Protein AF-0000000084489197 (afdb_homodimer)

Structure (mmCIF, N/CA/C/O backbone):
data_AF-0000000084489197-model_v1
#
loop_
_entity.id
_entity.type
_entity.pdbx_description
1 polymer 'Deoxynucleoside kinase domain-containing protein'
#
loop_
_atom_site.group_PDB
_atom_site.id
_atom_site.type_symbol
_atom_site.label_atom_id
_atom_site.label_alt_id
_atom_site.label_comp_id
_atom_site.label_asym_id
_atom_site.label_entity_id
_atom_site.label_seq_id
_atom_site.pdbx_PDB_ins_code
_atom_site.Cartn_x
_atom_site.Cartn_y
_atom_site.Cartn_z
_atom_site.occupancy
_atom_site.B_iso_or_equiv
_atom_site.auth_seq_id
_atom_site.auth_comp_id
_atom_site.auth_asym_id
_atom_site.auth_atom_id
_atom_site.pdbx_PDB_model_num
ATOM 1 N N . CYS A 1 1 ? -31.391 29.422 -34.375 1 20.08 1 CYS A N 1
ATOM 2 C CA . CYS A 1 1 ? -30.141 28.922 -33.812 1 20.08 1 CYS A CA 1
ATOM 3 C C . CYS A 1 1 ? -29.812 29.641 -32.5 1 20.08 1 CYS A C 1
ATOM 5 O O . CYS A 1 1 ? -28.672 29.594 -32.031 1 20.08 1 CYS A O 1
ATOM 7 N N . LEU A 1 2 ? -30.672 30.047 -31.672 1 21.22 2 LEU A N 1
ATOM 8 C CA . LEU A 1 2 ? -30.844 31.094 -30.672 1 21.22 2 LEU A CA 1
ATOM 9 C C . LEU A 1 2 ? -30.109 30.719 -29.391 1 21.22 2 LEU A C 1
ATOM 11 O O . LEU A 1 2 ? -30.469 29.734 -28.719 1 21.22 2 LEU A O 1
ATOM 15 N N . VAL A 1 3 ? -28.672 30.969 -29.328 1 22.27 3 VAL A N 1
ATOM 16 C CA . VAL A 1 3 ? -27.656 30.594 -28.359 1 22.27 3 VAL A CA 1
ATOM 17 C C . VAL A 1 3 ? -27.953 31.266 -27.016 1 22.27 3 VAL A C 1
ATOM 19 O O . VAL A 1 3 ? -27.953 32.5 -26.922 1 22.27 3 VAL A O 1
ATOM 22 N N . HIS A 1 4 ? -28.938 30.969 -26.25 1 20.45 4 HIS A N 1
ATOM 23 C CA . HIS A 1 4 ? -29.312 31.656 -25.016 1 20.45 4 HIS A CA 1
ATOM 24 C C . HIS A 1 4 ? -28.188 31.594 -23.984 1 20.45 4 HIS A C 1
ATOM 26 O O . HIS A 1 4 ? -27.766 30.516 -23.578 1 20.45 4 HIS A O 1
ATOM 32 N N . LYS A 1 5 ? -27.141 32.531 -23.984 1 23.92 5 LYS A N 1
ATOM 33 C CA . LYS A 1 5 ? -25.938 32.812 -23.188 1 23.92 5 LYS A CA 1
ATOM 34 C C . LYS A 1 5 ? -26.281 33 -21.719 1 23.92 5 LYS A C 1
ATOM 36 O O . LYS A 1 5 ? -26.719 34.094 -21.312 1 23.92 5 LYS A O 1
ATOM 41 N N . SER A 1 6 ? -27.016 32.156 -21.047 1 22.67 6 SER A N 1
ATOM 42 C CA . SER A 1 6 ? -27.391 32.438 -19.672 1 22.67 6 SER A CA 1
ATOM 43 C C . SER A 1 6 ? -26.156 32.625 -18.781 1 22.67 6 SER A C 1
ATOM 45 O O . SER A 1 6 ? -25.281 31.766 -18.734 1 22.67 6 SER A O 1
ATOM 47 N N . SER A 1 7 ? -25.562 33.844 -18.578 1 24.34 7 SER A N 1
ATOM 48 C CA . SER A 1 7 ? -24.469 34.438 -17.812 1 24.34 7 SER A CA 1
ATOM 49 C C . SER A 1 7 ? -24.531 34.031 -16.344 1 24.34 7 SER A C 1
ATOM 51 O O . SER A 1 7 ? -25.297 34.594 -15.57 1 24.34 7 SER A O 1
ATOM 53 N N . GLY A 1 8 ? -24.703 32.844 -15.953 1 25.62 8 GLY A N 1
ATOM 54 C CA . GLY A 1 8 ? -24.859 32.469 -14.555 1 25.62 8 GLY A CA 1
ATOM 55 C C . GLY A 1 8 ? -23.672 32.875 -13.703 1 25.62 8 GLY A C 1
ATOM 56 O O . GLY A 1 8 ? -22.531 32.469 -13.977 1 25.62 8 GLY A O 1
ATOM 57 N N . LYS A 1 9 ? -23.672 34.125 -13.094 1 25.8 9 LYS A N 1
ATOM 58 C CA . LYS A 1 9 ? -22.781 34.812 -12.18 1 25.8 9 LYS A CA 1
ATOM 59 C C . LYS A 1 9 ? -22.344 33.906 -11.039 1 25.8 9 LYS A C 1
ATOM 61 O O . LYS A 1 9 ? -23.156 33.469 -10.234 1 25.8 9 LYS A O 1
ATOM 66 N N . SER A 1 10 ? -21.312 33.125 -11.195 1 24.94 10 SER A N 1
ATOM 67 C CA . SER A 1 10 ? -20.641 32.281 -10.227 1 24.94 10 SER A CA 1
ATOM 68 C C . SER A 1 10 ? -20.047 33.094 -9.078 1 24.94 10 SER A C 1
ATOM 70 O O . SER A 1 10 ? -19.266 34.031 -9.297 1 24.94 10 SER A O 1
ATOM 72 N N . VAL A 1 11 ? -20.766 33.5 -7.953 1 24.17 11 VAL A N 1
ATOM 73 C CA . VAL A 1 11 ? -20.375 34.219 -6.734 1 24.17 11 VAL A CA 1
ATOM 74 C C . VAL A 1 11 ? -19.078 33.625 -6.184 1 24.17 11 VAL A C 1
ATOM 76 O O . VAL A 1 11 ? -19.047 32.469 -5.793 1 24.17 11 VAL A O 1
ATOM 79 N N . SER A 1 12 ? -17.891 34.094 -6.613 1 23.64 12 SER A N 1
ATOM 80 C CA . SER A 1 12 ? -16.516 33.938 -6.16 1 23.64 12 SER A CA 1
ATOM 81 C C . SER A 1 12 ? -16.359 34.375 -4.711 1 23.64 12 SER A C 1
ATOM 83 O O . SER A 1 12 ? -16.453 35.562 -4.398 1 23.64 12 SER A O 1
ATOM 85 N N . CYS A 1 13 ? -17.031 33.906 -3.656 1 24.08 13 CYS A N 1
ATOM 86 C CA . CYS A 1 13 ? -16.875 34.344 -2.273 1 24.08 13 CYS A CA 1
ATOM 87 C C . CYS A 1 13 ? -15.398 34.406 -1.883 1 24.08 13 CYS A C 1
ATOM 89 O O . CYS A 1 13 ? -14.75 33.375 -1.724 1 24.08 13 CYS A O 1
ATOM 91 N N . CYS A 1 14 ? -14.578 35.312 -2.402 1 25.39 14 CYS A N 1
ATOM 92 C CA . CYS A 1 14 ? -13.258 35.75 -1.943 1 25.39 14 CYS A CA 1
ATOM 93 C C . CYS A 1 14 ? -13.297 36.156 -0.477 1 25.39 14 CYS A C 1
ATOM 95 O O . CYS A 1 14 ? -13.828 37.219 -0.139 1 25.39 14 CYS A O 1
ATOM 97 N N . LEU A 1 15 ? -13.609 35.312 0.496 1 26.47 15 LEU A N 1
ATOM 98 C CA . LEU A 1 15 ? -13.508 35.75 1.884 1 26.47 15 LEU A CA 1
ATOM 99 C C . LEU A 1 15 ? -12.164 36.438 2.145 1 26.47 15 LEU A C 1
ATOM 101 O O . LEU A 1 15 ? -11.117 35.781 2.105 1 26.47 15 LEU A O 1
ATOM 105 N N . GLU A 1 16 ? -11.891 37.531 1.593 1 25.44 16 GLU A N 1
ATOM 106 C CA . GLU A 1 16 ? -10.766 38.375 1.943 1 25.44 16 GLU A CA 1
ATOM 107 C C . GLU A 1 16 ? -10.797 38.75 3.424 1 25.44 16 GLU A C 1
ATOM 109 O O . GLU A 1 16 ? -11.758 39.375 3.896 1 25.44 16 GLU A O 1
ATOM 114 N N . PHE A 1 17 ? -10.203 37.938 4.297 1 26.41 17 PHE A N 1
ATOM 115 C CA . PHE A 1 17 ? -10.086 38.281 5.715 1 26.41 17 PHE A CA 1
ATOM 116 C C . PHE A 1 17 ? -9.406 39.625 5.898 1 26.41 17 PHE A C 1
ATOM 118 O O . PHE A 1 17 ? -8.438 39.938 5.207 1 26.41 17 PHE A O 1
ATOM 125 N N . VAL A 1 18 ? -10.141 40.594 6.395 1 27.44 18 VAL A N 1
ATOM 126 C CA . VAL A 1 18 ? -9.953 42 6.711 1 27.44 18 VAL A CA 1
ATOM 127 C C . VAL A 1 18 ? -8.656 42.188 7.5 1 27.44 18 VAL A C 1
ATOM 129 O O . VAL A 1 18 ? -8.133 41.25 8.078 1 27.44 18 VAL A O 1
ATOM 132 N N . SER A 1 19 ? -8.258 43.5 7.898 1 25 19 SER A N 1
ATOM 133 C CA . SER A 1 19 ? -7.125 44.25 8.422 1 25 19 SER A CA 1
ATOM 134 C C . SER A 1 19 ? -6.582 43.625 9.703 1 25 19 SER A C 1
ATOM 136 O O . SER A 1 19 ? -7.32 42.969 10.438 1 25 19 SER A O 1
ATOM 138 N N . PRO A 1 20 ? -5.121 43.75 10.062 1 28.89 20 PRO A N 1
ATOM 139 C CA . PRO A 1 20 ? -4.156 43.219 11.031 1 28.89 20 PRO A CA 1
ATOM 140 C C . PRO A 1 20 ? -4.535 43.531 12.477 1 28.89 20 PRO A C 1
ATOM 142 O O . PRO A 1 20 ? -3.703 43.375 13.375 1 28.89 20 PRO A O 1
ATOM 145 N N . HIS A 1 21 ? -5.555 44.312 12.836 1 28.25 21 HIS A N 1
ATOM 146 C CA . HIS A 1 21 ? -5.523 44.469 14.281 1 28.25 21 HIS A CA 1
ATOM 147 C C . HIS A 1 21 ? -5.453 43.125 15 1 28.25 21 HIS A C 1
ATOM 149 O O . HIS A 1 21 ? -5.852 42.125 14.453 1 28.25 21 HIS A O 1
ATOM 155 N N . THR A 1 22 ? -4.723 43.156 16.297 1 31.41 22 THR A N 1
ATOM 156 C CA . THR A 1 22 ? -4.258 42.094 17.188 1 31.41 22 THR A CA 1
ATOM 157 C C . THR A 1 22 ? -5.348 41.062 17.406 1 31.41 22 THR A C 1
ATOM 159 O O . THR A 1 22 ? -5.32 40.312 18.391 1 31.41 22 THR A O 1
ATOM 162 N N . PHE A 1 23 ? -6.414 41.188 16.703 1 29.86 23 PHE A N 1
ATOM 163 C CA . PHE A 1 23 ? -7.523 40.281 16.922 1 29.86 23 PHE A CA 1
ATOM 164 C C . PHE A 1 23 ? -7.082 38.844 16.734 1 29.86 23 PHE A C 1
ATOM 166 O O . PHE A 1 23 ? -6.41 38.5 15.75 1 29.86 23 PHE A O 1
ATOM 173 N N . ASP A 1 24 ? -7.09 38.031 17.844 1 34.84 24 ASP A N 1
ATOM 174 C CA . ASP A 1 24 ? -6.57 36.688 18.047 1 34.84 24 ASP A CA 1
ATOM 175 C C . ASP A 1 24 ? -6.977 35.75 16.922 1 34.84 24 ASP A C 1
ATOM 177 O O . ASP A 1 24 ? -8.164 35.5 16.703 1 34.84 24 ASP A O 1
ATOM 181 N N . HIS A 1 25 ? -6.328 35.781 15.867 1 34.16 25 HIS A N 1
ATOM 182 C CA . HIS A 1 25 ? -6.418 34.906 14.695 1 34.16 25 HIS A CA 1
ATOM 183 C C . HIS A 1 25 ? -6.926 33.531 15.078 1 34.16 25 HIS A C 1
ATOM 185 O O . HIS A 1 25 ? -7.68 32.906 14.32 1 34.16 25 HIS A O 1
ATOM 191 N N . PHE A 1 26 ? -6.469 33.125 16.266 1 37.25 26 PHE A N 1
ATOM 192 C CA . PHE A 1 26 ? -6.906 31.797 16.641 1 37.25 26 PHE A CA 1
ATOM 193 C C . PHE A 1 26 ? -8.391 31.781 16.984 1 37.25 26 PHE A C 1
ATOM 195 O O . PHE A 1 26 ? -9.094 30.812 16.688 1 37.25 26 PHE A O 1
ATOM 202 N N . ARG A 1 27 ? -8.852 32.938 17.75 1 36.84 27 ARG A N 1
ATOM 203 C CA . ARG A 1 27 ? -10.273 33.031 18.062 1 36.84 27 ARG A CA 1
ATOM 204 C C . ARG A 1 27 ? -11.109 33.125 16.781 1 36.84 27 ARG A C 1
ATOM 206 O O . ARG A 1 27 ? -12.172 32.5 16.703 1 36.84 27 ARG A O 1
ATOM 213 N N . ILE A 1 28 ? -10.562 33.812 15.922 1 39 28 ILE A N 1
ATOM 214 C CA . ILE A 1 28 ? -11.266 33.938 14.648 1 39 28 ILE A CA 1
ATOM 215 C C . ILE A 1 28 ? -11.273 32.562 13.953 1 39 28 ILE A C 1
ATOM 217 O O . ILE A 1 28 ? -12.305 32.156 13.414 1 39 28 ILE A O 1
ATOM 221 N N . PHE A 1 29 ? -10.133 31.906 14.117 1 40.16 29 PHE A N 1
ATOM 222 C CA . PHE A 1 29 ? -10.047 30.594 13.492 1 40.16 29 PHE A CA 1
ATOM 223 C C . PHE A 1 29 ? -11.008 29.609 14.156 1 40.16 29 PHE A C 1
ATOM 225 O O . PHE A 1 29 ? -11.672 28.828 13.469 1 40.16 29 PHE A O 1
ATOM 232 N N . LYS A 1 30 ? -11.031 29.641 15.578 1 42.47 30 LYS A N 1
ATOM 233 C CA . LYS A 1 30 ? -12.023 28.828 16.297 1 42.47 30 LYS A CA 1
ATOM 234 C C . LYS A 1 30 ? -13.438 29.203 15.867 1 42.47 30 LYS A C 1
ATOM 236 O O . LYS A 1 30 ? -14.281 28.312 15.664 1 42.47 30 LYS A O 1
ATOM 241 N N . TYR A 1 31 ? -13.602 30.562 15.922 1 41.84 31 TYR A N 1
ATOM 242 C CA . TYR A 1 31 ? -14.914 31.016 15.469 1 41.84 31 TYR A CA 1
ATOM 243 C C . TYR A 1 31 ? -15.148 30.641 14.016 1 41.84 31 TYR A C 1
ATOM 245 O O . TYR A 1 31 ? -16.25 30.219 13.648 1 41.84 31 TYR A O 1
ATOM 253 N N . ILE A 1 32 ? -14.141 30.75 13.258 1 42.72 32 ILE A N 1
ATOM 254 C CA . ILE A 1 32 ? -14.289 30.406 11.852 1 42.72 32 ILE A CA 1
ATOM 255 C C . ILE A 1 32 ? -14.484 28.906 11.703 1 42.72 32 ILE A C 1
ATOM 257 O O . ILE A 1 32 ? -15.383 28.453 10.984 1 42.72 32 ILE A O 1
ATOM 261 N N . LEU A 1 33 ? -13.625 28.172 12.438 1 44.09 33 LEU A N 1
ATOM 262 C CA . LEU A 1 33 ? -13.906 26.734 12.422 1 44.09 33 LEU A CA 1
ATOM 263 C C . LEU A 1 33 ? -15.266 26.453 13.062 1 44.09 33 LEU A C 1
ATOM 265 O O . LEU A 1 33 ? -16.047 25.641 12.539 1 44.09 33 LEU A O 1
ATOM 269 N N . PHE A 1 34 ? -15.477 27.047 14.352 1 44.16 34 PHE A N 1
ATOM 270 C CA . PHE A 1 34 ? -16.812 26.984 14.93 1 44.16 34 PHE A CA 1
ATOM 271 C C . PHE A 1 34 ? -17.844 27.562 13.969 1 44.16 34 PHE A C 1
ATOM 273 O O . PHE A 1 34 ? -18.891 26.953 13.727 1 44.16 34 PHE A O 1
ATOM 280 N N . TYR A 1 35 ? -17.578 28.812 13.625 1 41.94 35 TYR A N 1
ATOM 281 C CA . TYR A 1 35 ? -18.484 29.453 12.688 1 41.94 35 TYR A CA 1
ATOM 282 C C . TYR A 1 35 ? -18.484 28.75 11.336 1 41.94 35 TYR A C 1
ATOM 284 O O . TYR A 1 35 ? -19.531 28.547 10.727 1 41.94 35 TYR A O 1
ATOM 292 N N . ILE A 1 36 ? -17.406 28.5 10.797 1 42.56 36 ILE A N 1
ATOM 293 C CA . ILE A 1 36 ? -17.375 27.688 9.594 1 42.56 36 ILE A CA 1
ATOM 294 C C . ILE A 1 36 ? -18.031 26.344 9.859 1 42.56 36 ILE A C 1
ATOM 296 O O . ILE A 1 36 ? -18.875 25.891 9.07 1 42.56 36 ILE A O 1
ATOM 300 N N . VAL A 1 37 ? -17.641 25.672 10.906 1 41.03 37 VAL A N 1
ATOM 301 C CA . VAL A 1 37 ? -18.297 24.422 11.289 1 41.03 37 VAL A CA 1
ATOM 302 C C . VAL A 1 37 ? -19.703 24.703 11.781 1 41.03 37 VAL A C 1
ATOM 304 O O . VAL A 1 37 ? -20.656 24 11.43 1 41.03 37 VAL A O 1
ATOM 307 N N . LEU A 1 38 ? -19.906 25.609 12.734 1 37.56 38 LEU A N 1
ATOM 308 C CA . LEU A 1 38 ? -21.25 25.922 13.227 1 37.56 38 LEU A CA 1
ATOM 309 C C . LEU A 1 38 ? -22.016 26.766 12.227 1 37.56 38 LEU A C 1
ATOM 311 O O . LEU A 1 38 ? -23.203 26.547 11.984 1 37.56 38 LEU A O 1
ATOM 315 N N . PHE A 1 39 ? -21.656 27.969 11.969 1 36.62 39 PHE A N 1
ATOM 316 C CA . PHE A 1 39 ? -22.438 28.844 11.102 1 36.62 39 PHE A CA 1
ATOM 317 C C . PHE A 1 39 ? -22.422 28.328 9.664 1 36.62 39 PHE A C 1
ATOM 319 O O . PHE A 1 39 ? -23.422 28.438 8.945 1 36.62 39 PHE A O 1
ATOM 326 N N . HIS A 1 40 ? -21.328 28 9.078 1 33.97 40 HIS A N 1
ATOM 327 C CA . HIS A 1 40 ? -21.547 27.312 7.805 1 33.97 40 HIS A CA 1
ATOM 328 C C . HIS A 1 40 ? -22.312 26.016 8.008 1 33.97 40 HIS A C 1
ATOM 330 O O . HIS A 1 40 ? -22.906 25.484 7.066 1 33.97 40 HIS A O 1
ATOM 336 N N . THR A 1 41 ? -22.359 25.438 9.148 1 36 41 THR A N 1
ATOM 337 C CA . THR A 1 41 ? -23.375 24.422 9.406 1 36 41 THR A CA 1
ATOM 338 C C . THR A 1 41 ? -24.766 25.047 9.445 1 36 41 THR A C 1
ATOM 340 O O . THR A 1 41 ? -25.75 24.406 9.07 1 36 41 THR A O 1
ATOM 343 N N . GLY A 1 42 ? -24.984 26.219 9.93 1 35.78 42 GLY A N 1
ATOM 344 C CA . GLY A 1 42 ? -26.359 26.719 9.844 1 35.78 42 GLY A CA 1
ATOM 345 C C . GLY A 1 42 ? -26.781 27.031 8.422 1 35.78 42 GLY A C 1
ATOM 346 O O . GLY A 1 42 ? -27.844 26.594 7.973 1 35.78 42 GLY A O 1
ATOM 347 N N . ARG A 1 43 ? -26.234 28.062 7.695 1 34.22 43 ARG A N 1
ATOM 348 C CA . ARG A 1 43 ? -26.641 28.297 6.312 1 34.22 43 ARG A CA 1
ATOM 349 C C . ARG A 1 43 ? -26.078 27.219 5.391 1 34.22 43 ARG A C 1
ATOM 351 O O . ARG A 1 43 ? -26.766 26.75 4.48 1 34.22 43 ARG A O 1
ATOM 358 N N . ILE A 1 44 ? -24.828 26.844 5.453 1 35.25 44 ILE A N 1
ATOM 359 C CA . ILE A 1 44 ? -24.375 25.703 4.68 1 35.25 44 ILE A CA 1
ATOM 360 C C . ILE A 1 44 ? -24.891 24.406 5.32 1 35.25 44 ILE A C 1
ATOM 362 O O . ILE A 1 44 ? -25.297 23.484 4.617 1 35.25 44 ILE A O 1
ATOM 366 N N . ILE A 1 45 ? -25.078 24.234 6.566 1 35 45 ILE A N 1
ATOM 367 C CA . ILE A 1 45 ? -25.891 23.156 7.133 1 35 45 ILE A CA 1
ATOM 368 C C . ILE A 1 45 ? -27.328 23.297 6.668 1 35 45 ILE A C 1
ATOM 370 O O . ILE A 1 45 ? -27.969 22.297 6.32 1 35 45 ILE A O 1
ATOM 374 N N . LYS A 1 46 ? -27.906 24.438 6.758 1 36.59 46 LYS A N 1
ATOM 375 C CA . LYS A 1 46 ? -29.219 24.516 6.117 1 36.59 46 LYS A CA 1
ATOM 376 C C . LYS A 1 46 ? -29.125 24.141 4.641 1 36.59 46 LYS A C 1
ATOM 378 O O . LYS A 1 46 ? -29.969 23.391 4.133 1 36.59 46 LYS A O 1
ATOM 383 N N . ARG A 1 47 ? -28.297 24.781 3.775 1 34.5 47 ARG A N 1
ATOM 384 C CA . ARG A 1 47 ? -28.141 24.281 2.418 1 34.5 47 ARG A CA 1
ATOM 385 C C . ARG A 1 47 ? -27.438 22.922 2.426 1 34.5 47 ARG A C 1
ATOM 387 O O . ARG A 1 47 ? -27.797 22.031 1.64 1 34.5 47 ARG A O 1
ATOM 394 N N . MET A 1 48 ? -26.469 22.75 3.234 1 34.28 48 MET A N 1
ATOM 395 C CA . MET A 1 48 ? -25.922 21.406 3.383 1 34.28 48 MET A CA 1
ATOM 396 C C . MET A 1 48 ? -26.859 20.516 4.195 1 34.28 48 MET A C 1
ATOM 398 O O . MET A 1 48 ? -26.906 19.297 3.977 1 34.28 48 MET A O 1
ATOM 402 N N . ALA A 1 49 ? -27.359 20.844 5.215 1 35.28 49 ALA A N 1
ATOM 403 C CA . ALA A 1 49 ? -28.484 20.156 5.824 1 35.28 49 ALA A CA 1
ATOM 404 C C . ALA A 1 49 ? -29.609 19.938 4.812 1 35.28 49 ALA A C 1
ATOM 406 O O . ALA A 1 49 ? -30.25 18.891 4.801 1 35.28 49 ALA A O 1
ATOM 407 N N . ASP A 1 50 ? -30.109 21 4.324 1 37.38 50 ASP A N 1
ATOM 408 C CA . ASP A 1 50 ? -31 20.703 3.201 1 37.38 50 ASP A CA 1
ATOM 409 C C . ASP A 1 50 ? -30.328 19.75 2.211 1 37.38 50 ASP A C 1
ATOM 411 O O . ASP A 1 50 ? -31.016 18.938 1.588 1 37.38 50 ASP A O 1
ATOM 415 N N . LEU A 1 51 ? -29.078 20.016 2.018 1 34.62 51 LEU A N 1
ATOM 416 C CA . LEU A 1 51 ? -28.359 18.938 1.327 1 34.62 51 LEU A CA 1
ATOM 417 C C . LEU A 1 51 ? -28.156 17.75 2.25 1 34.62 51 LEU A C 1
ATOM 419 O O . LEU A 1 51 ? -27.828 16.656 1.79 1 34.62 51 LEU A O 1
ATOM 423 N N . LYS A 1 52 ? -27.938 18 3.496 1 35.66 52 LYS A N 1
ATOM 424 C CA . LYS A 1 52 ? -27.953 16.844 4.387 1 35.66 52 LYS A CA 1
ATOM 425 C C . LYS A 1 52 ? -29.328 16.188 4.414 1 35.66 52 LYS A C 1
ATOM 427 O O . LYS A 1 52 ? -29.516 15.141 5.031 1 35.66 52 LYS A O 1
ATOM 432 N N . GLN A 1 53 ? -30.312 17.031 4.586 1 34.16 53 GLN A N 1
ATOM 433 C CA . GLN A 1 53 ? -31.484 16.188 4.668 1 34.16 53 GLN A CA 1
ATOM 434 C C . GLN A 1 53 ? -31.312 14.914 3.859 1 34.16 53 GLN A C 1
ATOM 436 O O . GLN A 1 53 ? -31.766 13.844 4.266 1 34.16 53 GLN A O 1
ATOM 441 N N . LYS A 1 54 ? -31.047 15.188 2.602 1 36.16 54 LYS A N 1
ATOM 442 C CA . LYS A 1 54 ? -30.969 13.898 1.923 1 36.16 54 LYS A CA 1
ATOM 443 C C . LYS A 1 54 ? -29.734 13.117 2.377 1 36.16 54 LYS A C 1
ATOM 445 O O . LYS A 1 54 ? -29.641 11.906 2.176 1 36.16 54 LYS A O 1
ATOM 450 N N . SER A 1 55 ? -28.328 13.766 2.611 1 37.53 55 SER A N 1
ATOM 451 C CA . SER A 1 55 ? -27.141 12.938 2.611 1 37.53 55 SER A CA 1
ATOM 452 C C . SER A 1 55 ? -26.766 12.508 4.023 1 37.53 55 SER A C 1
ATOM 454 O O . SER A 1 55 ? -26.125 13.266 4.766 1 37.53 55 SER A O 1
ATOM 456 N N . GLN A 1 56 ? -27.25 12.32 5.117 1 44.41 56 GLN A N 1
ATOM 457 C CA . GLN A 1 56 ? -27.141 11.477 6.305 1 44.41 56 GLN A CA 1
ATOM 458 C C . GLN A 1 56 ? -25.859 10.641 6.273 1 44.41 56 GLN A C 1
ATOM 460 O O . GLN A 1 56 ? -25.547 9.945 7.242 1 44.41 56 GLN A O 1
ATOM 465 N N . SER A 1 57 ? -25.031 10.414 5.203 1 59.69 57 SER A N 1
ATOM 466 C CA . SER A 1 57 ? -24.109 9.297 4.984 1 59.69 57 SER A CA 1
ATOM 467 C C . SER A 1 57 ? -22.734 9.578 5.57 1 59.69 57 SER A C 1
ATOM 469 O O . SER A 1 57 ? -22.219 8.805 6.379 1 59.69 57 SER A O 1
ATOM 471 N N . HIS A 1 58 ? -21.625 10.602 5.152 1 73.12 58 HIS A N 1
ATOM 472 C CA . HIS A 1 58 ? -20.219 10.648 5.543 1 73.12 58 HIS A CA 1
ATOM 473 C C . HIS A 1 58 ? -19.922 11.875 6.398 1 73.12 58 HIS A C 1
ATOM 475 O O . HIS A 1 58 ? -20.547 12.93 6.215 1 73.12 58 HIS A O 1
ATOM 481 N N . PRO A 1 59 ? -19.125 11.883 7.602 1 84.31 59 PRO A N 1
ATOM 482 C CA . PRO A 1 59 ? -18.734 13.031 8.43 1 84.31 59 PRO A CA 1
ATOM 483 C C . PRO A 1 59 ? -18.047 14.125 7.629 1 84.31 59 PRO A C 1
ATOM 485 O O . PRO A 1 59 ? -17.438 13.852 6.586 1 84.31 59 PRO A O 1
ATOM 488 N N . PHE A 1 60 ? -18.281 15.422 8.117 1 83.69 60 PHE A N 1
ATOM 489 C CA . PHE A 1 60 ? -17.484 16.516 7.586 1 83.69 60 PHE A CA 1
ATOM 490 C C . PHE A 1 60 ? -16.016 16.391 8.008 1 83.69 60 PHE A C 1
ATOM 492 O O . PHE A 1 60 ? -15.695 16.531 9.188 1 83.69 60 PHE A O 1
ATOM 499 N N . THR A 1 61 ? -15.094 16.172 7.09 1 90.94 61 THR A N 1
ATOM 500 C CA . THR A 1 61 ? -13.719 15.844 7.422 1 90.94 61 THR A CA 1
ATOM 501 C C . THR A 1 61 ? -12.805 17.062 7.242 1 90.94 61 THR A C 1
ATOM 503 O O . THR A 1 61 ? -12.727 17.625 6.152 1 90.94 61 THR A O 1
ATOM 506 N N . VAL A 1 62 ? -12.094 17.469 8.344 1 89.69 62 VAL A N 1
ATOM 507 C CA . VAL A 1 62 ? -11.125 18.562 8.352 1 89.69 62 VAL A CA 1
ATOM 508 C C . VAL A 1 62 ? -9.734 18 8.641 1 89.69 62 VAL A C 1
ATOM 510 O O . VAL A 1 62 ? -9.539 17.25 9.594 1 89.69 62 VAL A O 1
ATOM 513 N N . ILE A 1 63 ? -8.812 18.375 7.789 1 95.81 63 ILE A N 1
ATOM 514 C CA . ILE A 1 63 ? -7.438 17.984 8.094 1 95.81 63 ILE A CA 1
ATOM 515 C C . ILE A 1 63 ? -6.625 19.219 8.461 1 95.81 63 ILE A C 1
ATOM 517 O O . ILE A 1 63 ? -6.801 20.297 7.863 1 95.81 63 ILE A O 1
ATOM 521 N N . VAL A 1 64 ? -5.828 19.047 9.516 1 94.44 64 VAL A N 1
ATOM 522 C CA . VAL A 1 64 ? -4.945 20.125 9.969 1 94.44 64 VAL A CA 1
ATOM 523 C C . VAL A 1 64 ? -3.518 19.844 9.508 1 94.44 64 VAL A C 1
ATOM 525 O O . VAL A 1 64 ? -2.922 18.828 9.875 1 94.44 64 VAL A O 1
ATOM 528 N N . GLU A 1 65 ? -3.049 20.797 8.711 1 97.19 65 GLU A N 1
ATOM 529 C CA . GLU A 1 65 ? -1.732 20.641 8.094 1 97.19 65 GLU A CA 1
ATOM 530 C C . GLU A 1 65 ? -0.768 21.719 8.594 1 97.19 65 GLU A C 1
ATOM 532 O O . GLU A 1 65 ? -1.195 22.75 9.094 1 97.19 65 GLU A O 1
ATOM 537 N N . GLY A 1 66 ? 0.533 21.422 8.438 1 96.94 66 GLY A N 1
ATOM 538 C CA . GLY A 1 66 ? 1.598 22.328 8.859 1 96.94 66 GLY A CA 1
ATOM 539 C C . GLY A 1 66 ? 2.918 21.609 9.094 1 96.94 66 GLY A C 1
ATOM 540 O O . GLY A 1 66 ? 2.969 20.391 9.125 1 96.94 66 GLY A O 1
ATOM 541 N N . ASN A 1 67 ? 3.969 22.406 9.258 1 96.75 67 ASN A N 1
ATOM 542 C CA . ASN A 1 67 ? 5.305 21.875 9.5 1 96.75 67 ASN A CA 1
ATOM 543 C C . ASN A 1 67 ? 5.383 21.156 10.844 1 96.75 67 ASN A C 1
ATOM 545 O O . ASN A 1 67 ? 4.434 21.188 11.633 1 96.75 67 ASN A O 1
ATOM 549 N N . ILE A 1 68 ? 6.457 20.375 10.961 1 92.69 68 ILE A N 1
ATOM 550 C CA . ILE A 1 68 ? 6.762 19.797 12.258 1 92.69 68 ILE A CA 1
ATOM 551 C C . ILE A 1 68 ? 6.93 20.906 13.297 1 92.69 68 ILE A C 1
ATOM 553 O O . ILE A 1 68 ? 7.66 21.875 13.062 1 92.69 68 ILE A O 1
ATOM 557 N N . GLY A 1 69 ? 6.137 20.938 14.391 1 92.5 69 GLY A N 1
ATOM 558 C CA . GLY A 1 69 ? 6.25 21.953 15.422 1 92.5 69 GLY A CA 1
ATOM 559 C C . GLY A 1 69 ? 5.332 23.141 15.188 1 92.5 69 GLY A C 1
ATOM 560 O O . GLY A 1 69 ? 5.434 24.156 15.891 1 92.5 69 GLY A O 1
ATOM 561 N N . SER A 1 70 ? 4.438 22.969 14.242 1 93.75 70 SER A N 1
ATOM 562 C CA . SER A 1 70 ? 3.594 24.109 13.898 1 93.75 70 SER A CA 1
ATOM 563 C C . SER A 1 70 ? 2.445 24.266 14.891 1 93.75 70 SER A C 1
ATOM 565 O O . SER A 1 70 ? 1.719 25.266 14.852 1 93.75 70 SER A O 1
ATOM 567 N N . GLY A 1 71 ? 2.238 23.281 15.789 1 89 71 GLY A N 1
ATOM 568 C CA . GLY A 1 71 ? 1.212 23.406 16.812 1 89 71 GLY A CA 1
ATOM 569 C C . GLY A 1 71 ? -0.059 22.656 16.484 1 89 71 GLY A C 1
ATOM 570 O O . GLY A 1 71 ? -1.116 22.922 17.062 1 89 71 GLY A O 1
ATOM 571 N N . LYS A 1 72 ? -0.003 21.719 15.523 1 91.31 72 LYS A N 1
ATOM 572 C CA . LYS A 1 72 ? -1.168 20.953 15.094 1 91.31 72 LYS A CA 1
ATOM 573 C C . LYS A 1 72 ? -1.785 20.188 16.25 1 91.31 72 LYS A C 1
ATOM 575 O O . LYS A 1 72 ? -3.002 20.219 16.453 1 91.31 72 LYS A O 1
ATOM 580 N N . THR A 1 73 ? -0.921 19.484 17.062 1 88.06 73 THR A N 1
ATOM 581 C CA . THR A 1 73 ? -1.403 18.672 18.172 1 88.06 73 THR A CA 1
ATOM 582 C C . THR A 1 73 ? -2.133 19.531 19.203 1 88.06 73 THR A C 1
ATOM 584 O O . THR A 1 73 ? -3.199 19.156 19.688 1 88.06 73 THR A O 1
ATOM 587 N N . THR A 1 74 ? -1.537 20.641 19.547 1 84.12 74 THR A N 1
ATOM 588 C CA . THR A 1 74 ? -2.168 21.578 20.453 1 84.12 74 THR A CA 1
ATOM 589 C C . THR A 1 74 ? -3.51 22.047 19.906 1 84.12 74 THR A C 1
ATOM 591 O O . THR A 1 74 ? -4.496 22.125 20.641 1 84.12 74 THR A O 1
ATOM 594 N N . PHE A 1 75 ? -3.494 22.375 18.656 1 83.62 75 PHE A N 1
ATOM 595 C CA . PHE A 1 75 ? -4.715 22.797 17.984 1 83.62 75 PHE A CA 1
ATOM 596 C C . PHE A 1 75 ? -5.797 21.734 18.078 1 83.62 75 PHE A C 1
ATOM 598 O O . PHE A 1 75 ? -6.938 22.031 18.438 1 83.62 75 PHE A O 1
ATOM 605 N N . LEU A 1 76 ? -5.488 20.531 17.812 1 87.56 76 LEU A N 1
ATOM 606 C CA . LEU A 1 76 ? -6.441 19.422 17.859 1 87.56 76 LEU A CA 1
ATOM 607 C C . LEU A 1 76 ? -6.957 19.203 19.281 1 87.56 76 LEU A C 1
ATOM 609 O O . LEU A 1 76 ? -8.141 18.922 19.469 1 87.56 76 LEU A O 1
ATOM 613 N N . ASN A 1 77 ? -6.09 19.297 20.234 1 84.25 77 ASN A N 1
ATOM 614 C CA . ASN A 1 77 ? -6.445 19.047 21.625 1 84.25 77 ASN A CA 1
ATOM 615 C C . ASN A 1 77 ? -7.523 20.016 22.109 1 84.25 77 ASN A C 1
ATOM 617 O O . ASN A 1 77 ? -8.32 19.656 22.984 1 84.25 77 ASN A O 1
ATOM 621 N N . TYR A 1 78 ? -7.57 21.109 21.578 1 77.69 78 TYR A N 1
ATOM 622 C CA . TYR A 1 78 ? -8.586 22.094 21.938 1 77.69 78 TYR A CA 1
ATOM 623 C C . TYR A 1 78 ? -9.984 21.578 21.609 1 77.69 78 TYR A C 1
ATOM 625 O O . TYR A 1 78 ? -10.953 21.906 22.297 1 77.69 78 TYR A O 1
ATOM 633 N N . PHE A 1 79 ? -10.055 20.734 20.609 1 77.62 79 PHE A N 1
ATOM 634 C CA . PHE A 1 79 ? -11.352 20.281 20.141 1 77.62 79 PHE A CA 1
ATOM 635 C C . PHE A 1 79 ? -11.703 18.938 20.75 1 77.62 79 PHE A C 1
ATOM 637 O O . PHE A 1 79 ? -12.812 18.422 20.562 1 77.62 79 PHE A O 1
ATOM 644 N N . LYS A 1 80 ? -10.852 18.375 21.484 1 82.81 80 LYS A N 1
ATOM 645 C CA . LYS A 1 80 ? -11.055 17.031 22.031 1 82.81 80 LYS A CA 1
ATOM 646 C C . LYS A 1 80 ? -12.219 17.016 23.016 1 82.81 80 LYS A C 1
ATOM 648 O O . LYS A 1 80 ? -12.867 15.977 23.203 1 82.81 80 LYS A O 1
ATOM 653 N N . LYS A 1 81 ? -12.602 18.109 23.562 1 76.5 81 LYS A N 1
ATOM 654 C CA . LYS A 1 81 ? -13.656 18.172 24.578 1 76.5 81 LYS A CA 1
ATOM 655 C C . LYS A 1 81 ? -15.031 18.281 23.938 1 76.5 81 LYS A C 1
ATOM 657 O O . LYS A 1 81 ? -16.047 18.078 24.594 1 76.5 81 LYS A O 1
ATOM 662 N N . ASN A 1 82 ? -14.992 18.547 22.719 1 74.31 82 ASN A N 1
ATOM 663 C CA . ASN A 1 82 ? -16.266 18.672 22 1 74.31 82 ASN A CA 1
ATOM 664 C C . ASN A 1 82 ? -16.812 17.297 21.594 1 74.31 82 ASN A C 1
ATOM 666 O O . ASN A 1 82 ? -16.188 16.578 20.812 1 74.31 82 ASN A O 1
ATOM 670 N N . LYS A 1 83 ? -17.984 16.984 22.016 1 75.06 83 LYS A N 1
ATOM 671 C CA . LYS A 1 83 ? -18.578 15.664 21.859 1 75.06 83 LYS A CA 1
ATOM 672 C C . LYS A 1 83 ? -19.016 15.422 20.422 1 75.06 83 LYS A C 1
ATOM 674 O O . LYS A 1 83 ? -19.281 14.281 20.031 1 75.06 83 LYS A O 1
ATOM 679 N N . ASP A 1 84 ? -19.016 16.375 19.625 1 75.12 84 ASP A N 1
ATOM 680 C CA . ASP A 1 84 ? -19.484 16.234 18.25 1 75.12 84 ASP A CA 1
ATOM 681 C C . ASP A 1 84 ? -18.328 16.062 17.281 1 75.12 84 ASP A C 1
ATOM 683 O O . ASP A 1 84 ? -18.531 15.859 16.094 1 75.12 84 ASP A O 1
ATOM 687 N N . ILE A 1 85 ? -17.172 16.141 17.844 1 84.44 85 ILE A N 1
ATOM 688 C CA . ILE A 1 85 ? -16 16.125 16.984 1 84.44 85 ILE A CA 1
ATOM 689 C C . ILE A 1 85 ? -15.164 14.875 17.266 1 84.44 85 ILE A C 1
ATOM 691 O O . ILE A 1 85 ? -14.812 14.617 18.422 1 84.44 85 ILE A O 1
ATOM 695 N N . CYS A 1 86 ? -14.914 14.102 16.234 1 91.94 86 CYS A N 1
ATOM 696 C CA . CYS A 1 86 ? -13.945 13.016 16.297 1 91.94 86 CYS A CA 1
ATOM 697 C C . CYS A 1 86 ? -12.547 13.508 15.977 1 91.94 86 CYS A C 1
ATOM 699 O O . CYS A 1 86 ? -12.266 13.914 14.852 1 91.94 86 CYS A O 1
ATOM 701 N N . VAL A 1 87 ? -11.695 13.523 16.969 1 93.62 87 VAL A N 1
ATOM 702 C CA . VAL A 1 87 ? -10.344 14.023 16.766 1 93.62 87 VAL A CA 1
ATOM 703 C C . VAL A 1 87 ? -9.383 12.844 16.578 1 93.62 87 VAL A C 1
ATOM 705 O O . VAL A 1 87 ? -9.344 11.93 17.406 1 93.62 87 VAL A O 1
ATOM 708 N N . LEU A 1 88 ? -8.641 12.875 15.492 1 95.62 88 LEU A N 1
ATOM 709 C CA . LEU A 1 88 ? -7.668 11.836 15.188 1 95.62 88 LEU A CA 1
ATOM 710 C C . LEU A 1 88 ? -6.27 12.43 15.047 1 95.62 88 LEU A C 1
ATOM 712 O O . LEU A 1 88 ? -5.969 13.094 14.047 1 95.62 88 LEU A O 1
ATOM 716 N N . ALA A 1 89 ? -5.434 12.156 16 1 94.69 89 ALA A N 1
ATOM 717 C CA . ALA A 1 89 ? -4.039 12.586 15.953 1 94.69 89 ALA A CA 1
ATOM 718 C C . ALA A 1 89 ? -3.213 11.688 15.047 1 94.69 89 ALA A C 1
ATOM 720 O O . ALA A 1 89 ? -3.643 10.578 14.703 1 94.69 89 ALA A O 1
ATOM 721 N N . GLU A 1 90 ? -2.074 12.188 14.656 1 94.12 90 GLU A N 1
ATOM 722 C CA . GLU A 1 90 ? -1.117 11.312 13.984 1 94.12 90 GLU A CA 1
ATOM 723 C C . GLU A 1 90 ? -0.781 10.102 14.844 1 94.12 90 GLU A C 1
ATOM 725 O O . GLU A 1 90 ? -0.539 10.227 16.047 1 94.12 90 GLU A O 1
ATOM 730 N N . PRO A 1 91 ? -0.736 8.977 14.227 1 93.81 91 PRO A N 1
ATOM 731 C CA . PRO A 1 91 ? -0.472 7.773 15.016 1 93.81 91 PRO A CA 1
ATOM 732 C C . PRO A 1 91 ? 1.02 7.5 15.195 1 93.81 91 PRO A C 1
ATOM 734 O O . PRO A 1 91 ? 1.508 6.441 14.805 1 93.81 91 PRO A O 1
ATOM 737 N N . ILE A 1 92 ? 1.703 8.328 15.883 1 90.62 92 ILE A N 1
ATOM 738 C CA . ILE A 1 92 ? 3.15 8.281 16.062 1 90.62 92 ILE A CA 1
ATOM 739 C C . ILE A 1 92 ? 3.543 7.008 16.797 1 90.62 92 ILE A C 1
ATOM 741 O O . ILE A 1 92 ? 4.59 6.414 16.516 1 90.62 92 ILE A O 1
ATOM 745 N N . GLU A 1 93 ? 2.701 6.641 17.688 1 92.75 93 GLU A N 1
ATOM 746 C CA . GLU A 1 93 ? 2.998 5.434 18.453 1 92.75 93 GLU A CA 1
ATOM 747 C C . GLU A 1 93 ? 3.084 4.211 17.547 1 92.75 93 GLU A C 1
ATOM 749 O O . GLU A 1 93 ? 3.889 3.309 17.781 1 92.75 93 GLU A O 1
ATOM 754 N N . MET A 1 94 ? 2.27 4.184 16.531 1 94.5 94 MET A N 1
ATOM 755 C CA . MET A 1 94 ? 2.34 3.09 15.562 1 94.5 94 MET A CA 1
ATOM 756 C C . MET A 1 94 ? 3.662 3.121 14.797 1 94.5 94 MET A C 1
ATOM 758 O O . MET A 1 94 ? 4.207 2.072 14.453 1 94.5 94 MET A O 1
ATOM 762 N N . TRP A 1 95 ? 4.168 4.316 14.578 1 95.38 95 TRP A N 1
ATOM 763 C CA . TRP A 1 95 ? 5.418 4.465 13.836 1 95.38 95 TRP A CA 1
ATOM 764 C C . TRP A 1 95 ? 6.613 4.094 14.703 1 95.38 95 TRP A C 1
ATOM 766 O O . TRP A 1 95 ? 7.629 3.611 14.203 1 95.38 95 TRP A O 1
ATOM 776 N N . ARG A 1 96 ? 6.457 4.285 15.992 1 93.81 96 ARG A N 1
ATOM 777 C CA . ARG A 1 96 ? 7.52 3.988 16.953 1 93.81 96 ARG A CA 1
ATOM 778 C C . ARG A 1 96 ? 7.535 2.506 17.297 1 93.81 96 ARG A C 1
ATOM 780 O O . ARG A 1 96 ? 8.539 1.991 17.797 1 93.81 96 ARG A O 1
ATOM 787 N N . ASP A 1 97 ? 6.387 1.93 17.094 1 95.31 97 ASP A N 1
ATOM 788 C CA . ASP A 1 97 ? 6.301 0.499 17.375 1 95.31 97 ASP A CA 1
ATOM 789 C C . ASP A 1 97 ? 5.477 -0.219 16.312 1 95.31 97 ASP A C 1
ATOM 791 O O . ASP A 1 97 ? 4.273 -0.432 16.484 1 95.31 97 ASP A O 1
ATOM 795 N N . CYS A 1 98 ? 6.078 -0.668 15.344 1 92.5 98 CYS A N 1
ATOM 796 C CA . CYS A 1 98 ? 5.504 -1.476 14.273 1 92.5 98 CYS A CA 1
ATOM 797 C C . CYS A 1 98 ? 5.895 -2.941 14.43 1 92.5 98 CYS A C 1
ATOM 799 O O . CYS A 1 98 ? 6.84 -3.406 13.789 1 92.5 98 CYS A O 1
ATOM 801 N N . ASN A 1 99 ? 5.133 -3.646 15.281 1 93.06 99 ASN A N 1
ATOM 802 C CA . ASN A 1 99 ? 5.434 -5.035 15.609 1 93.06 99 ASN A CA 1
ATOM 803 C C . ASN A 1 99 ? 6.832 -5.184 16.203 1 93.06 99 ASN A C 1
ATOM 805 O O . ASN A 1 99 ? 7.625 -6.008 15.742 1 93.06 99 ASN A O 1
ATOM 809 N N . GLY A 1 100 ? 7.172 -4.227 17.078 1 93.75 100 GLY A N 1
ATOM 810 C CA . GLY A 1 100 ? 8.422 -4.301 17.828 1 93.75 100 GLY A CA 1
ATOM 811 C C . GLY A 1 100 ? 9.539 -3.488 17.188 1 93.75 100 GLY A C 1
ATOM 812 O O . GLY A 1 100 ? 10.633 -3.396 17.75 1 93.75 100 GLY A O 1
ATOM 813 N N . ASN A 1 101 ? 9.258 -2.873 16.062 1 94.19 101 ASN A N 1
ATOM 814 C CA . ASN A 1 101 ? 10.273 -2.08 15.383 1 94.19 101 ASN A CA 1
ATOM 815 C C . ASN A 1 101 ? 9.938 -0.592 15.406 1 94.19 101 ASN A C 1
ATOM 817 O O . ASN A 1 101 ? 8.805 -0.204 15.109 1 94.19 101 ASN A O 1
ATOM 821 N N . ASN A 1 102 ? 10.859 0.203 15.812 1 94.5 102 ASN A N 1
ATOM 822 C CA . ASN A 1 102 ? 10.703 1.654 15.781 1 94.5 102 ASN A CA 1
ATOM 823 C C . ASN A 1 102 ? 11.047 2.229 14.414 1 94.5 102 ASN A C 1
ATOM 825 O O . ASN A 1 102 ? 12.172 2.688 14.188 1 94.5 102 ASN A O 1
ATOM 829 N N . LEU A 1 103 ? 10.094 2.295 13.523 1 95.5 103 LEU A N 1
ATOM 830 C CA . LEU A 1 103 ? 10.32 2.717 12.148 1 95.5 103 LEU A CA 1
ATOM 831 C C . LEU A 1 103 ? 10.727 4.184 12.086 1 95.5 103 LEU A C 1
ATOM 833 O O . LEU A 1 103 ? 11.531 4.574 11.234 1 95.5 103 LEU A O 1
ATOM 837 N N . LEU A 1 104 ? 10.078 4.957 12.938 1 92.38 104 LEU A N 1
ATOM 838 C CA . LEU A 1 104 ? 10.43 6.371 13 1 92.38 104 LEU A CA 1
ATOM 839 C C . LEU A 1 104 ? 11.8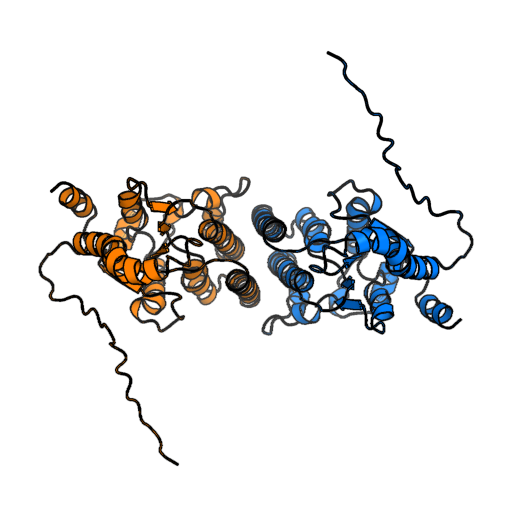98 6.551 13.375 1 92.38 104 LEU A C 1
ATOM 841 O O . LEU A 1 104 ? 12.617 7.324 12.734 1 92.38 104 LEU A O 1
ATOM 845 N N . GLY A 1 105 ? 12.305 5.828 14.359 1 90.25 105 GLY A N 1
ATOM 846 C CA . GLY A 1 105 ? 13.711 5.848 14.734 1 90.25 105 GLY A CA 1
ATOM 847 C C . GLY A 1 105 ? 14.633 5.387 13.625 1 90.25 105 GLY A C 1
ATOM 848 O O . GLY A 1 105 ? 15.672 6.008 13.375 1 90.25 105 GLY A O 1
ATOM 849 N N . LEU A 1 106 ? 14.266 4.305 12.938 1 92.75 106 LEU A N 1
ATOM 850 C CA . LEU A 1 106 ? 15.055 3.77 11.836 1 92.75 106 LEU A CA 1
ATOM 851 C C . LEU A 1 106 ? 15.195 4.797 10.719 1 92.75 106 LEU A C 1
ATOM 853 O O . LEU A 1 106 ? 16.266 4.941 10.133 1 92.75 106 LEU A O 1
ATOM 857 N N . LEU A 1 107 ? 14.133 5.535 10.469 1 92.38 107 LEU A N 1
ATOM 858 C CA . LEU A 1 107 ? 14.164 6.57 9.445 1 92.38 107 LEU A CA 1
ATOM 859 C C . LEU A 1 107 ? 15.25 7.602 9.75 1 92.38 107 LEU A C 1
ATOM 861 O O . LEU A 1 107 ? 16.062 7.918 8.891 1 92.38 107 LEU A O 1
ATOM 865 N N . TYR A 1 108 ? 15.227 8.07 10.953 1 84.19 108 TYR A N 1
ATOM 866 C CA . TYR A 1 108 ? 16.156 9.133 11.305 1 84.19 108 TYR A CA 1
ATOM 867 C C . TYR A 1 108 ? 17.578 8.602 11.391 1 84.19 108 TYR A C 1
ATOM 869 O O . TYR A 1 108 ? 18.547 9.328 11.125 1 84.19 108 TYR A O 1
ATOM 877 N N . GLU A 1 109 ? 17.75 7.367 11.68 1 86.75 109 GLU A N 1
ATOM 878 C CA . GLU A 1 109 ? 19.062 6.746 11.758 1 86.75 109 GLU A CA 1
ATOM 879 C C . GLU A 1 109 ? 19.656 6.531 10.367 1 86.75 109 GLU A C 1
ATOM 881 O O . GLU A 1 109 ? 20.844 6.75 10.156 1 86.75 109 GLU A O 1
ATOM 886 N N . ASN A 1 110 ? 18.844 6.074 9.445 1 91.19 110 ASN A N 1
ATOM 887 C CA . ASN A 1 110 ? 19.297 5.793 8.086 1 91.19 110 ASN A CA 1
ATOM 888 C C . ASN A 1 110 ? 18.172 6.039 7.07 1 91.19 110 ASN A C 1
ATOM 890 O O . ASN A 1 110 ? 17.547 5.09 6.594 1 91.19 110 ASN A O 1
ATOM 894 N N . PRO A 1 111 ? 18.016 7.281 6.703 1 91.44 111 PRO A N 1
ATOM 895 C CA . PRO A 1 111 ? 16.922 7.609 5.781 1 91.44 111 PRO A CA 1
ATOM 896 C C . PRO A 1 111 ? 17.062 6.914 4.43 1 91.44 111 PRO A C 1
ATOM 898 O O . PRO A 1 111 ? 16.062 6.539 3.818 1 91.44 111 PRO A O 1
ATOM 901 N N . ASN A 1 112 ? 18.281 6.652 3.994 1 91.69 112 ASN A N 1
ATOM 902 C CA . ASN A 1 112 ? 18.484 6.008 2.701 1 91.69 112 ASN A CA 1
ATOM 903 C C . ASN A 1 112 ? 17.875 4.605 2.678 1 91.69 112 ASN A C 1
ATOM 905 O O . ASN A 1 112 ? 17.359 4.164 1.652 1 91.69 112 ASN A O 1
ATOM 909 N N . ARG A 1 113 ? 17.875 4.039 3.816 1 91.94 113 ARG A N 1
ATOM 910 C CA . ARG A 1 113 ? 17.438 2.648 3.898 1 91.94 113 ARG A CA 1
ATOM 911 C C . ARG A 1 113 ? 15.961 2.562 4.238 1 91.94 113 ARG A C 1
ATOM 913 O O . ARG A 1 113 ? 15.25 1.682 3.742 1 91.94 113 ARG A O 1
ATOM 920 N N . TRP A 1 114 ? 15.453 3.479 5.047 1 94.62 114 TRP A N 1
ATOM 921 C CA . TRP A 1 114 ? 14.18 3.199 5.711 1 94.62 114 TRP A CA 1
ATOM 922 C C . TRP A 1 114 ? 13.102 4.172 5.25 1 94.62 114 TRP A C 1
ATOM 924 O O . TRP A 1 114 ? 11.922 3.992 5.559 1 94.62 114 TRP A O 1
ATOM 934 N N . CYS A 1 115 ? 13.461 5.117 4.449 1 95.75 115 CYS A N 1
ATOM 935 C CA . CYS A 1 115 ? 12.5 6.137 4.051 1 95.75 115 CYS A CA 1
ATOM 936 C C . CYS A 1 115 ? 11.328 5.516 3.295 1 95.75 115 CYS A C 1
ATOM 938 O O . CYS A 1 115 ? 10.172 5.828 3.568 1 95.75 115 CYS A O 1
ATOM 940 N N . PHE A 1 116 ? 11.664 4.688 2.424 1 96.75 116 PHE A N 1
ATOM 941 C CA . PHE A 1 116 ? 10.617 4.059 1.623 1 96.75 116 PHE A CA 1
ATOM 942 C C . PHE A 1 116 ? 9.648 3.287 2.51 1 96.75 116 PHE A C 1
ATOM 944 O O . PHE A 1 116 ? 8.438 3.496 2.438 1 96.75 116 PHE A O 1
ATOM 951 N N . SER A 1 117 ? 10.141 2.436 3.377 1 96.38 117 SER A N 1
ATOM 952 C CA . SER A 1 117 ? 9.312 1.641 4.281 1 96.38 117 SER A CA 1
ATOM 953 C C . SER A 1 117 ? 8.477 2.533 5.191 1 96.38 117 SER A C 1
ATOM 955 O O . SER A 1 117 ? 7.281 2.297 5.371 1 96.38 117 SER A O 1
ATOM 957 N N . PHE A 1 118 ? 9.125 3.504 5.656 1 97.38 118 PHE A N 1
ATOM 958 C CA . PHE A 1 118 ? 8.461 4.379 6.613 1 97.38 118 PHE A CA 1
ATOM 959 C C . PHE A 1 118 ? 7.328 5.148 5.945 1 97.38 118 PHE A C 1
ATOM 961 O O . PHE A 1 118 ? 6.215 5.211 6.473 1 97.38 118 PHE A O 1
ATOM 968 N N . GLN A 1 119 ? 7.586 5.684 4.789 1 97.38 119 GLN A N 1
ATOM 969 C CA . GLN A 1 119 ? 6.582 6.504 4.121 1 97.38 119 GLN A CA 1
ATOM 970 C C . GLN A 1 119 ? 5.379 5.664 3.695 1 97.38 119 GLN A C 1
ATOM 972 O O . GLN A 1 119 ? 4.242 6.133 3.746 1 97.38 119 GLN A O 1
ATOM 977 N N . LEU A 1 120 ? 5.656 4.457 3.301 1 97.75 120 LEU A N 1
ATOM 978 C CA . LEU A 1 120 ? 4.543 3.57 2.98 1 97.75 120 LEU A CA 1
ATOM 979 C C . LEU A 1 120 ? 3.711 3.268 4.223 1 97.75 120 LEU A C 1
ATOM 981 O O . LEU A 1 120 ? 2.482 3.207 4.148 1 97.75 120 LEU A O 1
ATOM 985 N N . TYR A 1 121 ? 4.402 3.098 5.309 1 97.69 121 TYR A N 1
ATOM 986 C CA . TYR A 1 121 ? 3.678 2.828 6.547 1 97.69 121 TYR A CA 1
ATOM 987 C C . TYR A 1 121 ? 2.859 4.039 6.973 1 97.69 121 TYR A C 1
ATOM 989 O O . TYR A 1 121 ? 1.737 3.896 7.465 1 97.69 121 TYR A O 1
ATOM 997 N N . VAL A 1 122 ? 3.41 5.188 6.77 1 97.38 122 VAL A N 1
ATOM 998 C CA . VAL A 1 122 ? 2.688 6.418 7.07 1 97.38 122 VAL A CA 1
AT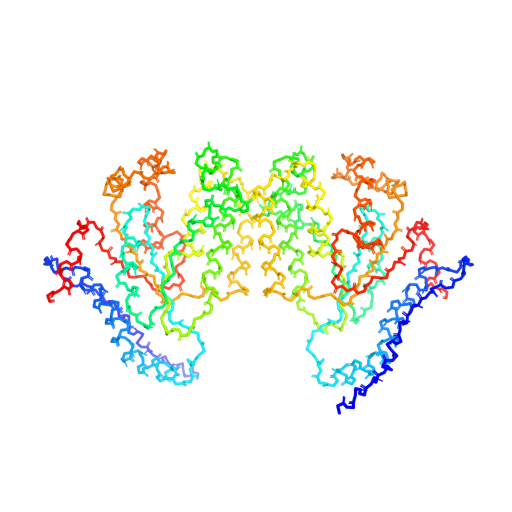OM 999 C C . VAL A 1 122 ? 1.429 6.504 6.211 1 97.38 122 VAL A C 1
ATOM 1001 O O . VAL A 1 122 ? 0.341 6.789 6.719 1 97.38 122 VAL A O 1
ATOM 1004 N N . LEU A 1 123 ? 1.549 6.215 4.93 1 97.25 123 LEU A N 1
ATOM 1005 C CA . LEU A 1 123 ? 0.387 6.25 4.047 1 97.25 123 LEU A CA 1
ATOM 1006 C C . LEU A 1 123 ? -0.68 5.266 4.512 1 97.25 123 LEU A C 1
ATOM 1008 O O . LEU A 1 123 ? -1.867 5.598 4.539 1 97.25 123 LEU A O 1
ATOM 1012 N N . LEU A 1 124 ? -0.23 4.129 4.914 1 96.38 124 LEU A N 1
ATOM 1013 C CA . LEU A 1 124 ? -1.151 3.1 5.375 1 96.38 124 LEU A CA 1
ATOM 1014 C C . LEU A 1 124 ? -1.899 3.557 6.621 1 96.38 124 LEU A C 1
ATOM 1016 O O . LEU A 1 124 ? -3.127 3.455 6.688 1 96.38 124 LEU A O 1
ATOM 1020 N N . THR A 1 125 ? -1.202 4.07 7.598 1 96.88 125 THR A N 1
ATOM 1021 C CA . THR A 1 125 ? -1.806 4.434 8.875 1 96.88 125 THR A CA 1
ATOM 1022 C C . THR A 1 125 ? -2.68 5.676 8.727 1 96.88 125 THR A C 1
ATOM 1024 O O . THR A 1 125 ? -3.715 5.793 9.391 1 96.88 125 THR A O 1
ATOM 1027 N N . MET A 1 126 ? -2.285 6.602 7.828 1 96.81 126 MET A N 1
ATOM 1028 C CA . MET A 1 126 ? -3.129 7.77 7.582 1 96.81 126 MET A CA 1
ATOM 1029 C C . MET A 1 126 ? -4.41 7.371 6.859 1 96.81 126 MET A C 1
ATOM 1031 O O . MET A 1 126 ? -5.473 7.949 7.102 1 96.81 126 MET A O 1
ATOM 1035 N N . MET A 1 127 ? -4.238 6.449 5.938 1 95.56 127 MET A N 1
ATOM 1036 C CA . MET A 1 127 ? -5.426 5.934 5.262 1 95.56 127 MET A CA 1
ATOM 1037 C C . MET A 1 127 ? -6.398 5.324 6.27 1 95.56 127 MET A C 1
ATOM 1039 O O . MET A 1 127 ? -7.613 5.496 6.145 1 95.56 127 MET A O 1
ATOM 1043 N N . GLN A 1 128 ? -5.906 4.688 7.246 1 94.31 128 GLN A N 1
ATOM 1044 C CA . GLN A 1 128 ? -6.738 4.113 8.297 1 94.31 128 GLN A CA 1
ATOM 1045 C C . GLN A 1 128 ? -7.473 5.203 9.078 1 94.31 128 GLN A C 1
ATOM 1047 O O . GLN A 1 128 ? -8.641 5.039 9.438 1 94.31 128 GLN A O 1
ATOM 1052 N N . ASN A 1 129 ? -6.82 6.309 9.32 1 95.69 129 ASN A N 1
ATOM 1053 C CA . ASN A 1 129 ? -7.484 7.438 9.969 1 95.69 129 ASN A CA 1
ATOM 1054 C C . ASN A 1 129 ? -8.609 7.996 9.102 1 95.69 129 ASN A C 1
ATOM 1056 O O . ASN A 1 129 ? -9.695 8.281 9.594 1 95.69 129 ASN A O 1
ATOM 1060 N N . HIS A 1 130 ? -8.305 8.094 7.828 1 95.81 130 HIS A N 1
ATOM 1061 C CA . HIS A 1 130 ? -9.312 8.609 6.902 1 95.81 130 HIS A CA 1
ATOM 1062 C C . HIS A 1 130 ? -10.57 7.742 6.93 1 95.81 130 HIS A C 1
ATOM 1064 O O . HIS A 1 130 ? -11.688 8.266 6.871 1 95.81 130 HIS A O 1
ATOM 1070 N N . THR A 1 131 ? -10.414 6.48 7.059 1 93.69 131 THR A N 1
ATOM 1071 C CA . THR A 1 131 ? -11.531 5.562 6.859 1 93.69 131 THR A CA 1
ATOM 1072 C C . THR A 1 131 ? -12.141 5.152 8.203 1 93.69 131 THR A C 1
ATOM 1074 O O . THR A 1 131 ? -13.062 4.34 8.242 1 93.69 131 THR A O 1
ATOM 1077 N N . LEU A 1 132 ? -11.586 5.711 9.266 1 93.62 132 LEU A N 1
ATOM 1078 C CA . LEU A 1 1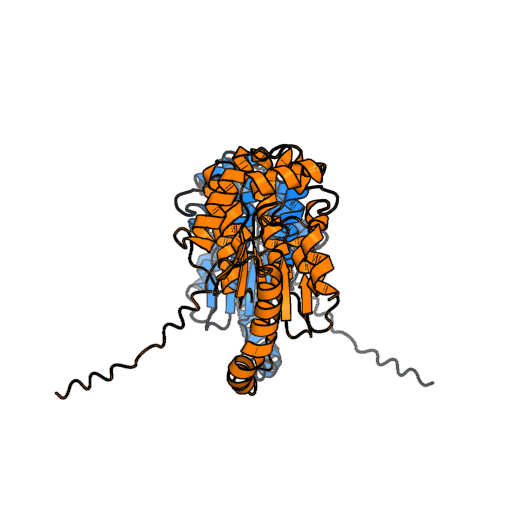32 ? -12.156 5.402 10.57 1 93.62 132 LEU A CA 1
ATOM 1079 C C . LEU A 1 132 ? -13.617 5.824 10.641 1 93.62 132 LEU A C 1
ATOM 1081 O O . LEU A 1 132 ? -13.953 6.973 10.352 1 93.62 132 LEU A O 1
ATOM 1085 N N . LYS A 1 133 ? -14.453 4.891 10.93 1 91.06 133 LYS A N 1
ATOM 1086 C CA . LYS A 1 133 ? -15.875 5.191 11.07 1 91.06 133 LYS A CA 1
ATOM 1087 C C . LYS A 1 133 ? -16.156 5.941 12.375 1 91.06 133 LYS A C 1
ATOM 1089 O O . LYS A 1 133 ? -15.555 5.633 13.406 1 91.06 133 LYS A O 1
ATOM 1094 N N . THR A 1 134 ? -16.938 6.949 12.195 1 91 134 THR A N 1
ATOM 1095 C CA . THR A 1 134 ? -17.297 7.723 13.375 1 91 134 THR A CA 1
ATOM 1096 C C . THR A 1 134 ? -18.766 8.133 13.32 1 91 134 THR A C 1
ATOM 1098 O O . THR A 1 134 ? -19.328 8.328 12.234 1 91 134 THR A O 1
ATOM 1101 N N . GLU A 1 135 ? -19.359 8.18 14.477 1 88.19 135 GLU A N 1
ATOM 1102 C CA . GLU A 1 135 ? -20.734 8.641 14.586 1 88.19 135 GLU A CA 1
ATOM 1103 C C . GLU A 1 135 ? -20.797 10.164 14.695 1 88.19 135 GLU A C 1
ATOM 1105 O O . GLU A 1 135 ? -21.875 10.758 14.602 1 88.19 135 GLU A O 1
ATOM 1110 N N . HIS A 1 136 ? -19.625 10.695 14.828 1 83.81 136 HIS A N 1
ATOM 1111 C CA . HIS A 1 136 ? -19.562 12.148 14.961 1 83.81 136 HIS A CA 1
ATOM 1112 C C . HIS A 1 136 ? -19.812 12.836 13.625 1 83.81 136 HIS A C 1
ATOM 1114 O O . HIS A 1 136 ? -19.484 12.281 12.57 1 83.81 136 HIS A O 1
ATOM 1120 N N . SER A 1 137 ? -20.297 13.984 13.68 1 76.19 137 SER A N 1
ATOM 1121 C CA . SER A 1 137 ? -20.625 14.727 12.469 1 76.19 137 SER A CA 1
ATOM 1122 C C . SER A 1 137 ? -19.375 15.352 11.852 1 76.19 137 SER A C 1
ATOM 1124 O O . SER A 1 137 ? -19.359 15.656 10.656 1 76.19 137 SER A O 1
ATOM 1126 N N . ILE A 1 138 ? -18.359 15.578 12.727 1 83.38 138 ILE A N 1
ATOM 1127 C CA . ILE A 1 138 ? -17.125 16.188 12.25 1 83.38 138 ILE A CA 1
ATOM 1128 C C . ILE A 1 138 ? -15.938 15.289 12.594 1 83.38 138 ILE A C 1
ATOM 1130 O O . ILE A 1 138 ? -15.859 14.75 13.703 1 83.38 138 ILE A O 1
ATOM 1134 N N . LYS A 1 139 ? -15.109 15.109 11.672 1 91.38 139 LYS A N 1
ATOM 1135 C CA . LYS A 1 139 ? -13.836 14.422 11.859 1 91.38 139 LYS A CA 1
ATOM 1136 C C . LYS A 1 139 ? -12.656 15.375 11.656 1 91.38 139 LYS A C 1
ATOM 1138 O O . LYS A 1 139 ? -12.508 15.961 10.586 1 91.38 139 LYS A O 1
ATOM 1143 N N . LEU A 1 140 ? -11.93 15.633 12.727 1 91.75 140 LEU A N 1
ATOM 1144 C CA . LEU A 1 140 ? -10.742 16.484 12.719 1 91.75 140 LEU A CA 1
ATOM 1145 C C . LEU A 1 140 ? -9.469 15.641 12.797 1 91.75 140 LEU A C 1
ATOM 1147 O O . LEU A 1 140 ? -9.227 14.977 13.805 1 91.75 140 LEU A O 1
ATOM 1151 N N . MET A 1 141 ? -8.633 15.719 11.734 1 96.06 141 MET A N 1
ATOM 1152 C CA . MET A 1 141 ? -7.473 14.844 11.656 1 96.06 141 MET A CA 1
ATOM 1153 C C . MET A 1 141 ? -6.184 15.648 11.586 1 96.06 141 MET A C 1
ATOM 1155 O O . MET A 1 141 ? -6.121 16.672 10.898 1 96.06 141 MET A O 1
ATOM 1159 N N . GLU A 1 142 ? -5.223 15.156 12.297 1 96.5 142 GLU A N 1
ATOM 1160 C CA . GLU A 1 142 ? -3.867 15.68 12.117 1 96.5 142 GLU A CA 1
ATOM 1161 C C . GLU A 1 142 ? -3.225 15.109 10.859 1 96.5 142 GLU A C 1
ATOM 1163 O O . GLU A 1 142 ? -2.963 13.906 10.773 1 96.5 142 GLU A O 1
ATOM 1168 N N . ARG A 1 143 ? -2.988 15.883 9.898 1 97.31 143 ARG A N 1
ATOM 1169 C CA . ARG A 1 143 ? -2.428 15.516 8.609 1 97.31 143 ARG A CA 1
ATOM 1170 C C . ARG A 1 143 ? -3.326 14.516 7.883 1 97.31 143 ARG A C 1
ATOM 1172 O O . ARG A 1 143 ? -4.527 14.438 8.164 1 97.31 143 ARG A O 1
ATOM 1179 N N . SER A 1 144 ? -2.832 13.977 6.738 1 97.62 144 SER A N 1
ATOM 1180 C CA . SER A 1 144 ? -3.6 13.109 5.852 1 97.62 144 SER A CA 1
ATOM 1181 C C . SER A 1 144 ? -2.686 12.359 4.887 1 97.62 144 SER A C 1
ATOM 1183 O O . SER A 1 144 ? -1.467 12.539 4.914 1 97.62 144 SER A O 1
ATOM 1185 N N . VAL A 1 145 ? -3.279 11.516 4.098 1 97.94 145 VAL A N 1
ATOM 1186 C CA . VAL A 1 145 ? -2.518 10.844 3.053 1 97.94 145 VAL A CA 1
ATOM 1187 C C . VAL A 1 145 ? -1.951 11.867 2.078 1 97.94 145 VAL A C 1
ATOM 1189 O O . VAL A 1 145 ? -0.923 11.625 1.44 1 97.94 145 VAL A O 1
ATOM 1192 N N . TYR A 1 146 ? -2.549 13.055 2.01 1 98 146 TYR A N 1
ATOM 1193 C CA . TYR A 1 146 ? -2.131 14.062 1.047 1 98 146 TYR A CA 1
ATOM 1194 C C . TYR A 1 146 ? -0.796 14.68 1.449 1 98 146 TYR A C 1
ATOM 1196 O O . TYR A 1 146 ? 0.134 14.742 0.642 1 98 146 TYR A O 1
ATOM 1204 N N . SER A 1 147 ? -0.694 15.07 2.691 1 97.81 147 SER A N 1
ATOM 1205 C CA . SER A 1 147 ? 0.597 15.609 3.104 1 97.81 147 SER A CA 1
ATOM 1206 C C . SER A 1 147 ? 1.673 14.531 3.111 1 97.81 147 SER A C 1
ATOM 1208 O O . SER A 1 147 ? 2.85 14.812 2.883 1 97.81 147 SER A O 1
ATOM 1210 N N . GLY A 1 148 ? 1.206 13.281 3.377 1 97.5 148 GLY A N 1
ATOM 1211 C CA . GLY A 1 148 ? 2.15 12.195 3.209 1 97.5 148 GLY A CA 1
ATOM 1212 C C . GLY A 1 148 ? 2.797 12.164 1.837 1 97.5 148 GLY A C 1
ATOM 1213 O O . GLY A 1 148 ? 4.023 12.148 1.723 1 97.5 148 GLY A O 1
ATOM 1214 N N . ARG A 1 149 ? 1.988 12.297 0.871 1 97.94 149 ARG A N 1
ATOM 1215 C CA . ARG A 1 149 ? 2.492 12.195 -0.495 1 97.94 149 ARG A CA 1
ATOM 1216 C C . ARG A 1 149 ? 3.029 13.539 -0.978 1 97.94 149 ARG A C 1
ATOM 1218 O O . ARG A 1 149 ? 4.098 13.602 -1.588 1 97.94 149 ARG A O 1
ATOM 1225 N N . TYR A 1 150 ? 2.357 14.625 -0.711 1 97.81 150 TYR A N 1
ATOM 1226 C CA . TYR A 1 150 ? 2.635 15.891 -1.381 1 97.81 150 TYR A CA 1
ATOM 1227 C C . TYR A 1 150 ? 3.715 16.672 -0.644 1 97.81 150 TYR A C 1
ATOM 1229 O O . TYR A 1 150 ? 4.305 17.609 -1.198 1 97.81 150 TYR A O 1
ATOM 1237 N N . CYS A 1 151 ? 3.955 16.281 0.575 1 97.5 151 CYS A N 1
ATOM 1238 C CA . CYS A 1 151 ? 4.973 17.016 1.319 1 97.5 151 CYS A CA 1
ATOM 1239 C C . CYS A 1 151 ? 6.156 16.125 1.653 1 97.5 151 CYS A C 1
ATOM 1241 O O . CYS A 1 151 ? 7.254 16.312 1.127 1 97.5 151 CYS A O 1
ATOM 1243 N N . PHE A 1 152 ? 5.895 15.023 2.363 1 96.62 152 PHE A N 1
ATOM 1244 C CA . PHE A 1 152 ? 6.992 14.242 2.92 1 96.62 152 PHE A CA 1
ATOM 1245 C C . PHE A 1 152 ? 7.625 13.367 1.85 1 96.62 152 PHE A C 1
ATOM 1247 O O . PHE A 1 152 ? 8.844 13.367 1.681 1 96.62 152 PHE A O 1
ATOM 1254 N N . ILE A 1 153 ? 6.816 12.641 1.146 1 97 153 ILE A N 1
ATOM 1255 C CA . ILE A 1 153 ? 7.348 11.781 0.093 1 97 153 ILE A CA 1
ATOM 1256 C C . ILE A 1 153 ? 7.977 12.641 -1.005 1 97 153 ILE A C 1
ATOM 1258 O O . ILE A 1 153 ? 9.023 12.289 -1.556 1 97 153 ILE A O 1
ATOM 1262 N N . GLU A 1 154 ? 7.332 13.773 -1.291 1 96.19 154 GLU A N 1
ATOM 1263 C CA . GLU A 1 154 ? 7.898 14.719 -2.246 1 96.19 154 GLU A CA 1
ATOM 1264 C C . GLU A 1 154 ? 9.305 15.148 -1.828 1 96.19 154 GLU A C 1
ATOM 1266 O O . GLU A 1 154 ? 10.234 15.102 -2.631 1 96.19 154 GLU A O 1
ATOM 1271 N N . LYS A 1 155 ? 9.453 15.484 -0.623 1 95.62 155 LYS A N 1
ATOM 1272 C CA . LYS A 1 155 ? 10.742 15.938 -0.108 1 95.62 155 LYS A CA 1
ATOM 1273 C C . LYS A 1 155 ? 11.789 14.828 -0.176 1 95.62 155 LYS A C 1
ATOM 1275 O O . LYS A 1 155 ? 12.906 15.047 -0.638 1 95.62 155 LYS A O 1
ATOM 1280 N N . MET A 1 156 ? 11.398 13.648 0.242 1 95.25 156 MET A N 1
ATOM 1281 C CA . MET A 1 156 ? 12.344 12.531 0.321 1 95.25 156 MET A CA 1
ATOM 1282 C C . MET A 1 156 ? 12.766 12.078 -1.072 1 95.25 156 MET A C 1
ATOM 1284 O O . MET A 1 156 ? 13.898 11.641 -1.27 1 95.25 156 MET A O 1
ATOM 1288 N N . THR A 1 157 ? 11.859 12.188 -2.004 1 95.25 157 THR A N 1
ATOM 1289 C CA . THR A 1 157 ? 12.188 11.836 -3.383 1 95.25 157 THR A CA 1
ATOM 1290 C C . THR A 1 157 ? 13.156 12.852 -3.982 1 95.25 157 THR A C 1
ATOM 1292 O O . THR A 1 157 ? 14.141 12.477 -4.621 1 95.25 157 THR A O 1
ATOM 1295 N N . LYS A 1 158 ? 12.906 14.094 -3.727 1 94.12 158 LYS A N 1
ATOM 1296 C CA . LYS A 1 158 ? 13.773 15.164 -4.227 1 94.12 158 LYS A CA 1
ATOM 1297 C C . LYS A 1 158 ? 15.18 15.047 -3.654 1 94.12 158 LYS A C 1
ATOM 1299 O O . LYS A 1 158 ? 16.156 15.336 -4.344 1 94.12 158 LYS A O 1
ATOM 1304 N N . GLU A 1 159 ? 15.281 14.562 -2.463 1 93.69 159 GLU A N 1
ATOM 1305 C CA . GLU A 1 159 ? 16.562 14.438 -1.787 1 93.69 159 GLU A CA 1
ATOM 1306 C C . GLU A 1 159 ? 17.281 13.141 -2.186 1 93.69 159 GLU A C 1
ATOM 1308 O O . GLU A 1 159 ? 18.422 12.914 -1.79 1 93.69 159 GLU A O 1
ATOM 1313 N N . GLY A 1 160 ? 16.562 12.273 -2.805 1 94.12 160 GLY A N 1
ATOM 1314 C CA . GLY A 1 160 ? 17.172 11.062 -3.312 1 94.12 160 GLY A CA 1
ATOM 1315 C C . GLY A 1 160 ? 17.062 9.891 -2.35 1 94.12 160 GLY A C 1
ATOM 1316 O O . GLY A 1 160 ? 17.594 8.812 -2.617 1 94.12 160 GLY A O 1
ATOM 1317 N N . PHE A 1 161 ? 16.391 10.094 -1.236 1 94.81 161 PHE A N 1
ATOM 1318 C CA . PHE A 1 161 ? 16.234 9.023 -0.259 1 94.81 161 PHE A CA 1
ATOM 1319 C C . PHE A 1 161 ? 15.289 7.953 -0.771 1 94.81 161 PHE A C 1
ATOM 1321 O O . PHE A 1 161 ? 15.359 6.797 -0.344 1 94.81 161 PHE A O 1
ATOM 1328 N N . ILE A 1 162 ? 14.375 8.359 -1.652 1 96.38 162 ILE A N 1
ATOM 1329 C CA . ILE A 1 162 ? 13.492 7.426 -2.348 1 96.38 162 ILE A CA 1
ATOM 1330 C C . ILE A 1 162 ? 13.844 7.395 -3.834 1 96.38 162 ILE A C 1
ATOM 1332 O O . ILE A 1 162 ? 13.602 8.367 -4.555 1 96.38 162 ILE A O 1
ATOM 1336 N N . PRO A 1 163 ? 14.43 6.301 -4.223 1 94.81 163 PRO A N 1
ATOM 1337 C CA . PRO A 1 163 ? 14.781 6.242 -5.645 1 94.81 163 PRO A CA 1
ATOM 1338 C C . PRO A 1 163 ? 13.555 6.246 -6.555 1 94.81 163 PRO A C 1
ATOM 1340 O O . PRO A 1 163 ? 12.469 5.824 -6.137 1 94.81 163 PRO A O 1
ATOM 1343 N N . PRO A 1 164 ? 13.742 6.559 -7.809 1 93.62 164 PRO A N 1
ATOM 1344 C CA . PRO A 1 164 ? 12.625 6.766 -8.727 1 93.62 164 PRO A CA 1
ATOM 1345 C C . PRO A 1 164 ? 11.742 5.523 -8.875 1 93.62 164 PRO A C 1
ATOM 1347 O O . PRO A 1 164 ? 10.516 5.625 -8.828 1 93.62 164 PRO A O 1
ATOM 1350 N N . PRO A 1 165 ? 12.266 4.344 -8.961 1 94.44 165 PRO A N 1
ATOM 1351 C CA . PRO A 1 165 ? 11.375 3.189 -9.07 1 94.44 165 PRO A CA 1
ATOM 1352 C C . PRO A 1 165 ? 10.5 3 -7.84 1 94.44 165 PRO A C 1
ATOM 1354 O O . PRO A 1 165 ? 9.312 2.664 -7.965 1 94.44 165 PRO A O 1
ATOM 1357 N N . SER A 1 166 ? 11.055 3.262 -6.711 1 96.31 166 SER A N 1
ATOM 1358 C CA . SER A 1 166 ? 10.297 3.137 -5.473 1 96.31 166 SER A CA 1
ATOM 1359 C C . SER A 1 166 ? 9.234 4.223 -5.363 1 96.31 166 SER A C 1
ATOM 1361 O O . SER A 1 166 ? 8.133 3.971 -4.871 1 96.31 166 SER A O 1
ATOM 1363 N N . ALA A 1 167 ? 9.625 5.363 -5.84 1 96.19 167 ALA A N 1
ATOM 1364 C CA . ALA A 1 167 ? 8.664 6.457 -5.848 1 96.19 167 ALA A CA 1
ATOM 1365 C C . ALA A 1 167 ? 7.457 6.117 -6.715 1 96.19 167 ALA A C 1
ATOM 1367 O O . ALA A 1 167 ? 6.32 6.461 -6.375 1 96.19 167 ALA A O 1
ATOM 1368 N N . THR A 1 168 ? 7.688 5.445 -7.754 1 95.81 168 THR A N 1
ATOM 1369 C CA . THR A 1 168 ? 6.609 5.023 -8.641 1 95.81 168 THR A CA 1
ATOM 1370 C C . THR A 1 168 ? 5.664 4.062 -7.926 1 95.81 168 THR A C 1
ATOM 1372 O O . THR A 1 168 ? 4.445 4.141 -8.102 1 95.81 168 THR A O 1
ATOM 1375 N N . VAL A 1 169 ? 6.242 3.207 -7.156 1 96.75 169 VAL A N 1
ATOM 1376 C CA . VAL A 1 169 ? 5.441 2.256 -6.395 1 96.75 169 VAL A CA 1
ATOM 1377 C C . VAL A 1 169 ? 4.57 3.006 -5.387 1 96.75 169 VAL A C 1
ATOM 1379 O O . VAL A 1 169 ? 3.375 2.73 -5.262 1 96.75 169 VAL A O 1
ATOM 1382 N N . ILE A 1 170 ? 5.16 3.99 -4.73 1 97.69 170 ILE A N 1
ATOM 1383 C CA . ILE A 1 170 ? 4.418 4.793 -3.766 1 97.69 170 ILE A CA 1
ATOM 1384 C C . ILE A 1 170 ? 3.254 5.492 -4.465 1 97.69 170 ILE A C 1
ATOM 1386 O O . ILE A 1 170 ? 2.127 5.492 -3.959 1 97.69 170 ILE A O 1
ATOM 1390 N N . ASP A 1 171 ? 3.506 5.996 -5.605 1 96.81 171 ASP A N 1
ATOM 1391 C CA . ASP A 1 171 ? 2.467 6.691 -6.359 1 96.81 171 ASP A CA 1
ATOM 1392 C C . ASP A 1 171 ? 1.347 5.734 -6.762 1 96.81 171 ASP A C 1
ATOM 1394 O O . ASP A 1 171 ? 0.176 6.117 -6.789 1 96.81 171 ASP A O 1
ATOM 1398 N N . GLY A 1 172 ? 1.765 4.559 -7.086 1 95.56 172 GLY A N 1
ATOM 1399 C CA . GLY A 1 172 ? 0.75 3.557 -7.375 1 95.56 172 GLY A CA 1
ATOM 1400 C C . GLY A 1 172 ? -0.198 3.314 -6.219 1 95.56 172 GLY A C 1
ATOM 1401 O O . GLY A 1 172 ? -1.417 3.283 -6.402 1 95.56 172 GLY A O 1
ATOM 1402 N N . TYR A 1 173 ? 0.373 3.158 -5.078 1 96.25 173 TYR A N 1
ATOM 1403 C CA . TYR A 1 173 ? -0.446 2.928 -3.895 1 96.25 173 TYR A CA 1
ATOM 1404 C C . TYR A 1 173 ? -1.255 4.168 -3.541 1 96.25 173 TYR A C 1
ATOM 1406 O O . TYR A 1 173 ? -2.426 4.07 -3.168 1 96.25 173 TYR A O 1
ATOM 1414 N N . PHE A 1 174 ? -0.659 5.277 -3.629 1 97.19 174 PHE A N 1
ATOM 1415 C CA . PHE A 1 174 ? -1.362 6.523 -3.344 1 97.19 174 PHE A CA 1
ATOM 1416 C C . PHE A 1 174 ? -2.566 6.688 -4.262 1 97.19 174 PHE A C 1
ATOM 1418 O O . PHE A 1 174 ? -3.674 6.973 -3.801 1 97.19 174 PHE A O 1
ATOM 1425 N N . ASN A 1 175 ? -2.359 6.457 -5.547 1 95.12 175 ASN A N 1
ATOM 1426 C CA . ASN A 1 175 ? -3.449 6.547 -6.516 1 95.12 175 ASN A CA 1
ATOM 1427 C C . ASN A 1 175 ? -4.535 5.512 -6.238 1 95.12 175 ASN A C 1
ATOM 1429 O O . ASN A 1 175 ? -5.723 5.801 -6.379 1 95.12 175 ASN A O 1
ATOM 1433 N N . TRP A 1 176 ? -4.082 4.426 -5.891 1 91.44 176 TRP A N 1
ATOM 1434 C CA . TRP A 1 176 ? -5.047 3.389 -5.555 1 91.44 176 TRP A CA 1
ATOM 1435 C C . TRP A 1 176 ? -5.895 3.801 -4.355 1 91.44 176 TRP A C 1
ATOM 1437 O O . TRP A 1 176 ? -7.117 3.627 -4.359 1 91.44 176 TRP A O 1
ATOM 1447 N N . ILE A 1 177 ? -5.258 4.324 -3.354 1 93.12 177 ILE A N 1
ATOM 1448 C CA . ILE A 1 177 ? -5.957 4.805 -2.166 1 93.12 177 ILE A CA 1
ATOM 1449 C C . ILE A 1 177 ? -6.977 5.867 -2.564 1 93.12 177 ILE A C 1
ATOM 1451 O O . ILE A 1 177 ? -8.141 5.801 -2.16 1 93.12 177 ILE A O 1
ATOM 1455 N N . LEU A 1 178 ? -6.598 6.77 -3.396 1 93.31 178 LEU A N 1
ATOM 1456 C CA . LEU A 1 178 ? -7.465 7.863 -3.811 1 93.31 178 LEU A CA 1
ATOM 1457 C C . LEU A 1 178 ? -8.695 7.336 -4.543 1 93.31 178 LEU A C 1
ATOM 1459 O O . LEU A 1 178 ? -9.797 7.863 -4.379 1 93.31 178 LEU A O 1
ATOM 1463 N N . ASN A 1 179 ? -8.531 6.23 -5.215 1 90.81 179 ASN A N 1
ATOM 1464 C CA . ASN A 1 179 ? -9.578 5.781 -6.121 1 90.81 179 ASN A CA 1
ATOM 1465 C C . ASN A 1 179 ? -10.461 4.715 -5.477 1 90.81 179 ASN A C 1
ATOM 1467 O O . ASN A 1 179 ? -11.578 4.465 -5.934 1 90.81 179 ASN A O 1
ATOM 1471 N N . ASN A 1 180 ? -9.922 4.164 -4.418 1 86.88 180 ASN A N 1
ATOM 1472 C CA . ASN A 1 180 ? -10.641 2.996 -3.928 1 86.88 180 ASN A CA 1
ATOM 1473 C C . ASN A 1 180 ? -11.031 3.152 -2.459 1 86.88 180 ASN A C 1
ATOM 1475 O O . ASN A 1 180 ? -11.68 2.275 -1.888 1 86.88 180 ASN A O 1
ATOM 1479 N N . THR A 1 181 ? -10.641 4.219 -1.868 1 88.25 181 THR A N 1
ATOM 1480 C CA . THR A 1 181 ? -10.93 4.465 -0.459 1 88.25 181 THR A CA 1
ATOM 1481 C C . THR A 1 181 ? -11.516 5.859 -0.261 1 88.25 181 THR A C 1
ATOM 1483 O O . THR A 1 181 ? -11.195 6.785 -1.006 1 88.25 181 THR A O 1
ATOM 1486 N N . ASN A 1 182 ? -12.391 5.988 0.692 1 89.12 182 ASN A N 1
ATOM 1487 C CA . ASN A 1 182 ? -12.961 7.293 1.007 1 89.12 182 ASN A CA 1
ATOM 1488 C C . ASN A 1 182 ? -11.992 8.148 1.814 1 89.12 182 ASN A C 1
ATOM 1490 O O . ASN A 1 182 ? -12.031 8.148 3.047 1 89.12 182 ASN A O 1
ATOM 1494 N N . VAL A 1 183 ? -11.18 8.867 1.105 1 94.56 183 VAL A N 1
ATOM 1495 C CA . VAL A 1 183 ? -10.234 9.75 1.783 1 94.56 183 VAL A CA 1
ATOM 1496 C C . VAL A 1 183 ? -10.602 11.211 1.517 1 94.56 183 VAL A C 1
ATOM 1498 O O . VAL A 1 183 ? -9.734 12.078 1.457 1 94.56 183 VAL A O 1
ATOM 1501 N N . ASN A 1 184 ? -11.867 11.445 1.375 1 89.44 184 ASN A N 1
ATOM 1502 C CA . ASN A 1 184 ? -12.359 12.789 1.077 1 89.44 184 ASN A CA 1
ATOM 1503 C C . ASN A 1 184 ? -12.086 13.75 2.229 1 89.44 184 ASN A C 1
ATOM 1505 O O . ASN A 1 184 ? -12.172 13.367 3.398 1 89.44 184 ASN A O 1
ATOM 1509 N N . VAL A 1 185 ? -11.773 14.914 1.847 1 92.56 185 VAL A N 1
ATOM 1510 C CA . VAL A 1 185 ? -11.539 16.016 2.775 1 92.56 185 VAL A CA 1
ATOM 1511 C C . VAL A 1 185 ? -12.414 17.203 2.404 1 92.56 185 VAL A C 1
ATOM 1513 O O . VAL A 1 185 ? -12.5 17.578 1.234 1 92.56 185 VAL A O 1
ATOM 1516 N N . ASP A 1 186 ? -13.023 17.703 3.432 1 84 186 ASP A N 1
ATOM 1517 C CA . ASP A 1 186 ? -13.945 18.797 3.164 1 84 186 ASP A CA 1
ATOM 1518 C C . ASP A 1 186 ? -13.266 20.156 3.371 1 84 186 ASP A C 1
ATOM 1520 O O . ASP A 1 186 ? -13.648 21.156 2.754 1 84 186 ASP A O 1
ATOM 1524 N N . LEU A 1 187 ? -12.266 20.156 4.23 1 86.69 187 LEU A N 1
ATOM 1525 C CA . LEU A 1 187 ? -11.562 21.391 4.531 1 86.69 187 LEU A CA 1
ATOM 1526 C C . LEU A 1 187 ? -10.141 21.109 5.004 1 86.69 187 LEU A C 1
ATOM 1528 O O . LEU A 1 187 ? -9.914 20.188 5.797 1 86.69 187 LEU A O 1
ATOM 1532 N N . ILE A 1 188 ? -9.203 21.938 4.535 1 91.38 188 ILE A N 1
ATOM 1533 C CA . ILE A 1 188 ? -7.828 21.891 5.027 1 91.38 188 ILE A CA 1
ATOM 1534 C C . ILE A 1 188 ? -7.535 23.156 5.848 1 91.38 188 ILE A C 1
ATOM 1536 O O . ILE A 1 188 ? -7.777 24.266 5.391 1 91.38 188 ILE A O 1
ATOM 1540 N N . VAL A 1 189 ? -7.102 22.891 7.047 1 88 189 VAL A N 1
ATOM 1541 C CA . VAL A 1 189 ? -6.59 23.984 7.863 1 88 189 VAL A CA 1
ATOM 1542 C C . VAL A 1 189 ? -5.066 23.969 7.855 1 88 189 VAL A C 1
ATOM 1544 O O . VAL A 1 189 ? -4.445 22.984 8.281 1 88 189 VAL A O 1
ATOM 1547 N N . TYR A 1 190 ? -4.5 25.047 7.348 1 91.69 190 TYR A N 1
ATOM 1548 C CA . TYR A 1 190 ? -3.047 25.141 7.277 1 91.69 190 TYR A CA 1
ATOM 1549 C C . TYR A 1 190 ? -2.512 26.062 8.375 1 91.69 190 TYR A C 1
ATOM 1551 O O . TYR A 1 190 ? -2.713 27.281 8.328 1 91.69 190 TYR A O 1
ATOM 1559 N N . LEU A 1 191 ? -1.855 25.406 9.359 1 92.56 191 LEU A N 1
ATOM 1560 C CA . LEU A 1 191 ? -1.164 26.203 10.375 1 92.56 191 LEU A CA 1
ATOM 1561 C C . LEU A 1 191 ? 0.192 26.672 9.859 1 92.56 191 LEU A C 1
ATOM 1563 O O . LEU A 1 191 ? 1.197 25.984 10.016 1 92.56 191 LEU A O 1
ATOM 1567 N N . ARG A 1 192 ? 0.169 27.844 9.367 1 92.19 192 ARG A N 1
ATOM 1568 C CA . ARG A 1 192 ? 1.357 28.406 8.727 1 92.19 192 ARG A CA 1
ATOM 1569 C C . ARG A 1 192 ? 2.309 29 9.766 1 92.19 192 ARG A C 1
ATOM 1571 O O . ARG A 1 192 ? 1.922 29.891 10.531 1 92.19 192 ARG A O 1
ATOM 1578 N N . THR A 1 193 ? 3.506 28.438 9.797 1 94.81 193 THR A N 1
ATOM 1579 C CA . THR A 1 193 ? 4.516 28.844 10.766 1 94.81 193 THR A CA 1
ATOM 1580 C C . THR A 1 193 ? 5.875 29.016 10.094 1 94.81 193 THR A C 1
ATOM 1582 O O . THR A 1 193 ? 6.25 28.203 9.242 1 94.81 193 THR A O 1
ATOM 1585 N N . THR A 1 194 ? 6.605 30 10.531 1 96.12 194 THR A N 1
ATOM 1586 C CA . THR A 1 194 ? 7.926 30.203 9.938 1 96.12 194 THR A CA 1
ATOM 1587 C C . THR A 1 194 ? 8.891 29.125 10.398 1 96.12 194 THR A C 1
ATOM 1589 O O . THR A 1 194 ? 8.758 28.578 11.5 1 96.12 194 THR A O 1
ATOM 1592 N N . PRO A 1 195 ? 9.898 28.812 9.539 1 97.56 195 PRO A N 1
ATOM 1593 C CA . PRO A 1 195 ? 10.891 27.812 9.922 1 97.56 195 PRO A CA 1
ATOM 1594 C C . PRO A 1 195 ? 11.609 28.156 11.219 1 97.56 195 PRO A C 1
ATOM 1596 O O . PRO A 1 195 ? 11.906 27.266 12.023 1 97.56 195 PRO A O 1
ATOM 1599 N N . GLU A 1 196 ? 11.875 29.453 11.461 1 96.56 196 GLU A N 1
ATOM 1600 C CA . GLU A 1 196 ? 12.547 29.875 12.688 1 96.56 196 GLU A CA 1
ATOM 1601 C C . GLU A 1 196 ? 11.719 29.531 13.922 1 96.56 196 GLU A C 1
ATOM 1603 O O . GLU A 1 196 ? 12.25 29 14.898 1 96.56 196 GLU A O 1
ATOM 1608 N N . THR A 1 197 ? 10.469 29.828 13.836 1 95.19 197 THR A N 1
ATOM 1609 C CA . THR A 1 197 ? 9.57 29.562 14.953 1 95.19 197 THR A CA 1
ATOM 1610 C C . THR A 1 197 ? 9.453 28.062 15.227 1 95.19 197 THR A C 1
ATOM 1612 O O . THR A 1 197 ? 9.586 27.625 16.375 1 95.19 197 THR A O 1
ATOM 1615 N N . VAL A 1 198 ? 9.25 27.281 14.156 1 95.19 198 VAL A N 1
ATOM 1616 C CA . VAL A 1 198 ? 9.039 25.844 14.359 1 95.19 198 VAL A CA 1
ATOM 1617 C C . VAL A 1 198 ? 10.328 25.203 14.844 1 95.19 198 VAL A C 1
ATOM 1619 O O . VAL A 1 198 ? 10.305 24.297 15.688 1 95.19 198 VAL A O 1
ATOM 1622 N N . TYR A 1 199 ? 11.453 25.688 14.328 1 95.06 199 TYR A N 1
ATOM 1623 C CA . TYR A 1 199 ? 12.719 25.109 14.758 1 95.06 199 TYR A CA 1
ATOM 1624 C C . TYR A 1 199 ? 12.969 25.359 16.234 1 95.06 199 TYR A C 1
ATOM 1626 O O . TYR A 1 199 ? 13.438 24.484 16.953 1 95.06 199 TYR A O 1
ATOM 1634 N N . LYS A 1 200 ? 12.656 26.547 16.656 1 94.31 200 LYS A N 1
ATOM 1635 C CA . LYS A 1 200 ? 12.75 26.875 18.078 1 94.31 200 LYS A CA 1
ATOM 1636 C C . LYS A 1 200 ? 11.859 25.953 18.922 1 94.31 200 LYS A C 1
ATOM 1638 O O . LYS A 1 200 ? 12.297 25.422 19.938 1 94.31 200 LYS A O 1
ATOM 1643 N N . ARG A 1 201 ? 10.672 25.688 18.484 1 92.31 201 ARG A N 1
ATOM 1644 C CA . ARG A 1 201 ? 9.727 24.844 19.219 1 92.31 201 ARG A CA 1
ATOM 1645 C C . ARG A 1 201 ? 10.211 23.406 19.281 1 92.31 201 ARG A C 1
ATOM 1647 O O . ARG A 1 201 ? 10.094 22.75 20.312 1 92.31 201 ARG A O 1
ATOM 1654 N N . ILE A 1 202 ? 10.734 22.891 18.156 1 91.5 202 ILE A N 1
ATOM 1655 C CA . ILE A 1 202 ? 11.242 21.531 18.094 1 91.5 202 ILE A CA 1
ATOM 1656 C C . ILE A 1 202 ? 12.414 21.375 19.062 1 91.5 202 ILE A C 1
ATOM 1658 O O . ILE A 1 202 ? 12.5 20.375 19.781 1 91.5 202 ILE A O 1
ATOM 1662 N N . THR A 1 203 ? 13.273 22.391 19.094 1 91.5 203 THR A N 1
ATOM 1663 C CA . THR A 1 203 ? 14.445 22.344 19.953 1 91.5 203 THR A CA 1
ATOM 1664 C C . THR A 1 203 ? 14.039 22.422 21.422 1 91.5 203 THR A C 1
ATOM 1666 O O . THR A 1 203 ? 14.602 21.703 22.266 1 91.5 203 THR A O 1
ATOM 1669 N N . GLU A 1 204 ? 13.016 23.109 21.719 1 91.44 204 GLU A N 1
ATOM 1670 C CA . GLU A 1 204 ? 12.539 23.281 23.078 1 91.44 204 GLU A CA 1
ATOM 1671 C C . GLU A 1 204 ? 11.828 22.016 23.578 1 91.44 204 GLU A C 1
ATOM 1673 O O . GLU A 1 204 ? 11.992 21.609 24.734 1 91.44 204 GLU A O 1
ATOM 1678 N N . ARG A 1 205 ? 11.055 21.469 22.734 1 87.62 205 ARG A N 1
ATOM 1679 C CA . ARG A 1 205 ? 10.305 20.281 23.125 1 87.62 205 ARG A CA 1
ATOM 1680 C C . ARG A 1 205 ? 11.234 19.078 23.25 1 87.62 205 ARG A C 1
ATOM 1682 O O . ARG A 1 205 ? 10.961 18.156 24.016 1 87.62 205 ARG A O 1
ATOM 1689 N N . ASN A 1 206 ? 12.305 18.984 22.484 1 86 206 ASN A N 1
ATOM 1690 C CA . ASN A 1 206 ? 13.43 18.062 22.625 1 86 206 ASN A CA 1
ATOM 1691 C C . ASN A 1 206 ? 12.977 16.609 22.562 1 86 206 ASN A C 1
ATOM 1693 O O . ASN A 1 206 ? 13.336 15.797 23.422 1 86 206 ASN A O 1
ATOM 1697 N N . ARG A 1 207 ? 12.188 16.266 21.609 1 81.75 207 ARG A N 1
ATOM 1698 C CA . ARG A 1 207 ? 11.867 14.859 21.375 1 81.75 207 ARG A CA 1
ATOM 1699 C C . ARG A 1 207 ? 13.086 14.094 20.875 1 81.75 207 ARG A C 1
ATOM 1701 O O . ARG A 1 207 ? 13.836 14.594 20.031 1 81.75 207 ARG A O 1
ATOM 1708 N N . GLN A 1 208 ? 13.25 12.883 21.328 1 82.38 208 GLN A N 1
ATOM 1709 C CA . GLN A 1 208 ? 14.43 12.078 21.047 1 82.38 208 GLN A CA 1
ATOM 1710 C C . GLN A 1 208 ? 14.602 11.844 19.562 1 82.38 208 GLN A C 1
ATOM 1712 O O . GLN A 1 208 ? 15.711 11.977 19.031 1 82.38 208 GLN A O 1
ATOM 1717 N N . GLU A 1 209 ? 13.531 11.594 18.828 1 80.56 209 GLU A N 1
ATOM 1718 C CA . GLU A 1 209 ? 13.602 11.273 17.406 1 80.56 209 GLU A CA 1
ATOM 1719 C C . GLU A 1 209 ? 13.945 12.5 16.578 1 80.56 209 GLU A C 1
ATOM 1721 O O . GLU A 1 209 ? 14.531 12.383 15.5 1 80.56 209 GLU A O 1
ATOM 1726 N N . GLU A 1 210 ? 13.648 13.719 17.141 1 80.94 210 GLU A N 1
ATOM 1727 C CA . GLU A 1 210 ? 13.766 14.938 16.359 1 80.94 210 GLU A CA 1
ATOM 1728 C C . GLU A 1 210 ? 15.133 15.594 16.562 1 80.94 210 GLU A C 1
ATOM 1730 O O . GLU A 1 210 ? 15.43 16.609 15.93 1 80.94 210 GLU A O 1
ATOM 1735 N N . LYS A 1 211 ? 15.953 14.977 17.312 1 83.12 211 LYS A N 1
ATOM 1736 C CA . LYS A 1 211 ? 17.234 15.578 17.656 1 83.12 211 LYS A CA 1
ATOM 1737 C C . LYS A 1 211 ? 18.109 15.727 16.406 1 83.12 211 LYS A C 1
ATOM 1739 O O . LYS A 1 211 ? 18.938 16.641 16.344 1 83.12 211 LYS A O 1
ATOM 1744 N N . ALA A 1 212 ? 17.875 14.883 15.5 1 80.88 212 ALA A N 1
ATOM 1745 C CA . ALA A 1 212 ? 18.734 14.898 14.312 1 80.88 212 ALA A CA 1
ATOM 1746 C C . ALA A 1 212 ? 18.156 15.805 13.234 1 80.88 212 ALA A C 1
ATOM 1748 O O . ALA A 1 212 ? 18.766 15.992 12.18 1 80.88 212 ALA A O 1
ATOM 1749 N N . VAL A 1 213 ? 17.031 16.5 13.5 1 86 213 VAL A N 1
ATOM 1750 C CA . VAL A 1 213 ? 16.375 17.312 12.477 1 86 213 VAL A CA 1
ATOM 1751 C C . VAL A 1 213 ? 17.109 18.641 12.312 1 86 213 VAL A C 1
ATOM 1753 O O . VAL A 1 213 ? 17.344 19.359 13.289 1 86 213 VAL A O 1
ATOM 1756 N N . SER A 1 214 ? 17.516 19 11.133 1 90.38 214 SER A N 1
ATOM 1757 C CA . SER A 1 214 ? 18.25 20.234 10.867 1 90.38 214 SER A CA 1
ATOM 1758 C C . SER A 1 214 ? 17.297 21.375 10.516 1 90.38 214 SER A C 1
ATOM 1760 O O . SER A 1 214 ? 16.172 21.141 10.086 1 90.38 214 SER A O 1
ATOM 1762 N N . PHE A 1 215 ? 17.797 22.516 10.672 1 94.88 215 PHE A N 1
ATOM 1763 C CA . PHE A 1 215 ? 17.031 23.688 10.266 1 94.88 215 PHE A CA 1
ATOM 1764 C C . PHE A 1 215 ? 16.766 23.672 8.766 1 94.88 215 PHE A C 1
ATOM 1766 O O . PHE A 1 215 ? 15.703 24.078 8.305 1 94.88 215 PHE A O 1
ATOM 1773 N N . GLN A 1 216 ? 17.734 23.203 8.055 1 94.75 216 GLN A N 1
ATOM 1774 C CA . GLN A 1 216 ? 17.594 23.125 6.609 1 94.75 216 GLN A CA 1
ATOM 1775 C C . GLN A 1 216 ? 16.422 22.203 6.223 1 94.75 216 GLN A C 1
ATOM 1777 O O . GLN A 1 216 ? 15.648 22.531 5.328 1 94.75 216 GLN A O 1
ATOM 1782 N N . TYR A 1 217 ? 16.344 21.141 6.922 1 90.88 217 TYR A N 1
ATOM 1783 C CA . TYR A 1 217 ? 15.242 20.219 6.672 1 90.88 217 TYR A CA 1
ATOM 1784 C C . TYR A 1 217 ? 13.898 20.906 6.906 1 90.88 217 TYR A C 1
ATOM 1786 O O . TYR A 1 217 ? 13 20.812 6.066 1 90.88 217 TYR A O 1
ATOM 1794 N N . ILE A 1 218 ? 13.852 21.609 7.973 1 94.75 218 ILE A N 1
ATOM 1795 C CA . ILE A 1 218 ? 12.617 22.281 8.359 1 94.75 218 ILE A CA 1
ATOM 1796 C C . ILE A 1 218 ? 12.289 23.375 7.352 1 94.75 218 ILE A C 1
ATOM 1798 O O . ILE A 1 218 ? 11.133 23.531 6.953 1 94.75 218 ILE A O 1
ATOM 1802 N N . SER A 1 219 ? 13.25 24.062 6.953 1 97.5 219 SER A N 1
ATOM 1803 C CA . SER A 1 219 ? 13.062 25.141 5.996 1 97.5 219 SER A CA 1
ATOM 1804 C C . SER A 1 219 ? 12.57 24.625 4.652 1 97.5 219 SER A C 1
ATOM 1806 O O . SER A 1 219 ? 11.648 25.188 4.059 1 97.5 219 SER A O 1
ATOM 1808 N N . GLU A 1 220 ? 13.109 23.578 4.23 1 96.88 220 GLU A N 1
ATOM 1809 C CA . GLU A 1 220 ? 12.703 22.984 2.961 1 96.88 220 GLU A CA 1
ATOM 1810 C C . GLU A 1 220 ? 11.297 22.391 3.049 1 96.88 220 GLU A C 1
ATOM 1812 O O . GLU A 1 220 ? 10.516 22.5 2.102 1 96.88 220 GLU A O 1
ATOM 1817 N N . LEU A 1 221 ? 11.047 21.797 4.133 1 96.31 221 LEU A N 1
ATOM 1818 C CA . LEU A 1 221 ? 9.711 21.25 4.352 1 96.31 221 LEU A CA 1
ATOM 1819 C C . LEU A 1 221 ? 8.672 22.375 4.359 1 96.31 221 LEU A C 1
ATOM 1821 O O . LEU A 1 221 ? 7.57 22.219 3.832 1 96.31 221 LEU A O 1
ATOM 1825 N N . HIS A 1 222 ? 9.031 23.469 4.973 1 97.75 222 HIS A N 1
ATOM 1826 C CA . HIS A 1 222 ? 8.172 24.656 4.949 1 97.75 222 HIS A CA 1
ATOM 1827 C C . HIS A 1 222 ? 7.863 25.078 3.518 1 97.75 222 HIS A C 1
ATOM 1829 O O . HIS A 1 222 ? 6.707 25.344 3.178 1 97.75 222 HIS A O 1
ATOM 1835 N N . GLU A 1 223 ? 8.852 25.125 2.74 1 98.19 223 GLU A N 1
ATOM 1836 C CA . GLU A 1 223 ? 8.68 25.562 1.358 1 98.19 223 GLU A CA 1
ATOM 1837 C C . GLU A 1 223 ? 7.738 24.641 0.6 1 98.19 223 GLU A C 1
ATOM 1839 O O . GLU A 1 223 ? 6.93 25.094 -0.213 1 98.19 223 GLU A O 1
ATOM 1844 N N . ILE A 1 224 ? 7.828 23.406 0.842 1 98 224 ILE A N 1
ATOM 1845 C CA . ILE A 1 224 ? 6.969 22.438 0.171 1 98 224 ILE A CA 1
ATOM 1846 C C . ILE A 1 224 ? 5.523 22.641 0.616 1 98 224 ILE A C 1
ATOM 1848 O O . ILE A 1 224 ? 4.605 22.641 -0.21 1 98 224 ILE A O 1
ATOM 1852 N N . HIS A 1 225 ? 5.359 22.859 1.92 1 98.19 225 HIS A N 1
ATOM 1853 C CA . HIS A 1 225 ? 4.016 23.156 2.402 1 98.19 225 HIS A CA 1
ATOM 1854 C C . HIS A 1 225 ? 3.469 24.438 1.763 1 98.19 225 HIS A C 1
ATOM 1856 O O . HIS A 1 225 ? 2.299 24.484 1.378 1 98.19 225 HIS A O 1
ATOM 1862 N N . GLU A 1 226 ? 4.293 25.391 1.629 1 97.88 226 GLU A N 1
ATOM 1863 C CA . GLU A 1 226 ? 3.895 26.656 1.021 1 97.88 226 GLU A CA 1
ATOM 1864 C C . GLU A 1 226 ? 3.479 26.469 -0.434 1 97.88 226 GLU A C 1
ATOM 1866 O O . GLU A 1 226 ? 2.434 26.969 -0.857 1 97.88 226 GLU A O 1
ATOM 1871 N N . LYS A 1 227 ? 4.258 25.781 -1.126 1 97.75 227 LYS A N 1
ATOM 1872 C CA . LYS A 1 227 ? 3.984 25.562 -2.543 1 97.75 227 LYS A CA 1
ATOM 1873 C C . LYS A 1 227 ? 2.688 24.781 -2.734 1 97.75 227 LYS A C 1
ATOM 1875 O O . LYS A 1 227 ? 1.943 25.016 -3.686 1 97.75 227 LYS A O 1
ATOM 1880 N N . TRP A 1 228 ? 2.398 23.875 -1.803 1 97.81 228 TRP A N 1
ATOM 1881 C CA . TRP A 1 228 ? 1.2 23.047 -1.918 1 97.81 228 TRP A CA 1
ATOM 1882 C C . TRP A 1 228 ? -0.026 23.797 -1.405 1 97.81 228 TRP A C 1
ATOM 1884 O O . TRP A 1 228 ? -1.022 23.938 -2.119 1 97.81 228 TRP A O 1
ATOM 1894 N N . LEU A 1 229 ? 0.1 24.375 -0.268 1 96.12 229 LEU A N 1
ATOM 1895 C CA . LEU A 1 229 ? -1.1 24.812 0.437 1 96.12 229 LEU A CA 1
ATOM 1896 C C . LEU A 1 229 ? -1.302 26.312 0.281 1 96.12 229 LEU A C 1
ATOM 1898 O O . LEU A 1 229 ? -2.438 26.797 0.283 1 96.12 229 LEU A O 1
ATOM 1902 N N . TYR A 1 230 ? -0.273 27.016 0.234 1 94.38 230 TYR A N 1
ATOM 1903 C CA . TYR A 1 230 ? -0.384 28.469 0.207 1 94.38 230 TYR A CA 1
ATOM 1904 C C . TYR A 1 230 ? -0.376 28.984 -1.225 1 94.38 230 TYR A C 1
ATOM 1906 O O . TYR A 1 230 ? -1.308 29.688 -1.645 1 94.38 230 TYR A O 1
ATOM 1914 N N . HIS A 1 231 ? 0.63 28.594 -1.99 1 94.69 231 HIS A N 1
ATOM 1915 C CA . HIS A 1 231 ? 0.777 29.094 -3.354 1 94.69 231 HIS A CA 1
ATOM 1916 C C . HIS A 1 231 ? 0.034 28.203 -4.348 1 94.69 231 HIS A C 1
ATOM 1918 O O . HIS A 1 231 ? -0.252 28.625 -5.469 1 94.69 231 HIS A O 1
ATOM 1924 N N . LYS A 1 232 ? -0.214 27 -4.012 1 92.31 232 LYS A N 1
ATOM 1925 C CA . LYS A 1 232 ? -0.955 26.031 -4.824 1 92.31 232 LYS A CA 1
ATOM 1926 C C . LYS A 1 232 ? -0.297 25.844 -6.188 1 92.31 232 LYS A C 1
ATOM 1928 O O . LYS A 1 232 ? -0.975 25.844 -7.215 1 92.31 232 LYS A O 1
ATOM 1933 N N . THR A 1 233 ? 1.046 25.719 -6.148 1 91.81 233 THR A N 1
ATOM 1934 C CA . THR A 1 233 ? 1.818 25.594 -7.375 1 91.81 233 THR A CA 1
ATOM 1935 C C . THR A 1 233 ? 2.389 24.172 -7.512 1 91.81 233 THR A C 1
ATOM 1937 O O . THR A 1 233 ? 2.967 23.828 -8.547 1 91.81 233 THR A O 1
ATOM 1940 N N . LEU A 1 234 ? 2.332 23.438 -6.531 1 93 234 LEU A N 1
ATOM 1941 C CA . LEU A 1 234 ? 2.955 22.109 -6.535 1 93 234 LEU A CA 1
ATOM 1942 C C . LEU A 1 234 ? 1.948 21.031 -6.926 1 93 234 LEU A C 1
ATOM 1944 O O . LEU A 1 234 ? 2.104 20.375 -7.957 1 93 234 LEU A O 1
ATOM 1948 N N . TYR A 1 235 ? 0.909 20.797 -6.121 1 92.94 235 TYR A N 1
ATOM 1949 C CA . TYR A 1 235 ? -0.181 19.844 -6.359 1 92.94 235 TYR A CA 1
ATOM 1950 C C . TYR A 1 235 ? -1.533 20.516 -6.113 1 92.94 235 TYR A C 1
ATOM 1952 O O . TYR A 1 235 ? -1.628 21.484 -5.371 1 92.94 235 TYR A O 1
ATOM 1960 N N . SER A 1 236 ? -2.564 19.969 -6.773 1 92.06 236 SER A N 1
ATOM 1961 C CA . SER A 1 236 ? -3.912 20.453 -6.512 1 92.06 236 SER A CA 1
ATOM 1962 C C . SER A 1 236 ? -4.375 20.094 -5.105 1 92.06 236 SER A C 1
ATOM 1964 O O . SER A 1 236 ? -4.043 19.016 -4.598 1 92.06 236 SER A O 1
ATOM 1966 N N . CYS A 1 237 ? -5.043 20.984 -4.504 1 90.75 237 CYS A N 1
ATOM 1967 C CA . CYS A 1 237 ? -5.625 20.719 -3.197 1 90.75 237 CYS A CA 1
ATOM 1968 C C . CYS A 1 237 ? -6.961 19.984 -3.336 1 90.75 237 CYS A C 1
ATOM 1970 O O . CYS A 1 237 ? -7.781 20.359 -4.18 1 90.75 237 CYS A O 1
ATOM 1972 N N . PRO A 1 238 ? -7.184 19.031 -2.455 1 90.38 238 PRO A N 1
ATOM 1973 C CA . PRO A 1 238 ? -8.43 18.266 -2.555 1 90.38 238 PRO A CA 1
ATOM 1974 C C . PRO A 1 238 ? -9.633 19.047 -2.018 1 90.38 238 PRO A C 1
ATOM 1976 O O . PRO A 1 238 ? -10.781 18.641 -2.229 1 90.38 238 PRO A O 1
ATOM 1979 N N . SER A 1 239 ? -9.344 20.125 -1.31 1 85.94 239 SER A N 1
ATOM 1980 C CA . SER A 1 239 ? -10.391 20.922 -0.669 1 85.94 239 SER A CA 1
ATOM 1981 C C . SER A 1 239 ? -9.914 22.344 -0.426 1 85.94 239 SER A C 1
ATOM 1983 O O . SER A 1 239 ? -8.734 22.656 -0.587 1 85.94 239 SER A O 1
ATOM 1985 N N . PRO A 1 240 ? -10.922 23.188 -0.09 1 82.44 240 PRO A N 1
ATOM 1986 C CA . PRO A 1 240 ? -10.484 24.547 0.257 1 82.44 240 PRO A CA 1
ATOM 1987 C C . PRO A 1 240 ? -9.5 24.562 1.422 1 82.44 240 PRO A C 1
ATOM 1989 O O . PRO A 1 240 ? -9.547 23.703 2.293 1 82.44 240 PRO A O 1
ATOM 1992 N N . VAL A 1 241 ? -8.648 25.594 1.343 1 87.81 241 VAL A N 1
ATOM 1993 C CA . VAL A 1 241 ? -7.617 25.703 2.363 1 87.81 241 VAL A CA 1
ATOM 1994 C C . VAL A 1 241 ? -7.824 26.984 3.18 1 87.81 241 VAL A C 1
ATOM 1996 O O . VAL A 1 241 ? -7.895 28.078 2.621 1 87.81 241 VAL A O 1
ATOM 1999 N N . LEU A 1 242 ? -8.016 26.766 4.457 1 81.56 242 LEU A N 1
ATOM 2000 C CA . LEU A 1 242 ? -8.008 27.875 5.402 1 81.56 242 LEU A CA 1
ATOM 2001 C C . LEU A 1 242 ? -6.625 28.047 6.027 1 81.56 242 LEU A C 1
ATOM 2003 O O . LEU A 1 242 ? -6.145 27.156 6.738 1 81.56 242 LEU A O 1
ATOM 2007 N N . VAL A 1 243 ? -5.992 29.203 5.793 1 85.88 243 VAL A N 1
ATOM 2008 C CA . VAL A 1 243 ? -4.641 29.438 6.293 1 85.88 243 VAL A CA 1
ATOM 2009 C C . VAL A 1 243 ? -4.703 30.234 7.59 1 85.88 243 VAL A C 1
ATOM 2011 O O . VAL A 1 243 ? -5.32 31.297 7.641 1 85.88 243 VAL A O 1
ATOM 2014 N N . LEU A 1 244 ? -4.055 29.656 8.664 1 79.94 244 LEU A N 1
ATOM 2015 C CA . LEU A 1 244 ? -3.969 30.344 9.945 1 79.94 244 LEU A CA 1
ATOM 2016 C C . LEU A 1 244 ? -2.523 30.688 10.281 1 79.94 244 LEU A C 1
ATOM 2018 O O . LEU A 1 244 ? -1.627 29.859 10.133 1 79.94 244 LEU A O 1
ATOM 2022 N N . ASP A 1 245 ? -2.352 31.922 10.703 1 82.12 245 ASP A N 1
ATOM 2023 C CA . ASP A 1 245 ? -1.027 32.281 11.195 1 82.12 245 ASP A CA 1
ATOM 2024 C C . ASP A 1 245 ? -0.745 31.672 12.555 1 82.12 245 ASP A C 1
ATOM 2026 O O . ASP A 1 245 ? -1.337 32.062 13.562 1 82.12 245 ASP A O 1
ATOM 2030 N N . ALA A 1 246 ? 0.196 30.766 12.562 1 85.44 246 ALA A N 1
ATOM 2031 C CA . ALA A 1 246 ? 0.45 30 13.781 1 85.44 246 ALA A CA 1
ATOM 2032 C C . ALA A 1 246 ? 1.8 30.359 14.391 1 85.44 246 ALA A C 1
ATOM 2034 O O . ALA A 1 246 ? 2.416 29.547 15.078 1 85.44 246 ALA A O 1
ATOM 2035 N N . ASN A 1 247 ? 2.342 31.531 14.109 1 87.25 247 ASN A N 1
ATOM 2036 C CA . ASN A 1 247 ? 3.596 31.984 14.703 1 87.25 247 ASN A CA 1
ATOM 2037 C C . ASN A 1 247 ? 3.387 32.5 16.125 1 87.25 247 ASN A C 1
ATOM 2039 O O . ASN A 1 247 ? 4.34 32.594 16.906 1 87.25 247 ASN A O 1
ATOM 2043 N N . LEU A 1 248 ? 2.189 32.875 16.609 1 69 248 LEU A N 1
ATOM 2044 C CA . LEU A 1 248 ? 1.962 33.469 17.938 1 69 248 LEU A CA 1
ATOM 2045 C C . LEU A 1 248 ? 2.105 32.406 19.016 1 69 248 LEU A C 1
ATOM 2047 O O . LEU A 1 248 ? 1.81 31.219 18.781 1 69 248 LEU A O 1
ATOM 2051 N N . ASP A 1 249 ? 2.824 32.688 20.281 1 56.75 249 ASP A N 1
ATOM 2052 C CA . ASP A 1 249 ? 3.217 31.828 21.391 1 56.75 249 ASP A CA 1
ATOM 2053 C C . ASP A 1 249 ? 2.014 31.078 21.953 1 56.75 249 ASP A C 1
ATOM 2055 O O . ASP A 1 249 ? 0.882 31.562 21.875 1 56.75 249 ASP A O 1
ATOM 2059 N N . LYS A 1 250 ? 2.139 29.703 22.344 1 51.06 250 LYS A N 1
ATOM 2060 C CA . LYS A 1 250 ? 1.216 28.719 22.906 1 51.06 250 LYS A CA 1
ATOM 2061 C C . LYS A 1 250 ? 0.326 29.328 23.969 1 51.06 250 LYS A C 1
ATOM 2063 O O . LYS A 1 250 ? -0.858 29 24.078 1 51.06 250 LYS A O 1
ATOM 2068 N N . LYS A 1 251 ? 0.888 29.984 24.969 1 45 251 LYS A N 1
ATOM 2069 C CA . LYS A 1 251 ? 0.2 30.453 26.156 1 45 251 LYS A CA 1
ATOM 2070 C C . LYS A 1 251 ? -0.992 31.344 25.797 1 45 251 LYS A C 1
ATOM 2072 O O . LYS A 1 251 ? -2.008 31.344 26.5 1 45 251 LYS A O 1
ATOM 2077 N N . ASN A 1 252 ? -0.845 31.938 24.922 1 40.62 252 ASN A N 1
ATOM 2078 C CA . ASN A 1 252 ? -1.92 32.875 24.625 1 40.62 252 ASN A CA 1
ATOM 2079 C C . ASN A 1 252 ? -3.043 32.219 23.844 1 40.62 252 ASN A C 1
ATOM 2081 O O . ASN A 1 252 ? -4.082 32.844 23.594 1 40.62 252 ASN A O 1
ATOM 2085 N N . ILE A 1 253 ? -2.83 30.969 23.594 1 39.84 253 ILE A N 1
ATOM 2086 C CA . ILE A 1 253 ? -3.885 30.25 22.891 1 39.84 253 ILE A CA 1
ATOM 2087 C C . ILE A 1 253 ? -5.012 29.891 23.859 1 39.84 253 ILE A C 1
ATOM 2089 O O . ILE A 1 253 ? -6.191 30.047 23.531 1 39.84 253 ILE A O 1
ATOM 2093 N N . ILE A 1 254 ? -4.703 29.469 25.219 1 37.91 254 ILE A N 1
ATOM 2094 C CA . ILE A 1 254 ? -5.684 29.031 26.203 1 37.91 254 ILE A CA 1
ATOM 2095 C C . ILE A 1 254 ? -6.391 30.25 26.812 1 37.91 254 ILE A C 1
ATOM 2097 O O . ILE A 1 254 ? -7.594 30.203 27.078 1 37.91 254 ILE A O 1
ATOM 2101 N N . ALA A 1 255 ? -5.715 31.172 27.25 1 34.41 255 ALA A N 1
ATOM 2102 C CA . ALA A 1 255 ? -6.344 32.219 28.031 1 34.41 255 ALA A CA 1
ATOM 2103 C C . ALA A 1 255 ? -7.473 32.875 27.234 1 34.41 255 ALA A C 1
ATOM 2105 O O . ALA A 1 255 ? -8.438 33.375 27.828 1 34.41 255 ALA A O 1
ATOM 2106 N N . GLU A 1 256 ? -7.352 32.938 26.141 1 34.16 256 GLU A N 1
ATOM 2107 C CA . GLU A 1 256 ? -8.414 33.625 25.406 1 34.16 256 GLU A CA 1
ATOM 2108 C C . GLU A 1 256 ? -9.641 32.75 25.234 1 34.16 256 GLU A C 1
ATOM 2110 O O . GLU A 1 256 ? -10.727 33.219 24.922 1 34.16 256 GLU A O 1
ATOM 2115 N N . TYR A 1 257 ? -9.516 31.484 25.609 1 33.84 257 TYR A N 1
ATOM 2116 C CA . TYR A 1 257 ? -10.656 30.578 25.609 1 33.84 257 TYR A CA 1
ATOM 2117 C C . TYR A 1 257 ? -11.531 30.797 26.844 1 33.84 257 TYR A C 1
ATOM 2119 O O . TYR A 1 257 ? -12.727 30.484 26.828 1 33.84 257 TYR A O 1
ATOM 2127 N N . THR A 1 258 ? -11.031 31.203 28 1 30.28 258 THR A N 1
ATOM 2128 C CA . THR A 1 258 ? -11.789 31.391 29.234 1 30.28 258 THR A CA 1
ATOM 2129 C C . THR A 1 258 ? -12.477 32.75 29.25 1 30.28 258 THR A C 1
ATOM 2131 O O . THR A 1 258 ? -13.32 33.031 30.094 1 30.28 258 THR A O 1
ATOM 2134 N N . LYS A 1 259 ? -12.188 33.625 28.375 1 31.08 259 LYS A N 1
ATOM 2135 C CA . LYS A 1 259 ? -12.984 34.812 28.547 1 31.08 259 LYS A CA 1
ATOM 2136 C C . LYS A 1 259 ? -14.156 34.844 27.562 1 31.08 259 LYS A C 1
ATOM 2138 O O . LYS A 1 259 ? -13.992 34.5 26.391 1 31.08 259 LYS A O 1
ATOM 2143 N N . CYS B 1 1 ? -35.062 -31.188 30.469 1 19.94 1 CYS B N 1
ATOM 2144 C CA . CYS B 1 1 ? -33.75 -30.672 30.031 1 19.94 1 CYS B CA 1
ATOM 2145 C C . CYS B 1 1 ? -33.281 -31.375 28.766 1 19.94 1 CYS B C 1
ATOM 2147 O O . CYS B 1 1 ? -32.094 -31.375 28.453 1 19.94 1 CYS B O 1
ATOM 2149 N N . LEU B 1 2 ? -34.062 -31.734 27.781 1 21.41 2 LEU B N 1
ATOM 2150 C CA . LEU B 1 2 ? -34.125 -32.688 26.672 1 21.41 2 LEU B CA 1
ATOM 2151 C C . LEU B 1 2 ? -33.188 -32.281 25.562 1 21.41 2 LEU B C 1
ATOM 2153 O O . LEU B 1 2 ? -33.312 -31.219 24.953 1 21.41 2 LEU B O 1
ATOM 2157 N N . VAL B 1 3 ? -31.766 -32.688 25.625 1 23.02 3 VAL B N 1
ATOM 2158 C CA . VAL B 1 3 ? -30.562 -32.438 24.844 1 23.02 3 VAL B CA 1
ATOM 2159 C C . VAL B 1 3 ? -30.766 -32.938 23.406 1 23.02 3 VAL B C 1
ATOM 2161 O O . VAL B 1 3 ? -30.922 -34.156 23.188 1 23.02 3 VAL B O 1
ATOM 2164 N N . HIS B 1 4 ? -31.578 -32.469 22.562 1 22.23 4 HIS B N 1
ATOM 2165 C CA . HIS B 1 4 ? -31.859 -33.031 21.234 1 22.23 4 HIS B CA 1
ATOM 2166 C C . HIS B 1 4 ? -30.609 -33 20.344 1 22.23 4 HIS B C 1
ATOM 2168 O O . HIS B 1 4 ? -30.047 -31.922 20.109 1 22.23 4 HIS B O 1
ATOM 2174 N N . LYS B 1 5 ? -29.703 -34.094 20.25 1 23.34 5 LYS B N 1
ATOM 2175 C CA . LYS B 1 5 ? -28.469 -34.438 19.562 1 23.34 5 LYS B CA 1
ATOM 2176 C C . LYS B 1 5 ? -28.656 -34.438 18.047 1 23.34 5 LYS B C 1
ATOM 2178 O O . LYS B 1 5 ? -29.156 -35.406 17.469 1 23.34 5 LYS B O 1
ATOM 2183 N N . SER B 1 6 ? -29.25 -33.5 17.406 1 24.02 6 SER B N 1
ATOM 2184 C CA . SER B 1 6 ? -29.469 -33.656 15.977 1 24.02 6 SER B CA 1
ATOM 2185 C C . SER B 1 6 ? -28.141 -33.781 15.227 1 24.02 6 SER B C 1
ATOM 2187 O O . SER B 1 6 ? -27.266 -32.906 15.328 1 24.02 6 SER B O 1
ATOM 2189 N N . SER B 1 7 ? -27.531 -35 14.984 1 24.36 7 SER B N 1
ATOM 2190 C CA . SER B 1 7 ? -26.359 -35.531 14.305 1 24.36 7 SER B CA 1
ATOM 2191 C C . SER B 1 7 ? -26.297 -35.062 12.859 1 24.36 7 SER B C 1
ATOM 2193 O O . SER B 1 7 ? -27.016 -35.562 11.992 1 24.36 7 SER B O 1
ATOM 2195 N N . GLY B 1 8 ? -26.453 -33.844 12.516 1 25.27 8 GLY B N 1
ATOM 2196 C CA . GLY B 1 8 ? -26.469 -33.406 11.133 1 25.27 8 GLY B CA 1
ATOM 2197 C C . GLY B 1 8 ? -25.219 -33.781 10.367 1 25.27 8 GLY B C 1
ATOM 2198 O O . GLY B 1 8 ? -24.094 -33.438 10.758 1 25.27 8 GLY B O 1
ATOM 2199 N N . LYS B 1 9 ? -25.188 -35 9.656 1 24.94 9 LYS B N 1
ATOM 2200 C CA . LYS B 1 9 ? -24.219 -35.656 8.789 1 24.94 9 LYS B CA 1
ATOM 2201 C C . LYS B 1 9 ? -23.672 -34.688 7.742 1 24.94 9 LYS B C 1
ATOM 2203 O O . LYS B 1 9 ? -24.422 -34.188 6.895 1 24.94 9 LYS B O 1
ATOM 2208 N N . SER B 1 10 ? -22.703 -33.906 8.031 1 24.12 10 SER B N 1
ATOM 2209 C CA . SER B 1 10 ? -21.922 -33.031 7.16 1 24.12 10 SER B CA 1
ATOM 2210 C C . SER B 1 10 ? -21.234 -33.812 6.059 1 24.12 10 SER B C 1
ATOM 2212 O O . SER B 1 10 ? -20.484 -34.781 6.336 1 24.12 10 SER B O 1
ATOM 2214 N N . VAL B 1 11 ? -21.844 -34.219 4.871 1 23.95 11 VAL B N 1
ATOM 2215 C CA . VAL B 1 11 ? -21.328 -34.906 3.689 1 23.95 11 VAL B CA 1
ATOM 2216 C C . VAL B 1 11 ? -19.984 -34.281 3.297 1 23.95 11 VAL B C 1
ATOM 2218 O O . VAL B 1 11 ? -19.906 -33.094 2.941 1 23.95 11 VAL B O 1
ATOM 2221 N N . SER B 1 12 ? -18.859 -34.75 3.859 1 23.52 12 SER B N 1
ATOM 2222 C CA . SER B 1 12 ? -17.438 -34.562 3.561 1 23.52 12 SER B CA 1
ATOM 2223 C C . SER B 1 12 ? -17.109 -35 2.131 1 23.52 12 SER B C 1
ATOM 2225 O O . SER B 1 12 ? -17.156 -36.188 1.806 1 23.52 12 SER B O 1
ATOM 2227 N N . CYS B 1 13 ? -17.703 -34.5 1.031 1 24.11 13 CYS B N 1
ATOM 2228 C CA . CYS B 1 13 ? -17.391 -34.906 -0.332 1 24.11 13 CYS B CA 1
ATOM 2229 C C . CYS B 1 13 ? -15.891 -34.938 -0.557 1 24.11 13 CYS B C 1
ATOM 2231 O O . CYS B 1 13 ? -15.242 -33.906 -0.631 1 24.11 13 CYS B O 1
ATOM 2233 N N . CYS B 1 14 ? -15.141 -35.844 0.053 1 25.27 14 CYS B N 1
ATOM 2234 C CA . CYS B 1 14 ? -13.773 -36.25 -0.263 1 25.27 14 CYS B CA 1
ATOM 2235 C C . CYS B 1 14 ? -13.648 -36.625 -1.73 1 25.27 14 CYS B C 1
ATOM 2237 O O . CYS B 1 14 ? -14.133 -37.688 -2.145 1 25.27 14 CYS B O 1
ATOM 2239 N N . LEU B 1 15 ? -13.852 -35.781 -2.713 1 26.44 15 LEU B N 1
ATOM 2240 C CA . LEU B 1 15 ? -13.594 -36.188 -4.09 1 26.44 15 LEU B CA 1
ATOM 2241 C C . LEU B 1 15 ? -12.234 -36.875 -4.199 1 26.44 15 LEU B C 1
ATOM 2243 O O . LEU B 1 15 ? -11.195 -36.219 -4.055 1 26.44 15 LEU B O 1
ATOM 2247 N N . GLU B 1 16 ? -12.039 -37.938 -3.621 1 25.52 16 GLU B N 1
ATOM 2248 C CA . GLU B 1 16 ? -10.883 -38.812 -3.848 1 25.52 16 GLU B CA 1
ATOM 2249 C C . GLU B 1 16 ? -10.758 -39.188 -5.32 1 25.52 16 GLU B C 1
ATOM 2251 O O . GLU B 1 16 ? -11.664 -39.781 -5.895 1 25.52 16 GLU B O 1
ATOM 2256 N N . PHE B 1 17 ? -10.07 -38.344 -6.125 1 26.52 17 PHE B N 1
ATOM 2257 C CA . PHE B 1 17 ? -9.805 -38.688 -7.52 1 26.52 17 PHE B CA 1
ATOM 2258 C C . PHE B 1 17 ? -9.109 -40.031 -7.633 1 26.52 17 PHE B C 1
ATOM 2260 O O . PHE B 1 17 ? -8.234 -40.375 -6.824 1 26.52 17 PHE B O 1
ATOM 2267 N N . VAL B 1 18 ? -9.812 -41.031 -8.172 1 27.2 18 VAL B N 1
ATOM 2268 C CA . VAL B 1 18 ? -9.586 -42.438 -8.453 1 27.2 18 VAL B CA 1
ATOM 2269 C C . VAL B 1 18 ? -8.219 -42.625 -9.117 1 27.2 18 VAL B C 1
ATOM 2271 O O . VAL B 1 18 ? -7.656 -41.656 -9.656 1 27.2 18 VAL B O 1
ATOM 2274 N N . SER B 1 19 ? -7.781 -43.906 -9.469 1 24.83 19 SER B N 1
ATOM 2275 C CA . SER B 1 19 ? -6.602 -44.656 -9.875 1 24.83 19 SER B CA 1
ATOM 2276 C C . SER B 1 19 ? -5.945 -44.062 -11.109 1 24.83 19 SER B C 1
ATOM 2278 O O . SER B 1 19 ? -6.621 -43.438 -11.938 1 24.83 19 SER B O 1
ATOM 2280 N N . PRO B 1 20 ? -4.453 -44.219 -11.336 1 28.72 20 PRO B N 1
ATOM 2281 C CA . PRO B 1 20 ? -3.395 -43.656 -12.195 1 28.72 20 PRO B CA 1
ATOM 2282 C C . PRO B 1 20 ? -3.619 -43.969 -13.672 1 28.72 20 PRO B C 1
ATOM 2284 O O . PRO B 1 20 ? -2.693 -43.844 -14.477 1 28.72 20 PRO B O 1
ATOM 2287 N N . HIS B 1 21 ? -4.629 -44.719 -14.156 1 28.28 21 HIS B N 1
ATOM 2288 C CA . HIS B 1 21 ? -4.402 -44.875 -15.586 1 28.28 21 HIS B CA 1
ATOM 2289 C C . HIS B 1 21 ? -4.191 -43.531 -16.281 1 28.28 21 HIS B C 1
ATOM 2291 O O . HIS B 1 21 ? -4.641 -42.5 -15.781 1 28.28 21 HIS B O 1
ATOM 2297 N N . THR B 1 22 ? -3.266 -43.562 -17.422 1 31.17 22 THR B N 1
ATOM 2298 C CA . THR B 1 22 ? -2.66 -42.5 -18.219 1 31.17 22 THR B CA 1
ATOM 2299 C C . THR B 1 22 ? -3.695 -41.438 -18.594 1 31.17 22 THR B C 1
ATOM 2301 O O . THR B 1 22 ? -3.5 -40.688 -19.547 1 31.17 22 THR B O 1
ATOM 2304 N N . PHE B 1 23 ? -4.863 -41.594 -18.078 1 29.7 23 PHE B N 1
ATOM 2305 C CA . PHE B 1 23 ? -5.922 -40.656 -18.453 1 29.7 23 PHE B CA 1
ATOM 2306 C C . PHE B 1 23 ? -5.504 -39.219 -18.188 1 29.7 23 PHE B C 1
ATOM 2308 O O . PHE B 1 23 ? -4.973 -38.906 -17.125 1 29.7 23 PHE B O 1
ATOM 2315 N N . ASP B 1 24 ? -5.406 -38.406 -19.281 1 34.78 24 ASP B N 1
ATOM 2316 C CA . ASP B 1 24 ? -4.863 -37.062 -19.422 1 34.78 24 ASP B CA 1
ATOM 2317 C C . ASP B 1 24 ? -5.383 -36.156 -18.312 1 34.78 24 ASP B C 1
ATOM 2319 O O . ASP B 1 24 ? -6.586 -35.906 -18.234 1 34.78 24 ASP B O 1
ATOM 2323 N N . HIS B 1 25 ? -4.859 -36.188 -17.203 1 34.38 25 HIS B N 1
ATOM 2324 C CA . HIS B 1 25 ? -5.074 -35.344 -16.047 1 34.38 25 HIS B CA 1
ATOM 2325 C C . HIS B 1 25 ? -5.516 -33.938 -16.453 1 34.38 25 HIS B C 1
ATOM 2327 O O . HIS B 1 25 ? -6.344 -33.312 -15.781 1 34.38 25 HIS B O 1
ATOM 2333 N N . PHE B 1 26 ? -4.922 -33.531 -17.562 1 37.03 26 PHE B N 1
ATOM 2334 C CA . PHE B 1 26 ? -5.297 -32.188 -17.969 1 37.03 26 PHE B CA 1
ATOM 2335 C C . PHE B 1 26 ? -6.734 -32.156 -18.484 1 37.03 26 PHE B C 1
ATOM 2337 O O . PHE B 1 26 ? -7.461 -31.172 -18.25 1 37.03 26 PHE B O 1
ATOM 2344 N N . ARG B 1 27 ? -7.129 -33.281 -19.312 1 36.66 27 ARG B N 1
ATOM 2345 C CA . ARG B 1 27 ? -8.508 -33.375 -19.797 1 36.66 27 ARG B CA 1
ATOM 2346 C C . ARG B 1 27 ? -9.484 -33.438 -18.625 1 36.66 27 ARG B C 1
ATOM 2348 O O . ARG B 1 27 ? -10.539 -32.812 -18.656 1 36.66 27 ARG B O 1
ATOM 2355 N N . ILE B 1 28 ? -9.039 -34.156 -17.719 1 38.91 28 ILE B N 1
ATOM 2356 C CA . ILE B 1 28 ? -9.891 -34.25 -16.531 1 38.91 28 ILE B CA 1
ATOM 2357 C C . ILE B 1 28 ? -9.961 -32.906 -15.836 1 38.91 28 ILE B C 1
ATOM 2359 O O . ILE B 1 28 ? -11.031 -32.469 -15.422 1 38.91 28 ILE B O 1
ATOM 2363 N N . PHE B 1 29 ? -8.789 -32.25 -15.875 1 39.97 29 PHE B N 1
ATOM 2364 C CA . PHE B 1 29 ? -8.75 -30.938 -15.242 1 39.97 29 PHE B CA 1
ATOM 2365 C C . PHE B 1 29 ? -9.625 -29.953 -16 1 39.97 29 PHE B C 1
ATOM 2367 O O . PHE B 1 29 ? -10.352 -29.156 -15.398 1 39.97 29 PHE B O 1
ATOM 2374 N N . LYS B 1 30 ? -9.5 -29.953 -17.422 1 42.5 30 LYS B N 1
ATOM 2375 C CA . LYS B 1 30 ? -10.398 -29.156 -18.25 1 42.5 30 LYS B CA 1
ATOM 2376 C C . LYS B 1 30 ? -11.859 -29.5 -17.969 1 42.5 30 LYS B C 1
ATOM 2378 O O . LYS B 1 30 ? -12.703 -28.609 -17.844 1 42.5 30 LYS B O 1
ATOM 2383 N N . TYR B 1 31 ? -12.031 -30.875 -18.047 1 41.75 31 TYR B N 1
ATOM 2384 C CA . TYR B 1 31 ? -13.391 -31.312 -17.734 1 41.75 31 TYR B CA 1
ATOM 2385 C C . TYR B 1 31 ? -13.773 -30.938 -16.297 1 41.75 31 TYR B C 1
ATOM 2387 O O . TYR B 1 31 ? -14.898 -30.5 -16.047 1 41.75 31 TYR B O 1
ATOM 2395 N N . ILE B 1 32 ? -12.859 -31.047 -15.445 1 42.47 32 ILE B N 1
ATOM 2396 C CA . ILE B 1 32 ? -13.148 -30.703 -14.055 1 42.47 32 ILE B CA 1
ATOM 2397 C C . ILE B 1 32 ? -13.344 -29.188 -13.938 1 42.47 32 ILE B C 1
ATOM 2399 O O . ILE B 1 32 ? -14.305 -28.734 -13.312 1 42.47 32 ILE B O 1
ATOM 2403 N N . LEU B 1 33 ? -12.406 -28.453 -14.562 1 44.47 33 LEU B N 1
ATOM 2404 C CA . LEU B 1 33 ? -12.688 -27.031 -14.586 1 44.47 33 LEU B CA 1
ATOM 2405 C C . LEU B 1 33 ? -13.969 -26.734 -15.367 1 44.47 33 LEU B C 1
ATOM 2407 O O . LEU B 1 33 ? -14.789 -25.922 -14.93 1 44.47 33 LEU B O 1
ATOM 2411 N N . PHE B 1 34 ? -14.016 -27.328 -16.672 1 44.28 34 PHE B N 1
ATOM 2412 C CA . PHE B 1 34 ? -15.281 -27.25 -17.391 1 44.28 34 PHE B CA 1
ATOM 2413 C C . PHE B 1 34 ? -16.422 -27.828 -16.547 1 44.28 34 PHE B C 1
ATOM 2415 O O . PHE B 1 34 ? -17.469 -27.203 -16.422 1 44.28 34 PHE B O 1
ATOM 2422 N N . TYR B 1 35 ? -16.203 -29.078 -16.172 1 42.12 35 TYR B N 1
ATOM 2423 C CA . TYR B 1 35 ? -17.219 -29.719 -15.336 1 42.12 35 TYR B CA 1
ATOM 2424 C C . TYR B 1 35 ? -17.359 -29 -14 1 42.12 35 TYR B C 1
ATOM 2426 O O . TYR B 1 35 ? -18.469 -28.797 -13.508 1 42.12 35 TYR B O 1
ATOM 2434 N N . ILE B 1 36 ? -16.359 -28.75 -13.344 1 43.09 36 ILE B N 1
ATOM 2435 C CA . ILE B 1 36 ? -16.453 -27.953 -12.133 1 43.09 36 ILE B CA 1
ATOM 2436 C C . ILE B 1 36 ? -17.062 -26.594 -12.461 1 43.09 36 ILE B C 1
ATOM 2438 O O . ILE B 1 36 ? -17.969 -26.125 -11.773 1 43.09 36 ILE B O 1
ATOM 2442 N N . VAL B 1 37 ? -16.547 -25.906 -13.453 1 41.12 37 VAL B N 1
ATOM 2443 C CA . VAL B 1 37 ? -17.141 -24.656 -13.906 1 41.12 37 VAL B CA 1
ATOM 2444 C C . VAL B 1 37 ? -18.5 -24.922 -14.547 1 41.12 37 VAL B C 1
ATOM 2446 O O . VAL B 1 37 ? -19.469 -24.203 -14.289 1 41.12 37 VAL B O 1
ATOM 2449 N N . LEU B 1 38 ? -18.609 -25.812 -15.531 1 37.69 38 LEU B N 1
ATOM 2450 C CA . LEU B 1 38 ? -19.891 -26.094 -16.172 1 37.69 38 LEU B CA 1
ATOM 2451 C C . LEU B 1 38 ? -20.766 -26.938 -15.266 1 37.69 38 LEU B C 1
ATOM 2453 O O . LEU B 1 38 ? -21.969 -26.688 -15.133 1 37.69 38 LEU B O 1
ATOM 2457 N N . PHE B 1 39 ? -20.469 -28.172 -15.016 1 36.81 39 PHE B N 1
ATOM 2458 C CA . PHE B 1 39 ? -21.375 -29.047 -14.273 1 36.81 39 PHE B CA 1
ATOM 2459 C C . PHE B 1 39 ? -21.469 -28.625 -12.82 1 36.81 39 PHE B C 1
ATOM 2461 O O . PHE B 1 39 ? -22.547 -28.703 -12.211 1 36.81 39 PHE B O 1
ATOM 2468 N N . HIS B 1 40 ? -20.438 -28.406 -12.102 1 34.59 40 HIS B N 1
ATOM 2469 C CA . HIS B 1 40 ? -20.75 -27.828 -10.797 1 34.59 40 HIS B CA 1
ATOM 2470 C C . HIS B 1 40 ? -21.391 -26.453 -10.953 1 34.59 40 HIS B C 1
ATOM 2472 O O . HIS B 1 40 ? -22.078 -25.969 -10.047 1 34.59 40 HIS B O 1
ATOM 2478 N N . THR B 1 41 ? -21.266 -25.781 -12.039 1 36.31 41 THR B N 1
ATOM 2479 C CA . THR B 1 41 ? -22.172 -24.688 -12.344 1 36.31 41 THR B CA 1
ATOM 2480 C C . THR B 1 41 ? -23.594 -25.188 -12.562 1 36.31 41 THR B C 1
ATOM 2482 O O . THR B 1 41 ? -24.562 -24.484 -12.289 1 36.31 41 THR B O 1
ATOM 2485 N N . GLY B 1 42 ? -23.859 -26.312 -13.125 1 36.25 42 GLY B N 1
ATOM 2486 C CA . GLY B 1 42 ? -25.25 -26.734 -13.18 1 36.25 42 GLY B CA 1
ATOM 2487 C C . GLY B 1 42 ? -25.828 -27.047 -11.82 1 36.25 42 GLY B C 1
ATOM 2488 O O . GLY B 1 42 ? -26.922 -26.562 -11.484 1 36.25 42 GLY B O 1
ATOM 2489 N N . ARG B 1 43 ? -25.391 -28.047 -11.039 1 34.69 43 ARG B N 1
ATOM 2490 C CA . ARG B 1 43 ? -25.938 -28.266 -9.703 1 34.69 43 ARG B CA 1
ATOM 2491 C C . ARG B 1 43 ? -25.469 -27.172 -8.742 1 34.69 43 ARG B C 1
ATOM 2493 O O . ARG B 1 43 ? -26.25 -26.688 -7.926 1 34.69 43 ARG B O 1
ATOM 2500 N N . ILE B 1 44 ? -24.219 -26.812 -8.695 1 35.62 44 ILE B N 1
ATOM 2501 C CA . ILE B 1 44 ? -23.844 -25.641 -7.914 1 35.62 44 ILE B CA 1
ATOM 2502 C C . ILE B 1 44 ? -24.297 -24.375 -8.625 1 35.62 44 ILE B C 1
ATOM 2504 O O . ILE B 1 44 ? -24.766 -23.422 -7.984 1 35.62 44 ILE B O 1
ATOM 2508 N N . ILE B 1 45 ? -24.359 -24.234 -9.906 1 35.31 45 ILE B N 1
ATOM 2509 C CA . ILE B 1 45 ? -25.094 -23.172 -10.57 1 35.31 45 ILE B CA 1
ATOM 2510 C C . ILE B 1 45 ? -26.578 -23.281 -10.25 1 35.31 45 ILE B C 1
ATOM 2512 O O . ILE B 1 45 ? -27.25 -22.281 -9.992 1 35.31 45 ILE B O 1
ATOM 2516 N N . LYS B 1 46 ? -27.172 -24.422 -10.375 1 36.75 46 LYS B N 1
ATOM 2517 C CA . LYS B 1 46 ? -28.531 -24.484 -9.875 1 36.75 46 LYS B CA 1
ATOM 2518 C C . LYS B 1 46 ? -28.594 -24.078 -8.398 1 36.75 46 LYS B C 1
ATOM 2520 O O . LYS B 1 46 ? -29.469 -23.312 -8 1 36.75 46 LYS B O 1
ATOM 2525 N N . ARG B 1 47 ? -27.875 -24.672 -7.457 1 34.69 47 ARG B N 1
ATOM 2526 C CA . ARG B 1 47 ? -27.844 -24.141 -6.098 1 34.69 47 ARG B CA 1
ATOM 2527 C C . ARG B 1 47 ? -27.188 -22.766 -6.066 1 34.69 47 ARG B C 1
ATOM 2529 O O . ARG B 1 47 ? -27.609 -21.875 -5.32 1 34.69 47 ARG B O 1
ATOM 2536 N N . MET B 1 48 ? -26.141 -22.578 -6.82 1 34.09 48 MET B N 1
ATOM 2537 C CA . MET B 1 48 ? -25.609 -21.219 -6.949 1 34.09 48 MET B CA 1
ATOM 2538 C C . MET B 1 48 ? -26.516 -20.359 -7.836 1 34.09 48 MET B C 1
ATOM 2540 O O . MET B 1 48 ? -26.594 -19.156 -7.656 1 34.09 48 MET B O 1
ATOM 2544 N N . ALA B 1 49 ? -26.938 -20.734 -8.883 1 35.16 49 ALA B N 1
ATOM 2545 C CA . ALA B 1 49 ? -28.031 -20.062 -9.578 1 35.16 49 ALA B CA 1
ATOM 2546 C C . ALA B 1 49 ? -29.219 -19.828 -8.648 1 35.16 49 ALA B C 1
ATOM 2548 O O . ALA B 1 49 ? -29.875 -18.781 -8.703 1 35.16 49 ALA B O 1
ATOM 2549 N N . ASP B 1 50 ? -29.766 -20.875 -8.164 1 37.69 50 ASP B N 1
ATOM 2550 C CA . ASP B 1 50 ? -30.734 -20.562 -7.129 1 37.69 50 ASP B CA 1
ATOM 2551 C C . ASP B 1 50 ? -30.172 -19.578 -6.109 1 37.69 50 ASP B C 1
ATOM 2553 O O . ASP B 1 50 ? -30.906 -18.75 -5.566 1 37.69 50 ASP B O 1
ATOM 2557 N N . LEU B 1 51 ? -28.938 -19.812 -5.84 1 34.69 51 LEU B N 1
ATOM 2558 C CA . LEU B 1 51 ? -28.281 -18.719 -5.129 1 34.69 51 LEU B CA 1
ATOM 2559 C C . LEU B 1 51 ? -28.016 -17.547 -6.07 1 34.69 51 LEU B C 1
ATOM 2561 O O . LEU B 1 51 ? -27.547 -16.5 -5.633 1 34.69 51 LEU B O 1
ATOM 2565 N N . LYS B 1 52 ? -27.797 -17.828 -7.297 1 35.41 52 LYS B N 1
ATOM 2566 C CA . LYS B 1 52 ? -27.781 -16.703 -8.219 1 35.41 52 LYS B CA 1
ATOM 2567 C C . LYS B 1 52 ? -29.125 -15.992 -8.242 1 35.41 52 LYS B C 1
ATOM 2569 O O . LYS B 1 52 ? -29.281 -14.945 -8.875 1 35.41 52 LYS B O 1
ATOM 2574 N N . GLN B 1 53 ? -30.125 -16.812 -8.375 1 34.22 53 GLN B N 1
ATOM 2575 C CA . GLN B 1 53 ? -31.266 -15.898 -8.492 1 34.22 53 GLN B CA 1
ATOM 2576 C C . GLN B 1 53 ? -31 -14.609 -7.719 1 34.22 53 GLN B C 1
ATOM 2578 O O . GLN B 1 53 ? -31.422 -13.523 -8.148 1 34.22 53 GLN B O 1
ATOM 2583 N N . LYS B 1 54 ? -30.766 -14.859 -6.453 1 36.88 54 LYS B N 1
ATOM 2584 C CA . LYS B 1 54 ? -30.609 -13.547 -5.828 1 36.88 54 LYS B CA 1
ATOM 2585 C C . LYS B 1 54 ? -29.328 -12.867 -6.297 1 36.88 54 LYS B C 1
ATOM 2587 O O . LYS B 1 54 ? -29.172 -11.648 -6.172 1 36.88 54 LYS B O 1
ATOM 2592 N N . SER B 1 55 ? -27.953 -13.609 -6.488 1 38 55 SER B N 1
ATOM 2593 C CA . SER B 1 55 ? -26.688 -12.883 -6.461 1 38 55 SER B CA 1
ATOM 2594 C C . SER B 1 55 ? -26.219 -12.523 -7.871 1 38 55 SER B C 1
ATOM 2596 O O . SER B 1 55 ? -25.609 -13.344 -8.547 1 38 55 SER B O 1
ATOM 2598 N N . GLN B 1 56 ? -26.594 -12.383 -8.977 1 44.69 56 GLN B N 1
ATOM 2599 C CA . GLN B 1 56 ? -26.344 -11.594 -10.172 1 44.69 56 GLN B CA 1
ATOM 2600 C C . GLN B 1 56 ? -25.047 -10.781 -10.023 1 44.69 56 GLN B C 1
ATOM 2602 O O . GLN B 1 56 ? -24.625 -10.117 -10.961 1 44.69 56 GLN B O 1
ATOM 2607 N N . SER B 1 57 ? -24.328 -10.555 -8.844 1 59.56 57 SER B N 1
ATOM 2608 C CA . SER B 1 57 ? -23.406 -9.477 -8.508 1 59.56 57 SER B CA 1
ATOM 2609 C C . SER B 1 57 ? -21.984 -9.812 -8.945 1 59.56 57 SER B C 1
ATOM 2611 O O . SER B 1 57 ? -21.359 -9.07 -9.711 1 59.56 57 SER B O 1
ATOM 2613 N N . HIS B 1 58 ? -20.906 -10.75 -8.336 1 73.06 58 HIS B N 1
ATOM 2614 C CA . HIS B 1 58 ? -19.469 -10.82 -8.57 1 73.06 58 HIS B CA 1
ATOM 2615 C C . HIS B 1 58 ? -19.094 -12.055 -9.383 1 73.06 58 HIS B C 1
ATOM 2617 O O . HIS B 1 58 ? -19.75 -13.102 -9.266 1 73.06 58 HIS B O 1
ATOM 2623 N N . PRO B 1 59 ? -18.172 -12.086 -10.477 1 84.38 59 PRO B N 1
ATOM 2624 C CA . PRO B 1 59 ? -17.703 -13.234 -11.25 1 84.38 59 PRO B CA 1
ATOM 2625 C C . PRO B 1 59 ? -17.125 -14.344 -10.375 1 84.38 59 PRO B C 1
ATOM 2627 O O . PRO B 1 59 ? -16.656 -14.078 -9.266 1 84.38 59 PRO B O 1
ATOM 2630 N N . PHE B 1 60 ? -17.344 -15.625 -10.883 1 83.81 60 PHE B N 1
ATOM 2631 C CA . PHE B 1 60 ? -16.641 -16.734 -10.266 1 83.81 60 PHE B CA 1
ATOM 2632 C C . PHE B 1 60 ? -15.133 -16.625 -10.508 1 83.81 60 PHE B C 1
ATOM 2634 O O . PHE B 1 60 ? -14.672 -16.781 -11.641 1 83.81 60 PHE B O 1
ATOM 2641 N N . THR B 1 61 ? -14.32 -16.438 -9.484 1 90.88 61 THR B N 1
ATOM 2642 C CA . THR B 1 61 ? -12.906 -16.125 -9.648 1 90.88 61 THR B CA 1
ATOM 2643 C C . THR B 1 61 ? -12.039 -17.344 -9.352 1 90.88 61 THR B C 1
ATOM 2645 O O . THR B 1 61 ? -12.109 -17.906 -8.258 1 90.88 61 THR B O 1
ATOM 2648 N N . VAL B 1 62 ? -11.219 -17.781 -10.352 1 89.75 62 VAL B N 1
ATOM 2649 C CA . VAL B 1 62 ? -10.273 -18.875 -10.25 1 89.75 62 VAL B CA 1
ATOM 2650 C C . VAL B 1 62 ? -8.844 -18.359 -10.359 1 89.75 62 VAL B C 1
ATOM 2652 O O . VAL B 1 62 ? -8.523 -17.609 -11.281 1 89.75 62 VAL B O 1
ATOM 2655 N N . ILE B 1 63 ? -8.039 -18.719 -9.398 1 95.81 63 ILE B N 1
ATOM 2656 C CA . ILE B 1 63 ? -6.629 -18.359 -9.531 1 95.81 63 ILE B CA 1
ATOM 2657 C C . ILE B 1 63 ? -5.797 -19.609 -9.797 1 95.81 63 ILE B C 1
ATOM 2659 O O . ILE B 1 63 ? -6.059 -20.672 -9.227 1 95.81 63 ILE B O 1
ATOM 2663 N N . VAL B 1 64 ? -4.875 -19.453 -10.742 1 94.5 64 VAL B N 1
ATOM 2664 C CA . VAL B 1 64 ? -3.963 -20.531 -11.094 1 94.5 64 VAL B CA 1
ATOM 2665 C C . VAL B 1 64 ? -2.596 -20.281 -10.453 1 94.5 64 VAL B C 1
ATOM 2667 O O . VAL B 1 64 ? -1.947 -19.266 -10.742 1 94.5 64 VAL B O 1
ATOM 2670 N N . GLU B 1 65 ? -2.238 -21.234 -9.617 1 97.19 65 GLU B N 1
ATOM 2671 C CA . GLU B 1 65 ? -1.005 -21.094 -8.844 1 97.19 65 GLU B CA 1
ATOM 2672 C C . GLU B 1 65 ? -0.003 -22.188 -9.219 1 97.19 65 GLU B C 1
ATOM 2674 O O . GLU B 1 65 ? -0.382 -23.234 -9.766 1 97.19 65 GLU B O 1
ATOM 2679 N N . GLY B 1 66 ? 1.27 -21.922 -8.914 1 96.88 66 GLY B N 1
ATOM 2680 C CA . GLY B 1 66 ? 2.365 -22.844 -9.195 1 96.88 66 GLY B CA 1
ATOM 2681 C C . GLY B 1 66 ? 3.715 -22.156 -9.266 1 96.88 66 GLY B C 1
ATOM 2682 O O . GLY B 1 66 ? 3.789 -20.922 -9.289 1 96.88 66 GLY B O 1
ATOM 2683 N N . ASN B 1 67 ? 4.77 -22.969 -9.297 1 96.69 67 ASN B N 1
ATOM 2684 C CA . ASN B 1 67 ? 6.137 -22.453 -9.383 1 96.69 67 ASN B CA 1
ATOM 2685 C C . ASN B 1 67 ? 6.387 -21.734 -10.695 1 96.69 67 ASN B C 1
ATOM 2687 O O . ASN B 1 67 ? 5.539 -21.75 -11.594 1 96.69 67 ASN B O 1
ATOM 2691 N N . ILE B 1 68 ? 7.477 -20.984 -10.68 1 92.62 68 ILE B N 1
ATOM 2692 C CA . ILE B 1 68 ? 7.941 -20.391 -11.938 1 92.62 68 ILE B CA 1
ATOM 2693 C C . ILE B 1 68 ? 8.219 -21.5 -12.945 1 92.62 68 ILE B C 1
ATOM 2695 O O . ILE B 1 68 ? 8.898 -22.484 -12.633 1 92.62 68 ILE B O 1
ATOM 2699 N N . GLY B 1 69 ? 7.562 -21.516 -14.117 1 92.38 69 GLY B N 1
ATOM 2700 C CA . GLY B 1 69 ? 7.785 -22.547 -15.133 1 92.38 69 GLY B CA 1
ATOM 2701 C C . GLY B 1 69 ? 6.836 -23.719 -15.016 1 92.38 69 GLY B C 1
ATOM 2702 O O . GLY B 1 69 ? 7.004 -24.734 -15.695 1 92.38 69 GLY B O 1
ATOM 2703 N N . SER B 1 70 ? 5.848 -23.531 -14.188 1 93.75 70 SER B N 1
ATOM 2704 C CA . SER B 1 70 ? 4.949 -24.656 -13.945 1 93.75 70 SER B CA 1
ATOM 2705 C C . SER B 1 70 ? 3.932 -24.812 -15.07 1 93.75 70 SER B C 1
ATOM 2707 O O . SER B 1 70 ? 3.195 -25.797 -15.125 1 93.75 70 SER B O 1
ATOM 2709 N N . GLY B 1 71 ? 3.844 -23.828 -15.984 1 89.06 71 GLY B N 1
ATOM 2710 C CA . GLY B 1 71 ? 2.951 -23.938 -17.125 1 89.06 71 GLY B CA 1
ATOM 2711 C C . GLY B 1 71 ? 1.659 -23.156 -16.953 1 89.06 71 GLY B C 1
ATOM 2712 O O . GLY B 1 71 ? 0.676 -23.422 -17.656 1 89.06 71 GLY B O 1
ATOM 2713 N N . LYS B 1 72 ? 1.609 -22.219 -16 1 91.44 72 LYS B N 1
ATOM 2714 C CA . LYS B 1 72 ? 0.412 -21.438 -15.719 1 91.44 72 LYS B CA 1
ATOM 2715 C C . LYS B 1 72 ? -0.048 -20.656 -16.953 1 91.44 72 LYS B C 1
ATOM 2717 O O . LYS B 1 72 ? -1.23 -20.688 -17.297 1 91.44 72 LYS B O 1
ATOM 2722 N N . THR B 1 73 ? 0.932 -19.969 -17.641 1 88.06 73 THR B N 1
ATOM 2723 C CA . THR B 1 73 ? 0.602 -19.156 -18.797 1 88.06 73 THR B CA 1
ATOM 2724 C C . THR B 1 73 ? -0.01 -20.016 -19.906 1 88.06 73 THR B C 1
ATOM 2726 O O . THR B 1 73 ? -1.006 -19.625 -20.516 1 88.06 73 THR B O 1
ATOM 2729 N N . THR B 1 74 ? 0.598 -21.109 -20.172 1 84.19 74 THR B N 1
ATOM 2730 C CA . THR B 1 74 ? 0.072 -22.047 -21.156 1 84.19 74 THR B CA 1
ATOM 2731 C C . THR B 1 74 ? -1.334 -22.5 -20.781 1 84.19 74 THR B C 1
ATOM 2733 O O . THR B 1 74 ? -2.225 -22.562 -21.625 1 84.19 74 THR B O 1
ATOM 2736 N N . PHE B 1 75 ? -1.484 -22.828 -19.531 1 83.69 75 PHE B N 1
ATOM 2737 C CA . PHE B 1 75 ? -2.783 -23.25 -19.016 1 83.69 75 PHE B CA 1
ATOM 2738 C C . PHE B 1 75 ? -3.828 -22.156 -19.25 1 83.69 75 PHE B C 1
ATOM 2740 O O . PHE B 1 75 ? -4.922 -22.438 -19.734 1 83.69 75 PHE B O 1
ATOM 2747 N N . LEU B 1 76 ? -3.535 -20.938 -18.953 1 87.75 76 LEU B N 1
ATOM 2748 C CA . LEU B 1 76 ? -4.457 -19.828 -19.109 1 87.75 76 LEU B CA 1
ATOM 2749 C C . LEU B 1 76 ? -4.793 -19.594 -20.578 1 87.75 76 LEU B C 1
ATOM 2751 O O . LEU B 1 76 ? -5.941 -19.312 -20.906 1 87.75 76 LEU B O 1
ATOM 2755 N N . ASN B 1 77 ? -3.824 -19.719 -21.422 1 84.31 77 ASN B N 1
ATOM 2756 C CA . ASN B 1 77 ? -4.004 -19.469 -22.844 1 84.31 77 ASN B CA 1
ATOM 2757 C C . ASN B 1 77 ? -5.027 -20.422 -23.453 1 84.31 77 ASN B C 1
ATOM 2759 O O . ASN B 1 77 ? -5.707 -20.062 -24.422 1 84.31 77 ASN B O 1
ATOM 2763 N N . TYR B 1 78 ? -5.145 -21.516 -22.938 1 77.81 78 TYR B N 1
ATOM 2764 C CA . TYR B 1 78 ? -6.121 -22.484 -23.422 1 77.81 78 TYR B CA 1
ATOM 2765 C C . TYR B 1 78 ? -7.543 -21.953 -23.266 1 77.81 78 TYR B C 1
ATOM 2767 O O . TYR B 1 78 ? -8.422 -22.266 -24.062 1 77.81 78 TYR B O 1
ATOM 2775 N N . PHE B 1 79 ? -7.734 -21.109 -22.281 1 77.81 79 PHE B N 1
ATOM 2776 C CA . PHE B 1 79 ? -9.078 -20.625 -21.969 1 77.81 79 PHE B CA 1
ATOM 2777 C C . PHE B 1 79 ? -9.328 -19.266 -22.609 1 77.81 79 PHE B C 1
ATOM 2779 O O . PHE B 1 79 ? -10.445 -18.75 -22.562 1 77.81 79 PHE B O 1
ATOM 2786 N N . LYS B 1 80 ? -8.375 -18.719 -23.25 1 83.06 80 LYS B N 1
ATOM 2787 C CA . LYS B 1 80 ? -8.484 -17.391 -23.812 1 83.06 80 LYS B CA 1
ATOM 2788 C C . LYS B 1 80 ? -9.523 -17.344 -24.938 1 83.06 80 LYS B C 1
ATOM 2790 O O . LYS B 1 80 ? -10.133 -16.297 -25.172 1 83.06 80 LYS B O 1
ATOM 2795 N N . LYS B 1 81 ? -9.852 -18.422 -25.516 1 76.81 81 LYS B N 1
ATOM 2796 C CA . LYS B 1 81 ? -10.773 -18.469 -26.656 1 76.81 81 LYS B CA 1
ATOM 2797 C C . LYS B 1 81 ? -12.227 -18.562 -26.172 1 76.81 81 LYS B C 1
ATOM 2799 O O . LYS B 1 81 ? -13.148 -18.344 -26.953 1 76.81 81 LYS B O 1
ATOM 2804 N N . ASN B 1 82 ? -12.352 -18.828 -24.969 1 74.69 82 ASN B N 1
ATOM 2805 C CA . ASN B 1 82 ? -13.695 -18.938 -24.422 1 74.69 82 ASN B CA 1
ATOM 2806 C C . ASN B 1 82 ? -14.273 -17.562 -24.078 1 74.69 82 ASN B C 1
ATOM 2808 O O . ASN B 1 82 ? -13.742 -16.859 -23.219 1 74.69 82 ASN B O 1
ATOM 2812 N N . LYS B 1 83 ? -15.359 -17.219 -24.641 1 75.69 83 LYS B N 1
ATOM 2813 C CA . LYS B 1 83 ? -15.953 -15.891 -24.562 1 75.69 83 LYS B CA 1
ATOM 2814 C C . LYS B 1 83 ? -16.547 -15.641 -23.172 1 75.69 83 LYS B C 1
ATOM 2816 O O . LYS B 1 83 ? -16.844 -14.5 -22.812 1 75.69 83 LYS B O 1
ATOM 2821 N N . ASP B 1 84 ? -16.688 -16.609 -22.375 1 75.62 84 ASP B N 1
ATOM 2822 C CA . ASP B 1 84 ? -17.328 -16.469 -21.078 1 75.62 84 ASP B CA 1
ATOM 2823 C C . ASP B 1 84 ? -16.281 -16.297 -19.969 1 75.62 84 ASP B C 1
ATOM 2825 O O . ASP B 1 84 ? -16.625 -16.078 -18.812 1 75.62 84 ASP B O 1
ATOM 2829 N N . ILE B 1 85 ? -15.07 -16.391 -20.391 1 84.62 85 ILE B N 1
ATOM 2830 C CA . ILE B 1 85 ? -14.016 -16.391 -19.391 1 84.62 85 ILE B CA 1
ATOM 2831 C C . ILE B 1 85 ? -13.125 -15.164 -19.578 1 84.62 85 ILE B C 1
ATOM 2833 O O . ILE B 1 85 ? -12.633 -14.914 -20.688 1 84.62 85 ILE B O 1
ATOM 2837 N N . CYS B 1 86 ? -12.992 -14.391 -18.531 1 91.94 86 CYS B N 1
ATOM 2838 C CA . CYS B 1 86 ? -12.008 -13.312 -18.484 1 91.94 86 CYS B CA 1
ATOM 2839 C C . CYS B 1 86 ? -10.664 -13.828 -17.984 1 91.94 86 CYS B C 1
ATOM 2841 O O . CYS B 1 86 ? -10.539 -14.234 -16.828 1 91.94 86 CYS B O 1
ATOM 2843 N N . VAL B 1 87 ? -9.703 -13.852 -18.859 1 93.62 87 VAL B N 1
ATOM 2844 C CA . VAL B 1 87 ? -8.391 -14.375 -18.5 1 93.62 87 VAL B CA 1
ATOM 2845 C C . VAL B 1 87 ? -7.445 -13.211 -18.203 1 93.62 87 VAL B C 1
ATOM 2847 O O . VAL B 1 87 ? -7.293 -12.297 -19 1 93.62 87 VAL B O 1
ATOM 2850 N N . LEU B 1 88 ? -6.844 -13.258 -17.031 1 95.62 88 LEU B N 1
ATOM 2851 C CA . LEU B 1 88 ? -5.898 -12.234 -16.609 1 95.62 88 LEU B CA 1
ATOM 2852 C C . LEU B 1 88 ? -4.539 -12.844 -16.297 1 95.62 88 LEU B C 1
ATOM 2854 O O . LEU B 1 88 ? -4.375 -13.523 -15.273 1 95.62 88 LEU B O 1
ATOM 2858 N N . ALA B 1 89 ? -3.586 -12.578 -17.141 1 94.62 89 ALA B N 1
ATOM 2859 C CA . ALA B 1 89 ? -2.215 -13.031 -16.922 1 94.62 89 ALA B CA 1
ATOM 2860 C C . ALA B 1 89 ? -1.496 -12.141 -15.914 1 94.62 89 ALA B C 1
ATOM 2862 O O . ALA B 1 89 ? -1.96 -11.039 -15.609 1 94.62 89 ALA B O 1
ATOM 2863 N N . GLU B 1 90 ? -0.412 -12.656 -15.406 1 94.06 90 GLU B N 1
ATOM 2864 C CA . GLU B 1 90 ? 0.466 -11.797 -14.617 1 94.06 90 GLU B CA 1
ATOM 2865 C C . GLU B 1 90 ? 0.923 -10.586 -15.43 1 94.06 90 GLU B C 1
ATOM 2867 O O . GLU B 1 90 ? 1.312 -10.727 -16.594 1 94.06 90 GLU B O 1
ATOM 2872 N N . PRO B 1 91 ? 0.899 -9.453 -14.805 1 93.62 91 PRO B N 1
ATOM 2873 C CA . PRO B 1 91 ? 1.275 -8.258 -15.555 1 93.62 91 PRO B CA 1
ATOM 2874 C C . PRO B 1 91 ? 2.781 -8.008 -15.555 1 93.62 91 PRO B C 1
ATOM 2876 O O . PRO B 1 91 ? 3.236 -6.953 -15.102 1 93.62 91 PRO B O 1
ATOM 2879 N N . ILE B 1 92 ? 3.531 -8.852 -16.141 1 90.56 92 ILE B N 1
ATOM 2880 C CA . ILE B 1 92 ? 4.988 -8.828 -16.141 1 90.56 92 ILE B CA 1
ATOM 2881 C C . ILE B 1 92 ? 5.488 -7.559 -16.828 1 90.56 92 ILE B C 1
ATOM 2883 O O . ILE B 1 92 ? 6.5 -6.984 -16.422 1 90.56 92 ILE B O 1
ATOM 2887 N N . GLU B 1 93 ? 4.766 -7.18 -17.812 1 92.62 93 GLU B N 1
ATOM 2888 C CA . GLU B 1 93 ? 5.172 -5.977 -18.531 1 92.62 93 GLU B CA 1
ATOM 2889 C C . GLU B 1 93 ? 5.164 -4.754 -17.625 1 92.62 93 GLU B C 1
ATOM 2891 O O . GLU B 1 93 ? 6.008 -3.865 -17.766 1 92.62 93 GLU B O 1
ATOM 2896 N N . MET B 1 94 ? 4.234 -4.719 -16.703 1 94.38 94 MET B N 1
ATOM 2897 C CA . MET B 1 94 ? 4.203 -3.625 -15.742 1 94.38 94 MET B CA 1
ATOM 2898 C C . MET B 1 94 ? 5.422 -3.676 -14.828 1 94.38 94 MET B C 1
ATOM 2900 O O . MET B 1 94 ? 5.934 -2.637 -14.406 1 94.38 94 MET B O 1
ATOM 2904 N N . TRP B 1 95 ? 5.875 -4.867 -14.547 1 95.31 95 TRP B N 1
ATOM 2905 C CA . TRP B 1 95 ? 7.02 -5.035 -13.664 1 95.31 95 TRP B CA 1
ATOM 2906 C C . TRP B 1 95 ? 8.32 -4.688 -14.383 1 95.31 95 TRP B C 1
AT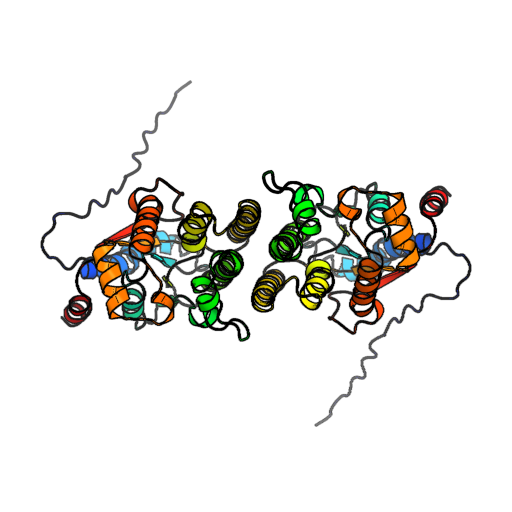OM 2908 O O . TRP B 1 95 ? 9.273 -4.219 -13.758 1 95.31 95 TRP B O 1
ATOM 2918 N N . ARG B 1 96 ? 8.32 -4.879 -15.672 1 93.62 96 ARG B N 1
ATOM 2919 C CA . ARG B 1 96 ? 9.5 -4.594 -16.484 1 93.62 96 ARG B CA 1
ATOM 2920 C C . ARG B 1 96 ? 9.578 -3.113 -16.844 1 93.62 96 ARG B C 1
ATOM 2922 O O . ARG B 1 96 ? 10.641 -2.615 -17.219 1 93.62 96 ARG B O 1
ATOM 2929 N N . ASP B 1 97 ? 8.422 -2.516 -16.781 1 95.25 97 ASP B N 1
ATOM 2930 C CA . ASP B 1 97 ? 8.391 -1.085 -17.062 1 95.25 97 ASP B CA 1
ATOM 2931 C C . ASP B 1 97 ? 7.453 -0.355 -16.109 1 95.25 97 ASP B C 1
ATOM 2933 O O . ASP B 1 97 ? 6.281 -0.127 -16.422 1 95.25 97 ASP B O 1
ATOM 2937 N N . CYS B 1 98 ? 7.934 0.085 -15.062 1 92.56 98 CYS B N 1
ATOM 2938 C CA . CYS B 1 98 ? 7.246 0.903 -14.07 1 92.56 98 CYS B CA 1
ATOM 2939 C C . CYS B 1 98 ? 7.676 2.361 -14.172 1 92.56 98 CYS B C 1
ATOM 2941 O O . CYS B 1 98 ? 8.555 2.809 -13.43 1 92.56 98 CYS B O 1
ATOM 2943 N N . ASN B 1 99 ? 7.031 3.086 -15.117 1 93.06 99 ASN B N 1
ATOM 2944 C CA . ASN B 1 99 ? 7.391 4.473 -15.398 1 93.06 99 ASN B CA 1
ATOM 2945 C C . ASN B 1 99 ? 8.852 4.598 -15.82 1 93.06 99 ASN B C 1
ATOM 2947 O O . ASN B 1 99 ? 9.594 5.406 -15.266 1 93.06 99 ASN B O 1
ATOM 2951 N N . GLY B 1 100 ? 9.281 3.641 -16.656 1 93.69 100 GLY B N 1
ATOM 2952 C CA . GLY B 1 100 ? 10.617 3.693 -17.234 1 93.69 100 GLY B CA 1
ATOM 2953 C C . GLY B 1 100 ? 11.633 2.863 -16.469 1 93.69 100 GLY B C 1
ATOM 2954 O O . GLY B 1 100 ? 12.789 2.754 -16.891 1 93.69 100 GLY B O 1
ATOM 2955 N N . ASN B 1 101 ? 11.211 2.256 -15.391 1 94.12 101 ASN B N 1
ATOM 2956 C CA . ASN B 1 101 ? 12.125 1.448 -14.594 1 94.12 101 ASN B CA 1
ATOM 2957 C C . ASN B 1 101 ? 11.773 -0.034 -14.656 1 94.12 101 ASN B C 1
ATOM 2959 O O . ASN B 1 101 ? 10.609 -0.405 -14.5 1 94.12 101 ASN B O 1
ATOM 2963 N N . ASN B 1 102 ? 12.727 -0.839 -14.945 1 94.44 102 ASN B N 1
ATOM 2964 C CA . ASN B 1 102 ? 12.547 -2.287 -14.945 1 94.44 102 ASN B CA 1
ATOM 2965 C C . ASN B 1 102 ? 12.719 -2.869 -13.539 1 94.44 102 ASN B C 1
ATOM 2967 O O . ASN B 1 102 ? 13.797 -3.338 -13.188 1 94.44 102 ASN B O 1
ATOM 2971 N N . LEU B 1 103 ? 11.664 -2.938 -12.773 1 95.56 103 LEU B N 1
ATOM 2972 C CA . LEU B 1 103 ? 11.711 -3.359 -11.375 1 95.56 103 LEU B CA 1
ATOM 2973 C C . LEU B 1 103 ? 12.086 -4.832 -11.266 1 95.56 103 LEU B C 1
ATOM 2975 O O . LEU B 1 103 ? 12.773 -5.23 -10.328 1 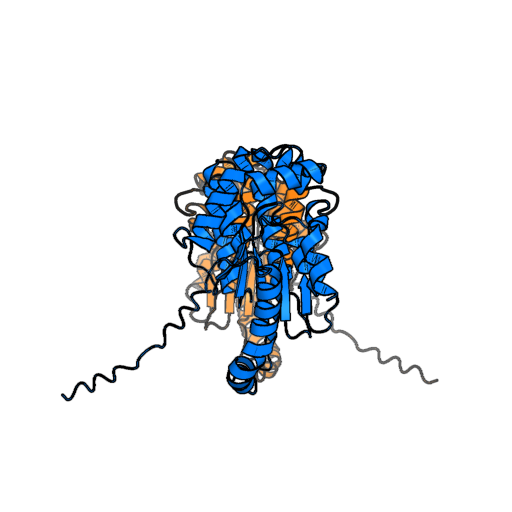95.56 103 LEU B O 1
ATOM 2979 N N . LEU B 1 104 ? 11.531 -5.598 -12.195 1 92.31 104 LEU B N 1
ATOM 2980 C CA . LEU B 1 104 ? 11.867 -7.02 -12.211 1 92.31 104 LEU B CA 1
ATOM 2981 C C . LEU B 1 104 ? 13.367 -7.219 -12.406 1 92.31 104 LEU B C 1
ATOM 2983 O O . LEU B 1 104 ? 13.992 -8 -11.688 1 92.31 104 LEU B O 1
ATOM 2987 N N . GLY B 1 105 ? 13.906 -6.5 -13.336 1 90.06 105 GLY B N 1
ATOM 2988 C CA . GLY B 1 105 ? 15.344 -6.539 -13.547 1 90.06 105 GLY B CA 1
ATOM 2989 C C . GLY B 1 105 ? 16.141 -6.094 -12.328 1 90.06 105 GLY B C 1
ATOM 2990 O O . GLY B 1 105 ? 17.125 -6.727 -11.953 1 90.06 105 GLY B O 1
ATOM 2991 N N . LEU B 1 106 ? 15.695 -5.008 -11.688 1 92.69 106 LEU B N 1
ATOM 2992 C CA . LEU B 1 106 ? 16.344 -4.48 -10.5 1 92.69 106 LEU B CA 1
ATOM 2993 C C . LEU B 1 106 ? 16.344 -5.512 -9.375 1 92.69 106 LEU B C 1
ATOM 2995 O O . LEU B 1 106 ? 17.328 -5.672 -8.664 1 92.69 106 LEU B O 1
ATOM 2999 N N . LEU B 1 107 ? 15.25 -6.23 -9.25 1 92.19 107 LEU B N 1
ATOM 3000 C CA . LEU B 1 107 ? 15.148 -7.266 -8.234 1 92.19 107 LEU B CA 1
ATOM 3001 C C . LEU B 1 107 ? 16.25 -8.305 -8.406 1 92.19 107 LEU B C 1
ATOM 3003 O O . LEU B 1 107 ? 16.953 -8.633 -7.445 1 92.19 107 LEU B O 1
ATOM 3007 N N . TYR B 1 108 ? 16.359 -8.781 -9.594 1 84 108 TYR B N 1
ATOM 3008 C CA . TYR B 1 108 ? 17.328 -9.852 -9.828 1 84 108 TYR B CA 1
ATOM 3009 C C . TYR B 1 108 ? 18.75 -9.328 -9.742 1 84 108 TYR B C 1
ATOM 3011 O O . TYR B 1 108 ? 19.672 -10.07 -9.359 1 84 108 TYR B O 1
ATOM 3019 N N . GLU B 1 109 ? 18.953 -8.109 -10.008 1 86.62 109 GLU B N 1
ATOM 3020 C CA . GLU B 1 109 ? 20.281 -7.504 -9.922 1 86.62 109 GLU B CA 1
ATOM 3021 C C . GLU B 1 109 ? 20.703 -7.297 -8.477 1 86.62 109 GLU B C 1
ATOM 3023 O O . GLU B 1 109 ? 21.859 -7.527 -8.117 1 86.62 109 GLU B O 1
ATOM 3028 N N . ASN B 1 110 ? 19.797 -6.828 -7.652 1 91.19 110 ASN B N 1
ATOM 3029 C CA . ASN B 1 110 ? 20.078 -6.551 -6.25 1 91.19 110 ASN B CA 1
ATOM 3030 C C . ASN B 1 110 ? 18.844 -6.781 -5.375 1 91.19 110 ASN B C 1
ATOM 3032 O O . ASN B 1 110 ? 18.172 -5.828 -4.977 1 91.19 110 ASN B O 1
ATOM 3036 N N . PRO B 1 111 ? 18.625 -8.031 -5.031 1 91.38 111 PRO B N 1
ATOM 3037 C CA . PRO B 1 111 ? 17.438 -8.344 -4.254 1 91.38 111 PRO B CA 1
ATOM 3038 C C . PRO B 1 111 ? 17.406 -7.652 -2.893 1 91.38 111 PRO B C 1
ATOM 3040 O O . PRO B 1 111 ? 16.344 -7.262 -2.412 1 91.38 111 PRO B O 1
ATOM 3043 N N . ASN B 1 112 ? 18.562 -7.406 -2.312 1 91.75 112 ASN B N 1
ATOM 3044 C CA . ASN B 1 112 ? 18.609 -6.762 -1.003 1 91.75 112 ASN B CA 1
ATOM 3045 C C . ASN B 1 112 ? 18.031 -5.352 -1.051 1 91.75 112 ASN B C 1
ATOM 3047 O O . ASN B 1 112 ? 17.391 -4.902 -0.095 1 91.75 112 ASN B O 1
ATOM 3051 N N . ARG B 1 113 ? 18.172 -4.789 -2.184 1 92 113 ARG B N 1
ATOM 3052 C CA . ARG B 1 113 ? 17.766 -3.393 -2.316 1 92 113 ARG B CA 1
ATOM 3053 C C . ARG B 1 113 ? 16.344 -3.285 -2.838 1 92 113 ARG B C 1
ATOM 3055 O O . ARG B 1 113 ? 15.594 -2.393 -2.432 1 92 113 ARG B O 1
ATOM 3062 N N . TRP B 1 114 ? 15.93 -4.199 -3.707 1 94.62 114 TRP B N 1
ATOM 3063 C CA . TRP B 1 114 ? 14.758 -3.9 -4.52 1 94.62 114 TRP B CA 1
ATOM 3064 C C . TRP B 1 114 ? 13.617 -4.859 -4.195 1 94.62 114 TRP B C 1
ATOM 3066 O O . TRP B 1 114 ? 12.484 -4.664 -4.648 1 94.62 114 TRP B O 1
ATOM 3076 N N . CYS B 1 115 ? 13.852 -5.801 -3.359 1 95.75 115 CYS B N 1
ATOM 3077 C CA . CYS B 1 115 ? 12.828 -6.809 -3.084 1 95.75 115 CYS B CA 1
ATOM 3078 C C . CYS B 1 115 ? 11.586 -6.168 -2.473 1 95.75 115 CYS B C 1
ATOM 3080 O O . CYS B 1 115 ? 10.469 -6.465 -2.887 1 95.75 115 CYS B O 1
ATOM 3082 N N . PHE B 1 116 ? 11.82 -5.332 -1.568 1 96.81 116 PHE B N 1
ATOM 3083 C CA . PHE B 1 116 ? 10.703 -4.688 -0.901 1 96.81 116 PHE B CA 1
ATOM 3084 C C . PHE B 1 116 ? 9.859 -3.9 -1.898 1 96.81 116 PHE B C 1
ATOM 3086 O O . PHE B 1 116 ? 8.641 -4.086 -1.973 1 96.81 116 PHE B O 1
ATOM 3093 N N . SER B 1 117 ? 10.469 -3.068 -2.695 1 96.38 117 SER B N 1
ATOM 3094 C CA . SER B 1 117 ? 9.766 -2.262 -3.693 1 96.38 117 SER B CA 1
ATOM 3095 C C . SER B 1 117 ? 9.031 -3.141 -4.699 1 96.38 117 SER B C 1
ATOM 3097 O O . SER B 1 117 ? 7.871 -2.887 -5.02 1 96.38 117 SER B O 1
ATOM 3099 N N . PHE B 1 118 ? 9.727 -4.121 -5.082 1 97.31 118 PHE B N 1
ATOM 3100 C CA . PHE B 1 118 ? 9.164 -4.984 -6.113 1 97.31 118 PHE B CA 1
ATOM 3101 C C . PHE B 1 118 ? 7.945 -5.738 -5.59 1 97.31 118 PHE B C 1
ATOM 3103 O O . PHE B 1 118 ? 6.906 -5.781 -6.25 1 97.31 118 PHE B O 1
ATOM 3110 N N . GLN B 1 119 ? 8.062 -6.273 -4.414 1 97.44 119 GLN B N 1
ATOM 3111 C CA . GLN B 1 119 ? 6.969 -7.078 -3.873 1 97.44 119 GLN B CA 1
ATOM 3112 C C . GLN B 1 119 ? 5.734 -6.223 -3.598 1 97.44 119 GLN B C 1
ATOM 3114 O O . GLN B 1 119 ? 4.605 -6.676 -3.783 1 97.44 119 GLN B O 1
ATOM 3119 N N . LEU B 1 120 ? 5.977 -5.012 -3.184 1 97.75 120 LEU B N 1
ATOM 3120 C CA . LEU B 1 120 ? 4.848 -4.105 -3 1 97.75 120 LEU B CA 1
ATOM 3121 C C . LEU B 1 120 ? 4.176 -3.797 -4.336 1 97.75 120 LEU B C 1
ATOM 3123 O O . LEU B 1 120 ? 2.949 -3.723 -4.414 1 97.75 120 LEU B O 1
ATOM 3127 N N . TYR B 1 121 ? 5 -3.637 -5.324 1 97.69 121 TYR B N 1
ATOM 3128 C CA . TYR B 1 121 ? 4.438 -3.359 -6.641 1 97.69 121 TYR B CA 1
ATOM 3129 C C . TYR B 1 121 ? 3.66 -4.562 -7.164 1 97.69 121 TYR B C 1
ATOM 3131 O O . TYR B 1 121 ? 2.609 -4.406 -7.793 1 97.69 121 TYR B O 1
ATOM 3139 N N . VAL B 1 122 ? 4.16 -5.723 -6.895 1 97.31 122 VAL B N 1
ATOM 3140 C CA . VAL B 1 122 ? 3.465 -6.945 -7.281 1 97.31 122 VAL B CA 1
ATOM 3141 C C . VAL B 1 122 ? 2.107 -7.012 -6.586 1 97.31 122 VAL B C 1
ATOM 3143 O O . VAL B 1 122 ? 1.087 -7.281 -7.223 1 97.31 122 VAL B O 1
ATOM 3146 N N . LEU B 1 123 ? 2.076 -6.723 -5.297 1 97.31 123 LEU B N 1
ATOM 3147 C CA . LEU B 1 123 ? 0.815 -6.742 -4.562 1 97.31 123 LEU B CA 1
ATOM 3148 C C . LEU B 1 123 ? -0.172 -5.742 -5.152 1 97.31 123 LEU B C 1
ATOM 3150 O O . LEU B 1 123 ? -1.353 -6.055 -5.324 1 97.31 123 LEU B O 1
ATOM 3154 N N . LEU B 1 124 ? 0.336 -4.609 -5.492 1 96.44 124 LEU B N 1
ATOM 3155 C CA . LEU B 1 124 ? -0.507 -3.564 -6.062 1 96.44 124 LEU B CA 1
ATOM 3156 C C . LEU B 1 124 ? -1.104 -4.012 -7.395 1 96.44 124 LEU B C 1
ATOM 3158 O O . LEU B 1 124 ? -2.312 -3.889 -7.609 1 96.44 124 LEU B O 1
ATOM 3162 N N . THR B 1 125 ? -0.295 -4.539 -8.273 1 96.88 125 THR B N 1
ATOM 3163 C CA . THR B 1 125 ? -0.744 -4.895 -9.617 1 96.88 125 THR B CA 1
ATOM 3164 C C . THR B 1 125 ? -1.648 -6.125 -9.578 1 96.88 125 THR B C 1
ATOM 3166 O O . THR B 1 125 ? -2.598 -6.227 -10.359 1 96.88 125 THR B O 1
ATOM 3169 N N . MET B 1 126 ? -1.384 -7.059 -8.633 1 96.81 126 MET B N 1
ATOM 3170 C CA . MET B 1 126 ? -2.268 -8.211 -8.492 1 96.81 126 MET B CA 1
ATOM 3171 C C . MET B 1 126 ? -3.625 -7.789 -7.934 1 96.81 126 MET B C 1
ATOM 3173 O O . MET B 1 126 ? -4.656 -8.352 -8.312 1 96.81 126 MET B O 1
ATOM 3177 N N . MET B 1 127 ? -3.553 -6.859 -7.004 1 95.56 127 MET B N 1
ATOM 3178 C CA . MET B 1 127 ? -4.805 -6.32 -6.48 1 95.56 127 MET B CA 1
ATOM 3179 C C . MET B 1 127 ? -5.637 -5.699 -7.598 1 95.56 127 MET B C 1
ATOM 3181 O O . MET B 1 127 ? -6.859 -5.852 -7.625 1 95.56 127 MET B O 1
ATOM 3185 N N . GLN B 1 128 ? -5.012 -5.066 -8.5 1 94.38 128 GLN B N 1
ATOM 3186 C CA . GLN B 1 128 ? -5.699 -4.484 -9.641 1 94.38 128 GLN B CA 1
ATOM 3187 C C . GLN B 1 128 ? -6.348 -5.562 -10.508 1 94.38 128 GLN B C 1
ATOM 3189 O O . GLN B 1 128 ? -7.461 -5.379 -11.008 1 94.38 128 GLN B O 1
ATOM 3194 N N . ASN B 1 129 ? -5.688 -6.684 -10.68 1 95.69 129 ASN B N 1
ATOM 3195 C CA . ASN B 1 129 ? -6.285 -7.801 -11.398 1 95.69 129 ASN B CA 1
ATOM 3196 C C . ASN B 1 129 ? -7.516 -8.344 -10.68 1 95.69 129 ASN B C 1
ATOM 3198 O O . ASN B 1 129 ? -8.539 -8.609 -11.305 1 95.69 129 ASN B O 1
ATOM 3202 N N . HIS B 1 130 ? -7.367 -8.461 -9.375 1 95.94 130 HIS B N 1
ATOM 3203 C CA . HIS B 1 130 ? -8.484 -8.953 -8.586 1 95.94 130 HIS B CA 1
ATOM 3204 C C . HIS B 1 130 ? -9.719 -8.07 -8.766 1 95.94 130 HIS B C 1
ATOM 3206 O O . HIS B 1 130 ? -10.844 -8.57 -8.844 1 95.94 130 HIS B O 1
ATOM 3212 N N . THR B 1 131 ? -9.539 -6.809 -8.875 1 93.75 131 THR B N 1
ATOM 3213 C CA . THR B 1 131 ? -10.648 -5.871 -8.82 1 93.75 131 THR B CA 1
ATOM 3214 C C . THR B 1 131 ? -11.086 -5.449 -10.219 1 93.75 131 THR B C 1
ATOM 3216 O O . THR B 1 131 ? -11.977 -4.621 -10.375 1 93.75 131 THR B O 1
ATOM 3219 N N . LEU B 1 132 ? -10.414 -6.035 -11.211 1 93.69 132 LEU B N 1
ATOM 3220 C CA . LEU B 1 132 ? -10.812 -5.715 -12.578 1 93.69 132 LEU B CA 1
ATOM 3221 C C . LEU B 1 132 ? -12.266 -6.117 -12.828 1 93.69 132 LEU B C 1
ATOM 3223 O O . LEU B 1 132 ? -12.648 -7.262 -12.578 1 93.69 132 LEU B O 1
ATOM 3227 N N . LYS B 1 133 ? -13.039 -5.168 -13.211 1 91.19 133 LYS B N 1
ATOM 3228 C CA . LYS B 1 133 ? -14.438 -5.453 -13.531 1 91.19 133 LYS B CA 1
ATOM 3229 C C . LYS B 1 133 ? -14.562 -6.199 -14.852 1 91.19 133 LYS B C 1
ATOM 3231 O O . LYS B 1 133 ? -13.844 -5.898 -15.812 1 91.19 133 LYS B O 1
ATOM 3236 N N . THR B 1 134 ? -15.367 -7.203 -14.773 1 91 134 THR B N 1
ATOM 3237 C CA . THR B 1 134 ? -15.594 -7.973 -15.992 1 91 134 THR B CA 1
ATOM 3238 C C . THR B 1 134 ? -17.062 -8.367 -16.109 1 91 134 THR B C 1
ATOM 3240 O O . THR B 1 134 ? -17.75 -8.547 -15.109 1 91 134 THR B O 1
ATOM 3243 N N . GLU B 1 135 ? -17.5 -8.398 -17.344 1 88.25 135 GLU B N 1
ATOM 3244 C CA . GLU B 1 135 ? -18.875 -8.844 -17.625 1 88.25 135 GLU B CA 1
ATOM 3245 C C . GLU B 1 135 ? -18.938 -10.359 -17.734 1 88.25 135 GLU B C 1
ATOM 3247 O O . GLU B 1 135 ? -20.031 -10.938 -17.781 1 88.25 135 GLU B O 1
ATOM 3252 N N . HIS B 1 136 ? -17.766 -10.906 -17.703 1 84 136 HIS B N 1
ATOM 3253 C CA . HIS B 1 136 ? -17.719 -12.359 -17.844 1 84 136 HIS B CA 1
ATOM 3254 C C . HIS B 1 136 ? -18.141 -13.039 -16.531 1 84 136 HIS B C 1
ATOM 3256 O O . HIS B 1 136 ? -17.938 -12.492 -15.453 1 84 136 HIS B O 1
ATOM 3262 N N . SER B 1 137 ? -18.625 -14.188 -16.656 1 76.56 137 SER B N 1
ATOM 3263 C CA . SER B 1 137 ? -19.109 -14.922 -15.5 1 76.56 137 SER B CA 1
ATOM 3264 C C . SER B 1 137 ? -17.969 -15.562 -14.727 1 76.56 137 SER B C 1
ATOM 3266 O O . SER B 1 137 ? -18.094 -15.859 -13.539 1 76.56 137 SER B O 1
ATOM 3268 N N . ILE B 1 138 ? -16.859 -15.797 -15.477 1 83.62 138 ILE B N 1
ATOM 3269 C CA . ILE B 1 138 ? -15.711 -16.422 -14.852 1 83.62 138 ILE B CA 1
ATOM 3270 C C . ILE B 1 138 ? -14.477 -15.547 -15.047 1 83.62 138 ILE B C 1
ATOM 3272 O O . ILE B 1 138 ? -14.25 -15.016 -16.141 1 83.62 138 ILE B O 1
ATOM 3276 N N . LYS B 1 139 ? -13.758 -15.375 -14.031 1 91.38 139 LYS B N 1
ATOM 3277 C CA . LYS B 1 139 ? -12.461 -14.703 -14.062 1 91.38 139 LYS B CA 1
ATOM 3278 C C . LYS B 1 139 ? -11.336 -15.672 -13.719 1 91.38 139 LYS B C 1
ATOM 3280 O O . LYS B 1 139 ? -11.32 -16.266 -12.633 1 91.38 139 LYS B O 1
ATOM 3285 N N . LEU B 1 140 ? -10.484 -15.953 -14.68 1 91.81 140 LEU B N 1
ATOM 3286 C CA . LEU B 1 140 ? -9.32 -16.828 -14.523 1 91.81 140 LEU B CA 1
ATOM 3287 C C . LEU B 1 140 ? -8.039 -16 -14.453 1 91.81 140 LEU B C 1
ATOM 3289 O O . LEU B 1 140 ? -7.656 -15.352 -15.43 1 91.81 140 LEU B O 1
ATOM 3293 N N . MET B 1 141 ? -7.344 -16.094 -13.305 1 96 141 MET B N 1
ATOM 3294 C CA . MET B 1 141 ? -6.184 -15.234 -13.078 1 96 141 MET B CA 1
ATOM 3295 C C . MET B 1 141 ? -4.926 -16.062 -12.859 1 96 141 MET B C 1
ATOM 3297 O O . MET B 1 141 ? -4.961 -17.078 -12.164 1 96 141 MET B O 1
ATOM 3301 N N . GLU B 1 142 ? -3.871 -15.578 -13.445 1 96.5 142 GLU B N 1
ATOM 3302 C CA . GLU B 1 142 ? -2.557 -16.109 -13.094 1 96.5 142 GLU B CA 1
ATOM 3303 C C . GLU B 1 142 ? -2.068 -15.555 -11.766 1 96.5 142 GLU B C 1
ATOM 3305 O O . GLU B 1 142 ? -1.802 -14.352 -11.648 1 96.5 142 GLU B O 1
ATOM 3310 N N . ARG B 1 143 ? -1.95 -16.344 -10.781 1 97.31 143 ARG B N 1
ATOM 3311 C CA . ARG B 1 143 ? -1.547 -15.977 -9.43 1 97.31 143 ARG B CA 1
ATOM 3312 C C . ARG B 1 143 ? -2.516 -14.969 -8.82 1 97.31 143 ARG B C 1
ATOM 3314 O O . ARG B 1 143 ? -3.674 -14.883 -9.234 1 97.31 143 ARG B O 1
ATOM 3321 N N . SER B 1 144 ? -2.168 -14.422 -7.629 1 97.62 144 SER B N 1
ATOM 3322 C CA . SER B 1 144 ? -3.023 -13.539 -6.844 1 97.62 144 SER B CA 1
ATOM 3323 C C . SER B 1 144 ? -2.223 -12.797 -5.777 1 97.62 144 SER B C 1
ATOM 3325 O O . SER B 1 144 ? -1.013 -12.992 -5.652 1 97.62 144 SER B O 1
ATOM 3327 N N . VAL B 1 145 ? -2.898 -11.945 -5.059 1 97.94 145 VAL B N 1
ATOM 3328 C CA . VAL B 1 145 ? -2.26 -11.281 -3.93 1 97.94 145 VAL B CA 1
ATOM 3329 C C . VAL B 1 145 ? -1.831 -12.32 -2.895 1 97.94 145 VAL B C 1
ATOM 3331 O 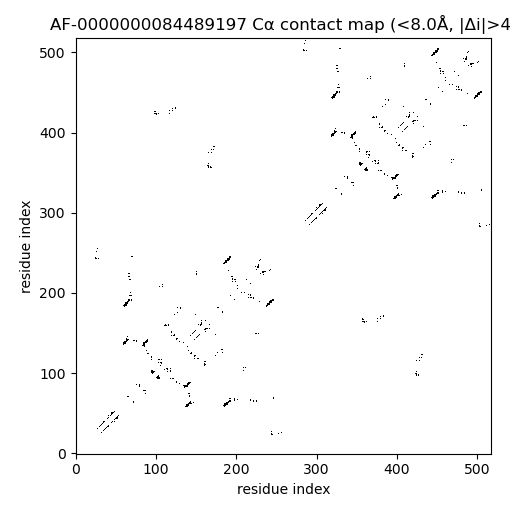O . VAL B 1 145 ? -0.887 -12.094 -2.133 1 97.94 145 VAL B O 1
ATOM 3334 N N . TYR B 1 146 ? -2.453 -13.484 -2.902 1 98 146 TYR B N 1
ATOM 3335 C CA . TYR B 1 146 ? -2.172 -14.508 -1.896 1 98 146 TYR B CA 1
ATOM 3336 C C . TYR B 1 146 ? -0.809 -15.148 -2.133 1 98 146 TYR B C 1
ATOM 3338 O O . TYR B 1 146 ? 0.015 -15.227 -1.218 1 98 146 TYR B O 1
ATOM 3346 N N . SER B 1 147 ? -0.563 -15.539 -3.352 1 97.81 147 SER B N 1
ATOM 3347 C CA . SER B 1 147 ? 0.76 -16.094 -3.602 1 97.81 147 SER B CA 1
ATOM 3348 C C . SER B 1 147 ? 1.846 -15.031 -3.477 1 97.81 147 SER B C 1
ATOM 3350 O O . SER B 1 147 ? 2.98 -15.336 -3.102 1 97.81 147 SER B O 1
ATOM 3352 N N . GLY B 1 148 ? 1.438 -13.781 -3.801 1 97.5 148 GLY B N 1
ATOM 3353 C CA . GLY B 1 148 ? 2.371 -12.703 -3.52 1 97.5 148 GLY B CA 1
ATOM 3354 C C . GLY B 1 148 ? 2.846 -12.688 -2.078 1 97.5 148 GLY B C 1
ATOM 3355 O O . GLY B 1 148 ? 4.051 -12.68 -1.814 1 97.5 148 GLY B O 1
ATOM 3356 N N . ARG B 1 149 ? 1.921 -12.797 -1.215 1 98 149 ARG B N 1
ATOM 3357 C CA . ARG B 1 149 ? 2.258 -12.711 0.203 1 98 149 ARG B CA 1
ATOM 3358 C C . ARG B 1 149 ? 2.711 -14.062 0.744 1 98 149 ARG B C 1
ATOM 3360 O O . ARG B 1 149 ? 3.701 -14.141 1.475 1 98 149 ARG B O 1
ATOM 3367 N N . TYR B 1 150 ? 2.053 -15.133 0.402 1 97.88 150 TYR B N 1
ATOM 3368 C CA . TYR B 1 150 ? 2.227 -16.406 1.1 1 97.88 150 TYR B CA 1
ATOM 3369 C C . TYR B 1 150 ? 3.379 -17.203 0.499 1 97.88 150 TYR B C 1
ATOM 3371 O O . TYR B 1 150 ? 3.881 -18.141 1.121 1 97.88 150 TYR B O 1
ATOM 3379 N N . CYS B 1 151 ? 3.771 -16.828 -0.684 1 97.5 151 CYS B N 1
ATOM 3380 C CA . CYS B 1 151 ? 4.863 -17.578 -1.299 1 97.5 151 CYS B CA 1
ATOM 3381 C C . CYS B 1 151 ? 6.09 -16.688 -1.486 1 97.5 151 CYS B C 1
ATOM 3383 O O . CYS B 1 151 ? 7.117 -16.906 -0.835 1 97.5 151 CYS B O 1
ATOM 3385 N N . PHE B 1 152 ? 5.938 -15.602 -2.221 1 96.62 152 PHE B N 1
ATOM 3386 C CA . PHE B 1 152 ? 7.105 -14.836 -2.639 1 96.62 152 PHE B CA 1
ATOM 3387 C C . PHE B 1 152 ? 7.617 -13.961 -1.499 1 96.62 152 PHE B C 1
ATOM 3389 O O . PHE B 1 152 ? 8.805 -13.992 -1.179 1 96.62 152 PHE B O 1
ATOM 3396 N N . ILE B 1 153 ? 6.738 -13.227 -0.9 1 97 153 ILE B N 1
ATOM 3397 C CA . ILE B 1 153 ? 7.152 -12.375 0.21 1 97 153 ILE B CA 1
ATOM 3398 C C . ILE B 1 153 ? 7.621 -13.242 1.376 1 97 153 ILE B C 1
ATOM 3400 O O . ILE B 1 153 ? 8.602 -12.906 2.049 1 97 153 ILE B O 1
ATOM 3404 N N . GLU B 1 154 ? 6.93 -14.359 1.584 1 96.31 154 GLU B N 1
ATOM 3405 C CA . GLU B 1 154 ? 7.359 -15.312 2.602 1 96.31 154 GLU B CA 1
ATOM 3406 C C . GLU B 1 154 ? 8.797 -15.766 2.357 1 96.31 154 GLU B C 1
ATOM 3408 O O . GLU B 1 154 ? 9.625 -15.734 3.27 1 96.31 154 GLU B O 1
ATOM 3413 N N . LYS B 1 155 ? 9.094 -16.109 1.181 1 95.62 155 LYS B N 1
ATOM 3414 C CA . LYS B 1 155 ? 10.422 -16.594 0.828 1 95.62 155 LYS B CA 1
ATOM 3415 C C . LYS B 1 155 ? 11.469 -15.492 1.023 1 95.62 155 LYS B C 1
ATOM 3417 O O . LYS B 1 155 ? 12.523 -15.734 1.62 1 95.62 155 LYS B O 1
ATOM 3422 N N . MET B 1 156 ? 11.164 -14.312 0.565 1 95.25 156 MET B N 1
ATOM 3423 C CA . MET B 1 156 ? 12.125 -13.219 0.601 1 95.25 156 MET B CA 1
ATOM 3424 C C . MET B 1 156 ? 12.383 -12.766 2.035 1 95.25 156 MET B C 1
ATOM 3426 O O . MET B 1 156 ? 13.492 -12.344 2.369 1 95.25 156 MET B O 1
ATOM 3430 N N . THR B 1 157 ? 11.359 -12.852 2.848 1 95.25 157 THR B N 1
ATOM 3431 C CA . THR B 1 157 ? 11.523 -12.508 4.258 1 95.25 157 THR B CA 1
ATOM 3432 C C . THR B 1 157 ? 12.391 -13.539 4.969 1 95.25 157 THR B C 1
ATOM 3434 O O . THR B 1 157 ? 13.297 -13.18 5.723 1 95.25 157 THR B O 1
ATOM 3437 N N . LYS B 1 158 ? 12.164 -14.773 4.688 1 94.06 158 LYS B N 1
ATOM 3438 C CA . LYS B 1 158 ? 12.945 -15.852 5.289 1 94.06 158 LYS B CA 1
ATOM 3439 C C . LYS B 1 158 ? 14.414 -15.758 4.891 1 94.06 158 LYS B C 1
ATOM 3441 O O . LYS B 1 158 ? 15.297 -16.062 5.691 1 94.06 158 LYS B O 1
ATOM 3446 N N . GLU B 1 159 ? 14.664 -15.281 3.717 1 93.62 159 GLU B N 1
ATOM 3447 C CA . GLU B 1 159 ? 16.031 -15.18 3.203 1 93.62 159 GLU B CA 1
ATOM 3448 C C . GLU B 1 159 ? 16.703 -13.898 3.688 1 93.62 159 GLU B C 1
ATOM 3450 O O . GLU B 1 159 ? 17.891 -13.688 3.445 1 93.62 159 GLU B O 1
ATOM 3455 N N . GLY B 1 160 ? 15.914 -13.016 4.219 1 94.12 160 GLY B N 1
ATOM 3456 C CA . GLY B 1 160 ? 16.484 -11.805 4.797 1 94.12 160 GLY B CA 1
ATOM 3457 C C . GLY B 1 160 ? 16.516 -10.641 3.83 1 94.12 160 GLY B C 1
ATOM 3458 O O . GLY B 1 160 ? 17.031 -9.57 4.16 1 94.12 160 GLY B O 1
ATOM 3459 N N . PHE B 1 161 ? 15.977 -10.828 2.641 1 94.75 161 PHE B N 1
ATOM 3460 C CA . PHE B 1 161 ? 15.969 -9.758 1.652 1 94.75 161 PHE B CA 1
ATOM 3461 C C . PHE B 1 161 ? 14.977 -8.664 2.047 1 94.75 161 PHE B C 1
ATOM 3463 O O . PHE B 1 161 ? 15.117 -7.516 1.629 1 94.75 161 PHE B O 1
ATOM 3470 N N . ILE B 1 162 ? 13.961 -9.055 2.812 1 96.38 162 ILE B N 1
ATOM 3471 C CA . ILE B 1 162 ? 13.016 -8.109 3.396 1 96.38 162 ILE B CA 1
ATOM 3472 C C . ILE B 1 162 ? 13.18 -8.086 4.914 1 96.38 162 ILE B C 1
ATOM 3474 O O . ILE B 1 162 ? 12.828 -9.047 5.598 1 96.38 162 ILE B O 1
ATOM 3478 N N . PRO B 1 163 ? 13.734 -6.988 5.371 1 94.75 163 PRO B N 1
ATOM 3479 C CA . PRO B 1 163 ? 13.906 -6.934 6.824 1 94.75 163 PRO B CA 1
ATOM 3480 C C . PRO B 1 163 ? 12.578 -6.91 7.578 1 94.75 163 PRO B C 1
ATOM 3482 O O . PRO B 1 163 ? 11.562 -6.473 7.031 1 94.75 163 PRO B O 1
ATOM 3485 N N . PRO B 1 164 ? 12.602 -7.23 8.852 1 93.69 164 PRO B N 1
ATOM 3486 C CA . PRO B 1 164 ? 11.375 -7.414 9.625 1 93.69 164 PRO B CA 1
ATOM 3487 C C . PRO B 1 164 ? 10.5 -6.16 9.656 1 93.69 164 PRO B C 1
ATOM 3489 O O . PRO B 1 164 ? 9.289 -6.238 9.461 1 93.69 164 PRO B O 1
ATOM 3492 N N . PRO B 1 165 ? 11.031 -4.992 9.812 1 94.5 165 PRO B N 1
ATOM 3493 C CA . PRO B 1 165 ? 10.148 -3.822 9.812 1 94.5 165 PRO B CA 1
ATOM 3494 C C . PRO B 1 165 ? 9.438 -3.625 8.477 1 94.5 165 PRO B C 1
ATOM 3496 O O . PRO B 1 165 ? 8.25 -3.275 8.453 1 94.5 165 PRO B O 1
ATOM 3499 N N . SER B 1 166 ? 10.133 -3.898 7.43 1 96.31 166 SER B N 1
ATOM 3500 C CA . SER B 1 166 ? 9.539 -3.768 6.102 1 96.31 166 SER B CA 1
ATOM 3501 C C . SER B 1 166 ? 8.477 -4.836 5.863 1 96.31 166 SER B C 1
ATOM 3503 O O . SER B 1 166 ? 7.445 -4.57 5.238 1 96.31 166 SER B O 1
ATOM 3505 N N . ALA B 1 167 ? 8.789 -5.98 6.387 1 96.25 167 ALA B N 1
ATOM 3506 C CA . ALA B 1 167 ? 7.812 -7.059 6.277 1 96.25 167 ALA B CA 1
ATOM 3507 C C . ALA B 1 167 ? 6.512 -6.699 6.992 1 96.25 167 ALA B C 1
ATOM 3509 O O . ALA B 1 167 ? 5.422 -7.023 6.512 1 96.25 167 ALA B O 1
ATOM 3510 N N . THR B 1 168 ? 6.621 -6.027 8.039 1 95.88 168 THR B N 1
ATOM 3511 C CA . THR B 1 168 ? 5.449 -5.586 8.789 1 95.88 168 THR B CA 1
ATOM 3512 C C . THR B 1 168 ? 4.613 -4.613 7.965 1 95.88 168 THR B C 1
ATOM 3514 O O . THR B 1 168 ? 3.383 -4.668 7.984 1 95.88 168 THR B O 1
ATOM 3517 N N . VAL B 1 169 ? 5.301 -3.766 7.277 1 96.75 169 VAL B N 1
ATOM 3518 C CA . VAL B 1 169 ? 4.609 -2.805 6.422 1 96.75 169 VAL B CA 1
ATOM 3519 C C . VAL B 1 169 ? 3.859 -3.543 5.312 1 96.75 169 VAL B C 1
ATOM 3521 O O . VAL B 1 169 ? 2.693 -3.248 5.043 1 96.75 169 VAL B O 1
ATOM 3524 N N . ILE B 1 170 ? 4.512 -4.539 4.734 1 97.69 170 ILE B N 1
ATOM 3525 C CA . ILE B 1 170 ? 3.879 -5.332 3.688 1 97.69 170 ILE B CA 1
ATOM 3526 C C . ILE B 1 170 ? 2.629 -6.012 4.238 1 97.69 170 ILE B C 1
ATOM 3528 O O . ILE B 1 170 ? 1.573 -5.996 3.598 1 97.69 170 ILE B O 1
ATOM 3532 N N . ASP B 1 171 ? 2.736 -6.516 5.406 1 96.88 171 ASP B N 1
ATOM 3533 C CA . ASP B 1 171 ? 1.602 -7.191 6.027 1 96.88 171 ASP B CA 1
ATOM 3534 C C . ASP B 1 171 ? 0.456 -6.219 6.289 1 96.88 171 ASP B C 1
ATOM 3536 O O . ASP B 1 171 ? -0.716 -6.582 6.176 1 96.88 171 ASP B O 1
ATOM 3540 N N . GLY B 1 172 ? 0.852 -5.043 6.66 1 95.62 172 GLY B N 1
ATOM 3541 C CA . GLY B 1 172 ? -0.174 -4.027 6.824 1 95.62 172 GLY B CA 1
ATOM 3542 C C . GLY B 1 172 ? -0.969 -3.771 5.555 1 95.62 172 GLY B C 1
ATOM 3543 O O . GLY B 1 172 ? -2.201 -3.719 5.59 1 95.62 172 GLY B O 1
ATOM 3544 N N . TYR B 1 173 ? -0.262 -3.631 4.496 1 96.25 173 TYR B N 1
ATOM 3545 C CA . TYR B 1 173 ? -0.924 -3.391 3.217 1 96.25 173 TYR B CA 1
ATOM 3546 C C . TYR B 1 173 ? -1.703 -4.621 2.768 1 96.25 173 TYR B C 1
ATOM 3548 O O . TYR B 1 173 ? -2.816 -4.504 2.252 1 96.25 173 TYR B O 1
ATOM 3556 N N . PHE B 1 174 ? -1.145 -5.742 2.93 1 97.19 174 PHE B N 1
ATOM 3557 C CA . PHE B 1 174 ? -1.827 -6.977 2.562 1 97.19 174 PHE B CA 1
ATOM 3558 C C . PHE B 1 174 ? -3.139 -7.117 3.326 1 97.19 174 PHE B C 1
ATOM 3560 O O . PHE B 1 174 ? -4.184 -7.387 2.73 1 97.19 174 PHE B O 1
ATOM 3567 N N . ASN B 1 175 ? -3.09 -6.887 4.633 1 95.12 175 ASN B N 1
ATOM 3568 C CA . ASN B 1 175 ? -4.293 -6.957 5.457 1 95.12 175 ASN B CA 1
ATOM 3569 C C . ASN B 1 175 ? -5.316 -5.906 5.047 1 95.12 175 ASN B C 1
ATOM 3571 O O . ASN B 1 175 ? -6.52 -6.172 5.035 1 95.12 175 ASN B O 1
ATOM 3575 N N . TRP B 1 176 ? -4.809 -4.816 4.77 1 91.56 176 TRP B N 1
ATOM 3576 C CA . TRP B 1 176 ? -5.707 -3.762 4.316 1 91.56 176 TRP B CA 1
ATOM 3577 C C . TRP B 1 176 ? -6.406 -4.164 3.021 1 91.56 176 TRP B C 1
ATOM 3579 O O . TRP B 1 176 ? -7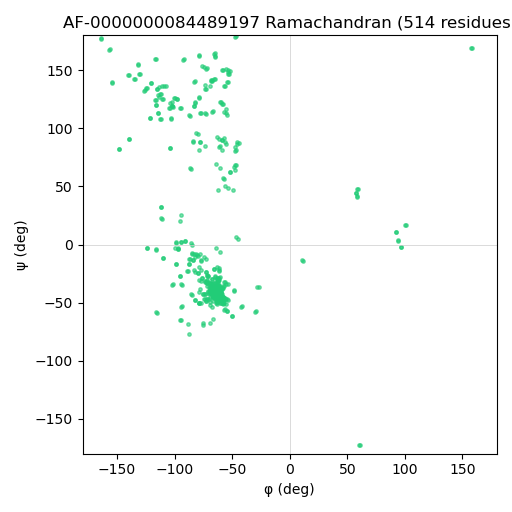.613 -3.965 2.873 1 91.56 176 TRP B O 1
ATOM 3589 N N . ILE B 1 177 ? -5.66 -4.711 2.104 1 93.06 177 ILE B N 1
ATOM 3590 C CA . ILE B 1 177 ? -6.211 -5.184 0.838 1 93.06 177 ILE B CA 1
ATOM 3591 C C . ILE B 1 177 ? -7.297 -6.227 1.105 1 93.06 177 ILE B C 1
ATOM 3593 O O . ILE B 1 177 ? -8.398 -6.141 0.562 1 93.06 177 ILE B O 1
ATOM 3597 N N . LEU B 1 178 ? -7.043 -7.133 1.968 1 93.25 178 LEU B N 1
ATOM 3598 C CA . LEU B 1 178 ? -7.977 -8.211 2.27 1 93.25 178 LEU B CA 1
ATOM 3599 C C . LEU B 1 178 ? -9.281 -7.664 2.846 1 93.25 178 LEU B C 1
ATOM 3601 O O . LEU B 1 178 ? -10.359 -8.172 2.543 1 93.25 178 LEU B O 1
ATOM 3605 N N . ASN B 1 179 ? -9.18 -6.562 3.525 1 90.62 179 ASN B N 1
ATOM 3606 C CA . ASN B 1 179 ? -10.328 -6.094 4.293 1 90.62 179 ASN B CA 1
ATOM 3607 C C . ASN B 1 179 ? -11.102 -5.016 3.543 1 90.62 179 ASN B C 1
ATOM 3609 O O . ASN B 1 179 ? -12.258 -4.742 3.857 1 90.62 179 ASN B O 1
ATOM 3613 N N . ASN B 1 180 ? -10.414 -4.48 2.562 1 86.81 180 ASN B N 1
ATOM 3614 C CA . ASN B 1 180 ? -11.047 -3.301 1.985 1 86.81 180 ASN B CA 1
ATOM 3615 C C . ASN B 1 180 ? -11.258 -3.457 0.482 1 86.81 180 ASN B C 1
ATOM 3617 O O . ASN B 1 180 ? -11.828 -2.574 -0.163 1 86.81 180 ASN B O 1
ATOM 3621 N N . THR B 1 181 ? -10.812 -4.523 -0.057 1 88.38 181 THR B N 1
ATOM 3622 C CA . THR B 1 181 ? -10.93 -4.77 -1.49 1 88.38 181 THR B CA 1
ATOM 3623 C C . THR B 1 181 ? -11.516 -6.152 -1.755 1 88.38 181 THR B C 1
ATOM 3625 O O . THR B 1 181 ? -11.312 -7.082 -0.971 1 88.38 181 THR B O 1
ATOM 3628 N N . ASN B 1 182 ? -12.266 -6.27 -2.814 1 89.06 182 ASN B N 1
ATOM 3629 C CA . ASN B 1 182 ? -12.82 -7.562 -3.195 1 89.06 182 ASN B CA 1
ATOM 3630 C C . ASN B 1 182 ? -11.773 -8.445 -3.875 1 89.06 182 ASN B C 1
ATOM 3632 O O . ASN B 1 182 ? -11.656 -8.438 -5.102 1 89.06 182 ASN B O 1
ATOM 3636 N N . VAL B 1 183 ? -11.062 -9.18 -3.07 1 94.5 183 VAL B N 1
ATOM 3637 C CA . VAL B 1 183 ? -10.055 -10.078 -3.623 1 94.5 183 VAL B CA 1
ATOM 3638 C C . VAL B 1 183 ? -10.484 -11.531 -3.404 1 94.5 183 VAL B C 1
ATOM 3640 O O . VAL B 1 183 ? -9.633 -12.414 -3.236 1 94.5 183 VAL B O 1
ATOM 3643 N N . ASN B 1 184 ? -11.758 -11.734 -3.428 1 89.5 184 ASN B N 1
ATOM 3644 C CA . ASN B 1 184 ? -12.305 -13.07 -3.189 1 89.5 184 ASN B CA 1
ATOM 3645 C C . ASN B 1 184 ? -11.906 -14.039 -4.297 1 89.5 184 ASN B C 1
ATOM 3647 O O . ASN B 1 184 ? -11.844 -13.664 -5.469 1 89.5 184 ASN B O 1
ATOM 3651 N N . VAL B 1 185 ? -11.656 -15.211 -3.875 1 92.44 185 VAL B N 1
ATOM 3652 C CA . VAL B 1 185 ? -11.312 -16.312 -4.762 1 92.44 185 VAL B CA 1
ATOM 3653 C C . VAL B 1 185 ? -12.25 -17.5 -4.5 1 92.44 185 VAL B C 1
ATOM 3655 O O . VAL B 1 185 ? -12.477 -17.875 -3.35 1 92.44 185 VAL B O 1
ATOM 3658 N N . ASP B 1 186 ? -12.734 -17.984 -5.594 1 84 186 ASP B N 1
ATOM 3659 C CA . ASP B 1 186 ? -13.695 -19.078 -5.441 1 84 186 ASP B CA 1
ATOM 3660 C C . ASP B 1 186 ? -13.016 -20.438 -5.562 1 84 186 ASP B C 1
ATOM 3662 O O . ASP B 1 186 ? -13.492 -21.422 -4.996 1 84 186 ASP B O 1
ATOM 3666 N N . LEU B 1 187 ? -11.922 -20.438 -6.293 1 86.81 187 LEU B N 1
ATOM 3667 C CA . LEU B 1 187 ? -11.203 -21.688 -6.508 1 86.81 187 LEU B CA 1
ATOM 3668 C C . LEU B 1 187 ? -9.734 -21.438 -6.805 1 86.81 187 LEU B C 1
ATOM 3670 O O . LEU B 1 187 ? -9.398 -20.516 -7.562 1 86.81 187 LEU B O 1
ATOM 3674 N N . ILE B 1 188 ? -8.875 -22.281 -6.223 1 91.44 188 ILE B N 1
ATOM 3675 C CA . ILE B 1 188 ? -7.453 -22.266 -6.543 1 91.44 188 ILE B CA 1
ATOM 3676 C C . ILE B 1 188 ? -7.078 -23.516 -7.324 1 91.44 188 ILE B C 1
ATOM 3678 O O . ILE B 1 188 ? -7.395 -24.641 -6.898 1 91.44 188 ILE B O 1
ATOM 3682 N N . VAL B 1 189 ? -6.5 -23.266 -8.453 1 88.06 189 VAL B N 1
ATOM 3683 C CA . VAL B 1 189 ? -5.91 -24.375 -9.195 1 88.06 189 VAL B CA 1
ATOM 3684 C C . VAL B 1 189 ? -4.395 -24.375 -9.008 1 88.06 189 VAL B C 1
ATOM 3686 O O . VAL B 1 189 ? -3.717 -23.406 -9.352 1 88.06 189 VAL B O 1
ATOM 3689 N N . TYR B 1 190 ? -3.906 -25.469 -8.438 1 91.75 190 TYR B N 1
ATOM 3690 C CA . TYR B 1 190 ? -2.475 -25.594 -8.195 1 91.75 190 TYR B CA 1
ATOM 3691 C C . TYR B 1 190 ? -1.824 -26.516 -9.219 1 91.75 190 TYR B C 1
ATOM 3693 O O . TYR B 1 190 ? -2.051 -27.719 -9.195 1 91.75 190 TYR B O 1
ATOM 3701 N N . LEU B 1 191 ? -1.053 -25.875 -10.117 1 92.56 191 LEU B N 1
ATOM 3702 C CA . LEU B 1 191 ? -0.255 -26.672 -11.047 1 92.56 191 LEU B CA 1
ATOM 3703 C C . LEU B 1 191 ? 1.021 -27.172 -10.367 1 92.56 191 LEU B C 1
ATOM 3705 O O . LEU B 1 191 ? 2.051 -26.484 -10.406 1 92.56 191 LEU B O 1
ATOM 3709 N N . ARG B 1 192 ? 0.921 -28.344 -9.875 1 92.19 192 ARG B N 1
ATOM 3710 C CA . ARG B 1 192 ? 2.014 -28.906 -9.094 1 92.19 192 ARG B CA 1
ATOM 3711 C C . ARG B 1 192 ? 3.074 -29.516 -10 1 92.19 192 ARG B C 1
ATOM 3713 O O . ARG B 1 192 ? 2.771 -30.391 -10.812 1 92.19 192 ARG B O 1
ATOM 3720 N N . THR B 1 193 ? 4.273 -28.969 -9.891 1 94.88 193 THR B N 1
ATOM 3721 C CA . THR B 1 193 ? 5.387 -29.406 -10.727 1 94.88 193 THR B CA 1
ATOM 3722 C C . THR B 1 193 ? 6.648 -29.578 -9.898 1 94.88 193 THR B C 1
ATOM 3724 O O . THR B 1 193 ? 6.934 -28.781 -9.008 1 94.88 193 THR B O 1
ATOM 3727 N N . THR B 1 194 ? 7.41 -30.594 -10.234 1 96.06 194 THR B N 1
ATOM 3728 C CA . THR B 1 194 ? 8.641 -30.812 -9.484 1 96.06 194 THR B CA 1
ATOM 3729 C C . THR B 1 194 ? 9.68 -29.75 -9.82 1 96.06 194 THR B C 1
ATOM 3731 O O . THR B 1 194 ? 9.688 -29.219 -10.938 1 96.06 194 THR B O 1
ATOM 3734 N N . PRO B 1 195 ? 10.578 -29.453 -8.859 1 97.5 195 PRO B N 1
ATOM 3735 C CA . PRO B 1 195 ? 11.625 -28.469 -9.117 1 97.5 195 PRO B CA 1
ATOM 3736 C C . PRO B 1 195 ? 12.5 -28.828 -10.32 1 97.5 195 PRO B C 1
ATOM 3738 O O . PRO B 1 195 ? 12.898 -27.938 -11.078 1 97.5 195 PRO B O 1
ATOM 3741 N N . GLU B 1 196 ? 12.766 -30.125 -10.516 1 96.5 196 GLU B N 1
ATOM 3742 C CA . GLU B 1 196 ? 13.586 -30.562 -11.641 1 96.5 196 GLU B CA 1
ATOM 3743 C C . GLU B 1 196 ? 12.922 -30.203 -12.969 1 96.5 196 GLU B C 1
ATOM 3745 O O . GLU B 1 196 ? 13.57 -29.688 -13.875 1 96.5 196 GLU B O 1
ATOM 3750 N N . THR B 1 197 ? 11.664 -30.469 -13.047 1 95.06 197 THR B N 1
ATOM 3751 C CA . THR B 1 197 ? 10.914 -30.203 -14.266 1 95.06 197 THR B CA 1
ATOM 3752 C C . THR B 1 197 ? 10.859 -28.703 -14.547 1 95.06 197 THR B C 1
ATOM 3754 O O . THR B 1 197 ? 11.133 -28.266 -15.672 1 95.06 197 THR B O 1
ATOM 3757 N N . VAL B 1 198 ? 10.531 -27.906 -13.508 1 95.19 198 VAL B N 1
ATOM 3758 C CA . VAL B 1 198 ? 10.367 -26.469 -13.734 1 95.19 198 VAL B CA 1
ATOM 3759 C C . VAL B 1 198 ? 11.727 -25.844 -14.055 1 95.19 198 VAL B C 1
ATOM 3761 O O . VAL B 1 198 ? 11.812 -24.938 -14.898 1 95.19 198 VAL B O 1
ATOM 3764 N N . TYR B 1 199 ? 12.766 -26.344 -13.414 1 94.94 199 TYR B N 1
ATOM 3765 C CA . TYR B 1 199 ? 14.086 -25.797 -13.68 1 94.94 199 TYR B CA 1
ATOM 3766 C C . TYR B 1 199 ? 14.508 -26.062 -15.117 1 94.94 199 TYR B C 1
ATOM 3768 O O . TYR B 1 199 ? 15.078 -25.188 -15.781 1 94.94 199 TYR B O 1
ATOM 3776 N N . LYS B 1 200 ? 14.234 -27.234 -15.57 1 94.19 200 LYS B N 1
ATOM 3777 C CA . LYS B 1 200 ? 14.5 -27.562 -16.969 1 94.19 200 LYS B CA 1
ATOM 3778 C C . LYS B 1 200 ? 13.734 -26.641 -17.906 1 94.19 200 LYS B C 1
ATOM 3780 O O . LYS B 1 200 ? 14.305 -26.109 -18.875 1 94.19 200 LYS B O 1
ATOM 3785 N N . ARG B 1 201 ? 12.508 -26.359 -17.625 1 92.19 201 ARG B N 1
ATOM 3786 C CA . ARG B 1 201 ? 11.672 -25.5 -18.469 1 92.19 201 ARG B CA 1
ATOM 3787 C C . ARG B 1 201 ? 12.188 -24.062 -18.469 1 92.19 201 ARG B C 1
ATOM 3789 O O . ARG B 1 201 ? 12.211 -23.406 -19.516 1 92.19 201 ARG B O 1
ATOM 3796 N N . ILE B 1 202 ? 12.57 -23.562 -17.297 1 91.25 202 ILE B N 1
ATOM 3797 C CA . ILE B 1 202 ? 13.094 -22.203 -17.172 1 91.25 202 ILE B CA 1
ATOM 3798 C C . ILE B 1 202 ? 14.375 -22.062 -17.984 1 91.25 202 ILE B C 1
ATOM 3800 O O . ILE B 1 202 ? 14.562 -21.062 -18.688 1 91.25 202 ILE B O 1
ATOM 3804 N N . THR B 1 203 ? 15.227 -23.078 -17.922 1 91.38 203 THR B N 1
ATOM 3805 C CA . THR B 1 203 ? 16.5 -23.062 -18.625 1 91.38 203 THR B CA 1
ATOM 3806 C C . THR B 1 203 ? 16.281 -23.125 -20.141 1 91.38 203 THR B C 1
ATOM 3808 O O . THR B 1 203 ? 16.938 -22.422 -20.906 1 91.38 203 THR B O 1
ATOM 3811 N N . GLU B 1 204 ? 15.273 -23.812 -20.547 1 91.25 204 GLU B N 1
ATOM 3812 C CA . GLU B 1 204 ? 14.969 -23.969 -21.953 1 91.25 204 GLU B CA 1
ATOM 3813 C C . GLU B 1 204 ? 14.352 -22.703 -22.531 1 91.25 204 GLU B C 1
ATOM 3815 O O . GLU B 1 204 ? 14.656 -22.312 -23.656 1 91.25 204 GLU B O 1
ATOM 3820 N N . ARG B 1 205 ? 13.484 -22.141 -21.797 1 87.5 205 ARG B N 1
ATOM 3821 C CA . ARG B 1 205 ? 12.812 -20.938 -22.281 1 87.5 205 ARG B CA 1
ATOM 3822 C C . ARG B 1 205 ? 13.766 -19.75 -22.281 1 87.5 205 ARG B C 1
ATOM 3824 O O . ARG B 1 205 ? 13.609 -18.828 -23.094 1 87.5 205 ARG B O 1
ATOM 3831 N N . ASN B 1 206 ? 14.734 -19.672 -21.406 1 86 206 ASN B N 1
ATOM 3832 C CA . ASN B 1 206 ? 15.883 -18.766 -21.406 1 86 206 ASN B CA 1
ATOM 3833 C C . ASN B 1 206 ? 15.445 -17.312 -21.406 1 86 206 ASN B C 1
ATOM 3835 O O . ASN B 1 206 ? 15.93 -16.516 -22.203 1 86 206 ASN B O 1
ATOM 3839 N N . ARG B 1 207 ? 14.547 -16.953 -20.562 1 81.44 207 ARG B N 1
ATOM 3840 C CA . ARG B 1 207 ? 14.219 -15.547 -20.359 1 81.44 207 ARG B CA 1
ATOM 3841 C C . ARG B 1 207 ? 15.383 -14.797 -19.719 1 81.44 207 ARG B C 1
ATOM 3843 O O . ARG B 1 207 ? 16.016 -15.305 -18.781 1 81.44 207 ARG B O 1
ATOM 3850 N N . GLN B 1 208 ? 15.609 -13.586 -20.141 1 82.06 208 GLN B N 1
ATOM 3851 C CA . GLN B 1 208 ? 16.766 -12.797 -19.719 1 82.06 208 GLN B CA 1
ATOM 3852 C C . GLN B 1 208 ? 16.75 -12.562 -18.219 1 82.06 208 GLN B C 1
ATOM 3854 O O . GLN B 1 208 ? 17.781 -12.703 -17.547 1 82.06 208 GLN B O 1
ATOM 3859 N N . GLU B 1 209 ? 15.594 -12.305 -17.625 1 80.25 209 GLU B N 1
ATOM 3860 C CA . GLU B 1 209 ? 15.484 -11.977 -16.219 1 80.25 209 GLU B CA 1
ATOM 3861 C C . GLU B 1 209 ? 15.711 -13.203 -15.344 1 80.25 209 GLU B C 1
ATOM 3863 O O . GLU B 1 209 ? 16.156 -13.086 -14.195 1 80.25 209 GLU B O 1
ATOM 3868 N N . GLU B 1 210 ? 15.469 -14.414 -15.945 1 80.94 210 GLU B N 1
ATOM 3869 C CA . GLU B 1 210 ? 15.469 -15.633 -15.148 1 80.94 210 GLU B CA 1
ATOM 3870 C C . GLU B 1 210 ? 16.844 -16.312 -15.172 1 80.94 210 GLU B C 1
ATOM 3872 O O . GLU B 1 210 ? 17.047 -17.328 -14.516 1 80.94 210 GLU B O 1
ATOM 3877 N N . LYS B 1 211 ? 17.75 -15.703 -15.82 1 82.88 211 LYS B N 1
ATOM 3878 C CA . LYS B 1 211 ? 19.062 -16.328 -16 1 82.88 211 LYS B CA 1
ATOM 3879 C C . LYS B 1 211 ? 19.781 -16.5 -14.672 1 82.88 211 LYS B C 1
ATOM 3881 O O . LYS B 1 211 ? 20.578 -17.422 -14.5 1 82.88 211 LYS B O 1
ATOM 3886 N N . ALA B 1 212 ? 19.453 -15.656 -13.789 1 80.75 212 ALA B N 1
ATOM 3887 C CA . ALA B 1 212 ? 20.141 -15.688 -12.508 1 80.75 212 ALA B CA 1
ATOM 3888 C C . ALA B 1 212 ? 19.422 -16.578 -11.508 1 80.75 212 ALA B C 1
ATOM 3890 O O . ALA B 1 212 ? 19.891 -16.781 -10.391 1 80.75 212 ALA B O 1
ATOM 3891 N N . VAL B 1 213 ? 18.344 -17.25 -11.914 1 85.75 213 VAL B N 1
ATOM 3892 C CA . VAL B 1 213 ? 17.547 -18.047 -10.977 1 85.75 213 VAL B CA 1
ATOM 3893 C C . VAL B 1 213 ? 18.25 -19.391 -10.727 1 85.75 213 VAL B C 1
ATOM 3895 O O . VAL B 1 213 ? 18.578 -20.109 -11.672 1 85.75 213 VAL B O 1
ATOM 3898 N N . SER B 1 214 ? 18.484 -19.766 -9.5 1 90.19 214 SER B N 1
ATOM 3899 C CA . SER B 1 214 ? 19.172 -21 -9.148 1 90.19 214 SER B CA 1
ATOM 3900 C C . SER B 1 214 ? 18.172 -22.125 -8.914 1 90.19 214 SER B C 1
ATOM 3902 O O . SER B 1 214 ? 17 -21.875 -8.617 1 90.19 214 SER B O 1
ATOM 3904 N N . PHE B 1 215 ? 18.656 -23.281 -9.016 1 94.75 215 PHE B N 1
ATOM 3905 C CA . PHE B 1 215 ? 17.828 -24.438 -8.703 1 94.75 215 PHE B CA 1
ATOM 3906 C C . PHE B 1 215 ? 17.391 -24.422 -7.242 1 94.75 215 PHE B C 1
ATOM 3908 O O . PHE B 1 215 ? 16.266 -24.797 -6.918 1 94.75 215 PHE B O 1
ATOM 3915 N N . GLN B 1 216 ? 18.266 -23.969 -6.422 1 94.69 216 GLN B N 1
ATOM 3916 C CA . GLN B 1 216 ? 17.938 -23.875 -5.004 1 94.69 216 GLN B CA 1
ATOM 3917 C C . GLN B 1 216 ? 16.75 -22.938 -4.762 1 94.69 216 GLN B C 1
ATOM 3919 O O . GLN B 1 216 ? 15.867 -23.25 -3.969 1 94.69 216 GLN B O 1
ATOM 3924 N N . TYR B 1 217 ? 16.781 -21.875 -5.465 1 90.75 217 TYR B N 1
ATOM 3925 C CA . TYR B 1 217 ? 15.664 -20.938 -5.352 1 90.75 217 TYR B CA 1
ATOM 3926 C C . TYR B 1 217 ? 14.352 -21.594 -5.746 1 90.75 217 TYR B C 1
ATOM 3928 O O . TYR B 1 217 ? 13.359 -21.5 -5.027 1 90.75 217 TYR B O 1
ATOM 3936 N N . ILE B 1 218 ? 14.43 -22.312 -6.809 1 94.69 218 ILE B N 1
ATOM 3937 C CA . ILE B 1 218 ? 13.242 -22.953 -7.348 1 94.69 218 ILE B CA 1
ATOM 3938 C C . ILE B 1 218 ? 12.766 -24.047 -6.383 1 94.69 218 ILE B C 1
ATOM 3940 O O . ILE B 1 218 ? 11.57 -24.188 -6.129 1 94.69 218 ILE B O 1
ATOM 3944 N N . SER B 1 219 ? 13.656 -24.75 -5.875 1 97.44 219 SER B N 1
ATOM 3945 C CA . SER B 1 219 ? 13.336 -25.828 -4.949 1 97.44 219 SER B CA 1
ATOM 3946 C C . SER B 1 219 ? 12.695 -25.297 -3.674 1 97.44 219 SER B C 1
ATOM 3948 O O . SER B 1 219 ? 11.695 -25.844 -3.199 1 97.44 219 SER B O 1
ATOM 3950 N N . GLU B 1 220 ? 13.203 -24.25 -3.191 1 96.88 220 GLU B N 1
ATOM 3951 C CA . GLU B 1 220 ? 12.648 -23.656 -1.98 1 96.88 220 GLU B CA 1
ATOM 3952 C C . GLU B 1 220 ? 11.273 -23.047 -2.24 1 96.88 220 GLU B C 1
ATOM 3954 O O . GLU B 1 220 ? 10.383 -23.141 -1.395 1 96.88 220 GLU B O 1
ATOM 3959 N N . LEU B 1 221 ? 11.18 -22.438 -3.344 1 96.25 221 LEU B N 1
ATOM 3960 C CA . LEU B 1 221 ? 9.883 -21.875 -3.723 1 96.25 221 LEU B CA 1
ATOM 3961 C C . LEU B 1 221 ? 8.836 -22.984 -3.859 1 96.25 221 LEU B C 1
ATOM 3963 O O . LEU B 1 221 ? 7.68 -22.797 -3.471 1 96.25 221 LEU B O 1
ATOM 3967 N N . HIS B 1 222 ? 9.242 -24.094 -4.422 1 97.69 222 HIS B N 1
ATOM 3968 C CA . HIS B 1 222 ? 8.367 -25.266 -4.504 1 97.69 222 HIS B CA 1
ATOM 3969 C C . HIS B 1 222 ? 7.879 -25.688 -3.119 1 97.69 222 HIS B C 1
ATOM 3971 O O . HIS B 1 222 ? 6.684 -25.922 -2.922 1 97.69 222 HIS B O 1
ATOM 3977 N N . GLU B 1 223 ? 8.773 -25.734 -2.234 1 98.19 223 GLU B N 1
ATOM 3978 C CA . GLU B 1 223 ? 8.422 -26.172 -0.883 1 98.19 223 GLU B CA 1
ATOM 3979 C C . GLU B 1 223 ? 7.41 -25.234 -0.244 1 98.19 223 GLU B C 1
ATOM 3981 O O . GLU B 1 223 ? 6.504 -25.672 0.467 1 98.19 223 GLU B O 1
ATOM 3986 N N . ILE B 1 224 ? 7.547 -24.016 -0.471 1 98 224 ILE B N 1
ATOM 3987 C CA . ILE B 1 224 ? 6.625 -23.031 0.092 1 98 224 ILE B CA 1
ATOM 3988 C C . ILE B 1 224 ? 5.242 -23.203 -0.526 1 98 224 ILE B C 1
ATOM 3990 O O . ILE B 1 224 ? 4.23 -23.188 0.182 1 98 224 ILE B O 1
ATOM 3994 N N . HIS B 1 225 ? 5.238 -23.422 -1.84 1 98.19 225 HIS B N 1
ATOM 3995 C CA . HIS B 1 225 ? 3.957 -23.688 -2.482 1 98.19 225 HIS B CA 1
ATOM 3996 C C . HIS B 1 225 ? 3.318 -24.953 -1.915 1 98.19 225 HIS B C 1
ATOM 3998 O O . HIS B 1 225 ? 2.107 -24.984 -1.676 1 98.19 225 HIS B O 1
ATOM 4004 N N . GLU B 1 226 ? 4.105 -25.938 -1.681 1 97.88 226 GLU B N 1
ATOM 4005 C CA . GLU B 1 226 ? 3.615 -27.203 -1.125 1 97.88 226 GLU B CA 1
ATOM 4006 C C . GLU B 1 226 ? 3.025 -27 0.267 1 97.88 226 GLU B C 1
ATOM 4008 O O . GLU B 1 226 ? 1.929 -27.484 0.56 1 97.88 226 GLU B O 1
ATOM 4013 N N . LYS B 1 227 ? 3.721 -26.312 1.044 1 97.75 227 LYS B N 1
ATOM 4014 C CA . LYS B 1 227 ? 3.277 -26.094 2.416 1 97.75 227 LYS B CA 1
ATOM 4015 C C . LYS B 1 227 ? 1.979 -25.281 2.447 1 97.75 227 LYS B C 1
ATOM 4017 O O . LYS B 1 227 ? 1.12 -25.516 3.299 1 97.75 227 LYS B O 1
ATOM 4022 N N . TRP B 1 228 ? 1.823 -24.375 1.491 1 97.81 228 TRP B N 1
ATOM 4023 C CA . TRP B 1 228 ? 0.631 -23.547 1.459 1 97.81 228 TRP B CA 1
ATOM 4024 C C . TRP B 1 228 ? -0.533 -24.266 0.798 1 97.81 228 TRP B C 1
ATOM 4026 O O . TRP B 1 228 ? -1.611 -24.391 1.385 1 97.81 228 TRP B O 1
ATOM 4036 N N . LEU B 1 229 ? -0.278 -24.844 -0.318 1 96.06 229 LEU B N 1
ATOM 4037 C CA . LEU B 1 229 ? -1.389 -25.266 -1.165 1 96.06 229 LEU B CA 1
ATOM 4038 C C . LEU B 1 229 ? -1.634 -26.766 -1.033 1 96.06 229 LEU B C 1
ATOM 4040 O O . LEU B 1 229 ? -2.768 -27.219 -1.178 1 96.06 229 LEU B O 1
ATOM 4044 N N . TYR B 1 230 ? -0.627 -27.484 -0.85 1 94.25 230 TYR B N 1
ATOM 4045 C CA . TYR B 1 230 ? -0.763 -28.938 -0.835 1 94.25 230 TYR B CA 1
ATOM 4046 C C . TYR B 1 230 ? -0.939 -29.453 0.587 1 94.25 230 TYR B C 1
ATOM 4048 O O . TYR B 1 230 ? -1.928 -30.125 0.893 1 94.25 230 TYR B O 1
ATOM 4056 N N . HIS B 1 231 ? -0.026 -29.078 1.465 1 94.62 231 HIS B N 1
ATOM 4057 C CA . HIS B 1 231 ? -0.053 -29.562 2.836 1 94.62 231 HIS B CA 1
ATOM 4058 C C . HIS B 1 231 ? -0.899 -28.672 3.73 1 94.62 231 HIS B C 1
ATOM 4060 O O . HIS B 1 231 ? -1.331 -29.094 4.809 1 94.62 231 HIS B O 1
ATOM 4066 N N . LYS B 1 232 ? -1.096 -27.453 3.365 1 92.31 232 LYS B N 1
ATOM 4067 C CA . LYS B 1 232 ? -1.915 -26.484 4.078 1 92.31 232 LYS B CA 1
ATOM 4068 C C . LYS B 1 232 ? -1.424 -26.297 5.512 1 92.31 232 LYS B C 1
ATOM 4070 O O . LYS B 1 232 ? -2.223 -26.281 6.453 1 92.31 232 LYS B O 1
ATOM 4075 N N . THR B 1 233 ? -0.091 -26.188 5.641 1 91.94 233 THR B N 1
ATOM 4076 C CA . THR B 1 233 ? 0.53 -26.062 6.957 1 91.94 233 THR B CA 1
ATOM 4077 C C . THR B 1 233 ? 1.104 -24.656 7.152 1 91.94 233 THR B C 1
ATOM 4079 O O . THR B 1 233 ? 1.553 -24.312 8.25 1 91.94 233 THR B O 1
ATOM 4082 N N . LEU B 1 234 ? 1.174 -23.922 6.18 1 93.06 234 LEU B N 1
ATOM 4083 C CA . LEU B 1 234 ? 1.815 -22.609 6.254 1 93.06 234 LEU B CA 1
ATOM 4084 C C . LEU B 1 234 ? 0.788 -21.516 6.516 1 93.06 234 LEU B C 1
ATOM 4086 O O . LEU B 1 234 ? 0.838 -20.844 7.547 1 93.06 234 LEU B O 1
ATOM 4090 N N . TYR B 1 235 ? -0.139 -21.266 5.598 1 93.12 235 TYR B N 1
ATOM 4091 C CA . TYR B 1 235 ? -1.235 -20.312 5.699 1 93.12 235 TYR B CA 1
ATOM 4092 C C . TYR B 1 235 ? -2.557 -20.953 5.293 1 93.12 235 TYR B C 1
ATOM 4094 O O . TYR B 1 235 ? -2.574 -21.922 4.539 1 93.12 235 TYR B O 1
ATOM 4102 N N . SER B 1 236 ? -3.648 -20.375 5.82 1 92 236 SER B N 1
ATOM 4103 C CA . SER B 1 236 ? -4.961 -20.844 5.398 1 92 236 SER B CA 1
ATOM 4104 C C . SER B 1 236 ? -5.246 -20.484 3.945 1 92 236 SER B C 1
ATOM 4106 O O . SER B 1 236 ? -4.844 -19.406 3.484 1 92 236 SER B O 1
ATOM 4108 N N . CYS B 1 237 ? -5.848 -21.375 3.26 1 90.69 237 CYS B N 1
ATOM 4109 C CA . CYS B 1 237 ? -6.262 -21.094 1.891 1 90.69 237 CYS B CA 1
ATOM 4110 C C . CYS B 1 237 ? -7.594 -20.344 1.868 1 90.69 237 CYS B C 1
ATOM 4112 O O . CYS B 1 237 ? -8.516 -20.688 2.609 1 90.69 237 CYS B O 1
ATOM 4114 N N . PRO B 1 238 ? -7.691 -19.391 0.959 1 90.31 238 PRO B N 1
ATOM 4115 C CA . PRO B 1 238 ? -8.93 -18.609 0.907 1 90.31 238 PRO B CA 1
ATOM 4116 C C . PRO B 1 238 ? -10.07 -19.375 0.226 1 90.31 238 PRO B C 1
ATOM 4118 O O . PRO B 1 238 ? -11.227 -18.938 0.286 1 90.31 238 PRO B O 1
ATOM 4121 N N . SER B 1 239 ? -9.719 -20.438 -0.433 1 86 239 SER B N 1
ATOM 4122 C CA . SER B 1 239 ? -10.688 -21.219 -1.2 1 86 239 SER B CA 1
ATOM 4123 C C . SER B 1 239 ? -10.211 -22.656 -1.381 1 86 239 SER B C 1
ATOM 4125 O O . SER B 1 239 ? -9.062 -22.984 -1.072 1 86 239 SER B O 1
ATOM 4127 N N . PRO B 1 240 ? -11.172 -23.484 -1.849 1 82.5 240 PRO B N 1
ATOM 4128 C CA . PRO B 1 240 ? -10.719 -24.859 -2.141 1 82.5 240 PRO B CA 1
ATOM 4129 C C . PRO B 1 240 ? -9.594 -24.891 -3.176 1 82.5 240 PRO B C 1
ATOM 4131 O O . PRO B 1 240 ? -9.523 -24.016 -4.043 1 82.5 240 PRO B O 1
ATOM 4134 N N . VAL B 1 241 ? -8.773 -25.938 -2.992 1 87.81 241 VAL B N 1
ATOM 4135 C CA . VAL B 1 241 ? -7.625 -26.062 -3.877 1 87.81 241 VAL B CA 1
ATOM 4136 C C . VAL B 1 241 ? -7.75 -27.344 -4.711 1 87.81 241 VAL B C 1
ATOM 4138 O O . VAL B 1 241 ? -7.898 -28.438 -4.164 1 87.81 241 VAL B O 1
ATOM 4141 N N . LEU B 1 242 ? -7.773 -27.125 -5.992 1 81.75 242 LEU B N 1
ATOM 4142 C CA . LEU B 1 242 ? -7.668 -28.234 -6.93 1 81.75 242 LEU B CA 1
ATOM 4143 C C . LEU B 1 242 ? -6.227 -28.422 -7.379 1 81.75 242 LEU B C 1
ATOM 4145 O O . LEU B 1 242 ? -5.645 -27.547 -8.023 1 81.75 242 LEU B O 1
ATOM 4149 N N . VAL B 1 243 ? -5.641 -29.578 -7.078 1 86.06 243 VAL B N 1
ATOM 4150 C CA . VAL B 1 243 ? -4.242 -29.844 -7.406 1 86.06 243 VAL B CA 1
ATOM 4151 C C . VAL B 1 243 ? -4.16 -30.641 -8.703 1 86.06 243 VAL B C 1
ATOM 4153 O O . VAL B 1 243 ? -4.781 -31.703 -8.828 1 86.06 243 VAL B O 1
ATOM 4156 N N . LEU B 1 244 ? -3.375 -30.078 -9.688 1 79.94 244 LEU B N 1
ATOM 4157 C CA . LEU B 1 244 ? -3.146 -30.766 -10.953 1 79.94 244 LEU B CA 1
ATOM 4158 C C . LEU B 1 244 ? -1.677 -31.141 -11.109 1 79.94 244 LEU B C 1
ATOM 4160 O O . LEU B 1 244 ? -0.792 -30.328 -10.852 1 79.94 244 LEU B O 1
ATOM 4164 N N . ASP B 1 245 ? -1.468 -32.375 -11.516 1 82.12 245 ASP B N 1
ATOM 4165 C CA . ASP B 1 245 ? -0.1 -32.781 -11.836 1 82.12 245 ASP B CA 1
ATOM 4166 C C . ASP B 1 245 ? 0.359 -32.156 -13.148 1 82.12 245 ASP B C 1
ATOM 4168 O O . ASP B 1 245 ? -0.104 -32.531 -14.227 1 82.12 245 ASP B O 1
ATOM 4172 N N . ALA B 1 246 ? 1.305 -31.266 -13.039 1 85.5 246 ALA B N 1
ATOM 4173 C CA . ALA B 1 246 ? 1.719 -30.5 -14.219 1 85.5 246 ALA B CA 1
ATOM 4174 C C . ALA B 1 246 ? 3.127 -30.891 -14.656 1 85.5 246 ALA B C 1
ATOM 4176 O O . ALA B 1 246 ? 3.836 -30.094 -15.273 1 85.5 246 ALA B O 1
ATOM 4177 N N . ASN B 1 247 ? 3.621 -32.062 -14.297 1 87.06 247 ASN B N 1
ATOM 4178 C CA . ASN B 1 247 ? 4.926 -32.531 -14.742 1 87.06 247 ASN B CA 1
ATOM 4179 C C . ASN B 1 247 ? 4.875 -33.031 -16.188 1 87.06 247 ASN B C 1
ATOM 4181 O O . ASN B 1 247 ? 5.91 -33.156 -16.844 1 87.06 247 ASN B O 1
ATOM 4185 N N . LEU B 1 248 ? 3.734 -33.438 -16.797 1 68.19 248 LEU B N 1
ATOM 4186 C CA . LEU B 1 248 ? 3.656 -34 -18.141 1 68.19 248 LEU B CA 1
ATOM 4187 C C . LEU B 1 248 ? 3.945 -32.969 -19.203 1 68.19 248 LEU B C 1
ATOM 4189 O O . LEU B 1 248 ? 3.631 -31.781 -19.016 1 68.19 248 LEU B O 1
ATOM 4193 N N . ASP B 1 249 ? 4.816 -33.25 -20.359 1 56.25 249 ASP B N 1
ATOM 4194 C CA . ASP B 1 249 ? 5.355 -32.406 -21.438 1 56.25 249 ASP B CA 1
ATOM 4195 C C . ASP B 1 249 ? 4.238 -31.656 -22.156 1 56.25 249 ASP B C 1
ATOM 4197 O O . ASP B 1 249 ? 3.102 -32.125 -22.203 1 56.25 249 ASP B O 1
ATOM 4201 N N . LYS B 1 250 ? 4.422 -30.266 -22.562 1 50.69 250 LYS B N 1
ATOM 4202 C CA . LYS B 1 250 ? 3.588 -29.281 -23.234 1 50.69 250 LYS B CA 1
ATOM 4203 C C . LYS B 1 250 ? 2.826 -29.922 -24.406 1 50.69 250 LYS B C 1
ATOM 4205 O O . LYS B 1 250 ? 1.67 -29.578 -24.656 1 50.69 250 LYS B O 1
ATOM 4210 N N . LYS B 1 251 ? 3.506 -30.578 -25.312 1 44.81 251 LYS B N 1
ATOM 4211 C CA . LYS B 1 251 ? 2.971 -31.062 -26.594 1 44.81 251 LYS B CA 1
ATOM 4212 C C . LYS B 1 251 ? 1.724 -31.922 -26.375 1 44.81 251 LYS B C 1
ATOM 4214 O O . LYS B 1 251 ? 0.811 -31.906 -27.203 1 44.81 251 LYS B O 1
ATOM 4219 N N . ASN B 1 252 ? 1.746 -32.5 -25.469 1 40.22 252 ASN B N 1
ATOM 4220 C CA . ASN B 1 252 ? 0.624 -33.406 -25.312 1 40.22 252 ASN B CA 1
ATOM 4221 C C . ASN B 1 252 ? -0.58 -32.719 -24.672 1 40.22 252 ASN B C 1
ATOM 4223 O O . ASN B 1 252 ? -1.654 -33.312 -24.562 1 40.22 252 ASN B O 1
ATOM 4227 N N . ILE B 1 253 ? -0.38 -31.469 -24.422 1 39.78 253 ILE B N 1
ATOM 4228 C CA . ILE B 1 253 ? -1.506 -30.719 -23.859 1 39.78 253 ILE B CA 1
ATOM 4229 C C . ILE B 1 253 ? -2.48 -30.359 -24.984 1 39.78 253 ILE B C 1
ATOM 4231 O O . ILE B 1 253 ? -3.697 -30.469 -24.812 1 39.78 253 ILE B O 1
ATOM 4235 N N . ILE B 1 254 ? -1.991 -29.922 -26.297 1 37.84 254 ILE B N 1
ATOM 4236 C CA . ILE B 1 254 ? -2.816 -29.469 -27.406 1 37.84 254 ILE B CA 1
ATOM 4237 C C . ILE B 1 254 ? -3.463 -30.672 -28.109 1 37.84 254 ILE B C 1
ATOM 4239 O O . ILE B 1 254 ? -4.621 -30.609 -28.516 1 37.84 254 ILE B O 1
ATOM 4243 N N . ALA B 1 255 ? -2.76 -31.625 -28.453 1 34.38 255 ALA B N 1
ATOM 4244 C CA . ALA B 1 255 ? -3.301 -32.688 -29.312 1 34.38 255 ALA B CA 1
ATOM 4245 C C . ALA B 1 255 ? -4.543 -33.312 -28.688 1 34.38 255 ALA B C 1
ATOM 4247 O O . ALA B 1 255 ? -5.434 -33.781 -29.391 1 34.38 255 ALA B O 1
ATOM 4248 N N . GLU B 1 256 ? -4.57 -33.344 -27.562 1 34.12 256 GLU B N 1
ATOM 4249 C CA . GLU B 1 256 ? -5.734 -34.031 -27 1 34.12 256 GLU B CA 1
ATOM 4250 C C . GLU B 1 256 ? -6.953 -33.094 -26.984 1 34.12 256 GLU B C 1
ATOM 4252 O O . GLU B 1 256 ? -8.086 -33.562 -26.828 1 34.12 256 GLU B O 1
ATOM 4257 N N . TYR B 1 257 ? -6.758 -31.844 -27.297 1 33.72 257 TYR B N 1
ATOM 4258 C CA . TYR B 1 257 ? -7.859 -30.906 -27.453 1 33.72 257 TYR B CA 1
ATOM 4259 C C . TYR B 1 257 ? -8.57 -31.094 -28.781 1 33.72 257 TYR B C 1
ATOM 4261 O O . TYR B 1 257 ? -9.742 -30.734 -28.922 1 33.72 257 TYR B O 1
ATOM 4269 N N . THR B 1 258 ? -7.922 -31.516 -29.875 1 30.34 258 THR B N 1
ATOM 4270 C CA . THR B 1 258 ? -8.516 -31.688 -31.188 1 30.34 258 THR B CA 1
ATOM 4271 C C . THR B 1 258 ? -9.219 -33.031 -31.312 1 30.34 258 THR B C 1
ATOM 4273 O O . THR B 1 258 ? -9.938 -33.281 -32.281 1 30.34 258 THR B O 1
ATOM 4276 N N . LYS B 1 259 ? -9.094 -33.906 -30.391 1 31.73 259 LYS B N 1
ATOM 4277 C CA . LYS B 1 259 ? -9.898 -35.094 -30.672 1 31.73 259 LYS B CA 1
ATOM 4278 C C . LYS B 1 259 ? -11.211 -35.062 -29.891 1 31.73 259 LYS B C 1
ATOM 4280 O O . LYS B 1 259 ? -11.234 -34.719 -28.703 1 31.73 259 LYS B O 1
#

pLDDT: mean 76.59, std 26.16, range [19.94, 98.19]

Nearest PDB structures (foldseek):
  6ybh-assembly3_E  TM=9.472E-01  e=9.929E-23  Drosophila melanogaster
  2vpp-assembly1_A  TM=9.689E-01  e=4.105E-22  Drosophila melanogaster
  1zm7-assembly1_B  TM=9.645E-01  e=6.465E-22  Drosophila melanogaster
  2jcs-assembly1_B  TM=9.724E-01  e=1.697E-21  Drosophila melanogaster
  1j90-assembly1_B  TM=9.447E-01  e=4.209E-21  Drosophila melanogaster

Organism: NCBI:txid1629725

Radius of gyration: 28.47 Å; Cα contacts (8 Å, |Δi|>4): 688; chains: 2; bounding box: 54×89×64 Å

Foldseek 3Di:
DCPPPPVPPPPPPPVPPDDPDPPPLVVVVCCCCCCVVVVCCVVVVVVVVVVVVVVVDDAAEEEEDEFQQLCLVVSLVVCPPPPQEAEAEQPQVCCCQVPNHNLLLVCLVQVLPRVLVSLLVSLVVQLCLQQDDDPHNYYYYYDHNCCSLQQRVVVCVVVPSQDPVSNVVVVVVSVCSVVPGRNAHAEYEYSQEALVQSVVSCVVVCDPSCPSPDSVNRNSSNVSCCCVAPVNPRDHDRYHYHYTHRSDDPVVSPVVVVD/DDPPCPVPPPPPPPVPPDDDDPPPLVVVVCCCCCCVVPVCCVVVVVVVVVVVVVPVDDAAEEEEDEFQQLCLVVSLVVCPPPPQEAEAEQPQVCCCQVPNHNLLLVCLVQVLPRVLVSLLVSLVVQLCLQQDDDPHNYYYYYDHNCCSLQQRVVVCVVVPSQDPVSNVVVVVVSVCSVVPGRNAHAEYEYSQEALVQSVVSCVVVCDPSCPSPDSVNRNSSNVSCCCVAPVNPRDHDRYHYHYTHRSDDPVVSPVVVVD

Solvent-accessible surface area (backbone atoms only — not comparable to full-atom values): 28896 Å² total; per-residue (Å²): 136,85,77,80,78,78,78,75,81,75,84,75,81,72,81,71,82,77,80,83,67,88,65,55,57,62,57,50,44,48,42,38,48,42,33,48,53,48,46,37,32,48,61,40,21,44,57,39,33,61,46,26,66,77,55,81,79,82,56,51,27,34,29,39,38,60,53,81,55,27,47,61,68,62,57,49,56,70,46,61,78,41,87,53,43,42,70,40,72,65,65,55,65,52,38,49,42,42,91,86,30,37,43,54,52,44,24,70,73,38,38,70,76,29,38,56,50,41,52,52,41,49,38,53,54,32,45,49,59,51,60,53,83,68,91,31,60,28,33,41,27,48,44,45,48,57,49,42,51,65,35,53,48,44,50,36,37,75,72,55,35,32,49,70,58,48,46,47,41,50,49,51,52,51,51,45,44,66,73,69,41,71,68,76,48,63,31,33,37,34,30,46,47,51,50,69,58,18,48,51,45,45,62,70,68,56,48,81,76,55,68,80,63,48,66,68,56,45,42,53,50,41,50,38,47,37,31,32,68,72,66,54,74,68,47,86,66,86,39,58,69,47,79,40,82,38,68,70,70,71,73,63,60,56,61,62,67,78,104,135,88,80,80,79,79,79,76,82,75,84,74,80,71,80,69,83,78,82,84,67,86,64,57,57,61,58,49,43,48,43,39,47,44,33,46,57,50,49,40,29,47,61,43,24,45,56,40,35,63,46,25,68,79,53,84,79,80,55,52,26,35,30,40,39,60,53,81,56,27,48,62,68,63,57,52,57,70,46,60,78,40,87,53,42,40,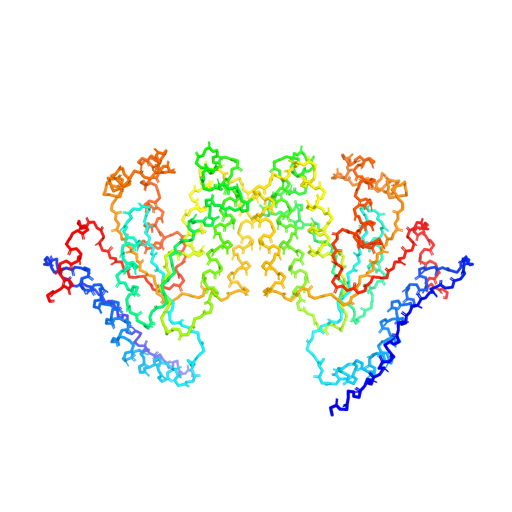70,40,72,66,65,56,66,52,37,48,41,41,92,84,30,39,43,53,52,44,24,70,74,36,38,69,75,28,37,55,50,42,51,53,41,49,37,51,55,31,46,49,60,50,59,54,83,68,92,31,58,28,32,41,26,48,43,45,48,57,50,42,50,65,36,53,48,43,50,37,38,74,71,56,35,31,48,68,57,47,46,47,40,51,49,51,52,52,51,45,45,66,74,69,42,70,67,75,49,63,32,34,37,33,29,46,48,51,49,69,58,19,47,52,44,45,62,70,67,56,48,80,76,54,68,79,65,48,67,67,57,45,41,53,52,40,50,40,45,36,30,32,68,72,67,53,72,69,47,87,68,87,39,57,69,48,77,38,83,38,68,70,70,72,72,65,62,57,62,62,67,80,103

InterPro domains:
  IPR027417 P-loop containing nucleoside triphosphate hydrolase [G3DSA:3.40.50.300] (45-249)
  IPR027417 P-loop containing nucleoside triphosphate hydrolase [SSF52540] (59-247)
  IPR031314 Deoxynucleoside kinase domain [PF01712] (63-248)
  IPR031314 Deoxynucleoside kinase domain [cd01673] (62-247)
  IPR050566 Deoxyribonucleoside Kinase [PTHR10513] (51-252)

Secondary structure (DSSP, 8-state):
---------------------S--HHHHHHHHHHIIIIIIIIIIIIIIIHHHHH--SS-EEEEEE--TTSSHHHHHHHHTT-TTEEEE---HHHHH-BTTB-HHHHHHH-HHHHHHHHHHHHHHHHHHHHH---SSSEEEEES-HHHIIIIIIHHHHHTTSS-HHHHHHHHHHHHHHHHHS----SEEEEEE--HHHHHHHHHHHT-GGGGG--HHHHHHHHHHHIIIIIS--SS--SS-EEEEE--S-THHHHHHHH-/---------------------S--HHHHHHHHHHIIIIIIIIIIHHHHHHHHHH--SS-EEEEEE--TTSSHHHHHHHHTT-TTEEEE---HHHHH-BTTB-HHHHHHH-HHHHHHHHHHHHHHHHHHHHT---SSSEEEEES-HHHIIIIIIHHHHHTTSS-HHHHHHHHHHHHHHHHHS----SEEEEEE--HHHHHHHHHHHT-GGGGG--HHHHHHHHHHHIIIIIS--SS--SS-EEEEE--S-THHHHHHHH-

Sequence (518 aa):
CLVHKSSGKSVSCCLEFVSPHTFDHFRIFKYILFYIVLFHTGRIIKRMADLKQKSQSHPFTVIVEGNIGSGKTTFLNYFKKNKDICVLAEPIEMWRDCNGNNLLGLLYENPNRWCFSFQLYVLLTMMQNHTLKTEHSIKLMERSVYSGRYCFIEKMTKEGFIPPPSATVIDGYFNWILNNTNVNVDLIVYLRTTPETVYKRITERNRQEEKAVSFQYISELHEIHEKWLYHKTLYSCPSPVLVLDANLDKKNIIAEYTKCLVHKSSGKSVSCCLEFVSPHTFDHFRIFKYILFYIVLFHTGRIIKRMADLKQKSQSHPFTVIVEGNIGSGKTTFLNYFKKNKDICVLAEPIEMWRDCNGNNLLGLLYENPNRWCFSFQLYVLLTMMQNHTLKTEHSIKLMERSVYSGRYCFIEKMTKEGFIPPPSATVIDGYFNWILNNTNVNVDLIVYLRTTPETVYKRITERNRQEEKAVSFQYISELHEIHEKWLYHKTLYSCPSPVLVLDANLDKKNIIAEYTK